Protein AF-A0A832CGJ7-F1 (afdb_monomer_lite)

Radius of gyration: 25.44 Å; chains: 1; bounding box: 60×45×77 Å

Foldseek 3Di:
DQFFADEPDQDGHDDQQQDPFQFDQPPPFFKKKKKKAWCAWQAKKKKWFACGPPPHHPRGFQFRIFIPHIDTGHRDIDMDMTGCHPGRRGGGRGLIDMDDDCVSVVNDDTDMDMGDTDTPGDDPQAAFAAQFFPADPDLPDPCSQQSVFKHFLLLLLLQLLLLLLVPDPVSLSSNVSSLVNLLLQLPAALPDRLSAHFRIFGGDRQFDHTNYRRNHDHRHGHFGWGQNPVVRGIDHDQRRRFGFLQSLLSSLLSLLLNCVVPVDVSSLVSSVSSLVVQCVPFFADPALTAGFGGFTGDPPDTHGQQWDFLNSLLSLLLSLVSNCVPPVDCVSVVNSVRSVSQNVVQADPVQLAGAGTAHSVHHHGDPLWGFLLSLLSCLLSVLVCNVVRVSSLVSQCVQADEPLFGAGTRPRPWHQLLSRLSSLLSCLSVPVNVSSVSSLVVQVVQQDPVRFRFRIPAQARDNSDPDGGHRTRGSSSSSSSSCSVSSHRSSDND

pLDDT: mean 95.87, std 4.54, range [57.75, 98.94]

Secondary structure (DSSP, 8-state):
--EEB-TT-SSPEE-SS-STT-SB--TT--EEEEEEEESSS--EEEEEE--TTTTT-TT--SS--EEEEEEEPPSS-EEEEEE-TT---SSBS-S-EEE--TTTTTT----EEEEEEEES---SSS-EE--SB---S-SS-HHHHHGGGEEEHHHHHHHHHHHHHH--HHHHHHHHHHHHHHHHHHH--SS--S-PPPSEEESEE-BPPTTBEETTEETPBPPP-EEETTTTEEE--TTTTSEEHHHHHHHHHHHHHHHHHH--HHHHHHHHHHHHHHHHHHB--STT--B--EEES-SS-PEEE-S-BHHHHHHHHHHHHHHHHHH--HHHHHHHHHHHHHHHHTEETTTTEE--EE-TTSSSEE-S---HHHHHHHHHH-TTTGGGTTHHHHHHHHHHEETTEE-SSSS--S-BHHHHHHHHHHHHHTT-HHHHHHHHHHHHHT--TTSPPBSBSSTTEE-SSS-EE-SSBBHHHHHHHHHHHHT--GGG--

Structure (mmCIF, N/CA/C/O backbone):
data_AF-A0A832CGJ7-F1
#
_entry.id   AF-A0A832CGJ7-F1
#
loop_
_atom_site.group_PDB
_atom_site.id
_atom_site.type_symbol
_atom_site.label_atom_id
_atom_site.label_alt_id
_atom_site.label_comp_id
_atom_site.label_asym_id
_atom_site.label_entity_id
_atom_site.label_seq_id
_atom_site.pdbx_PDB_ins_code
_atom_site.Cartn_x
_atom_site.Cartn_y
_atom_site.Cartn_z
_atom_site.occupancy
_atom_site.B_iso_or_equiv
_atom_site.auth_seq_id
_atom_site.auth_comp_id
_atom_site.auth_asym_id
_atom_site.auth_atom_id
_atom_site.pdbx_PDB_model_num
ATOM 1 N N . MET A 1 1 ? 11.560 0.986 -28.280 1.00 57.75 1 MET A N 1
ATOM 2 C CA . MET A 1 1 ? 11.633 2.461 -28.181 1.00 57.75 1 MET A CA 1
ATOM 3 C C . MET A 1 1 ? 10.847 2.897 -26.963 1.00 57.75 1 MET A C 1
ATOM 5 O O . MET A 1 1 ? 9.766 2.360 -26.752 1.00 57.75 1 MET A O 1
ATOM 9 N N . ASN A 1 2 ? 11.369 3.837 -26.185 1.00 67.38 2 ASN A N 1
ATOM 10 C CA . ASN A 1 2 ? 10.665 4.483 -25.093 1.00 67.38 2 ASN A CA 1
ATOM 11 C C . ASN A 1 2 ? 9.521 5.267 -25.719 1.00 67.38 2 ASN A C 1
ATOM 13 O O . ASN A 1 2 ? 9.747 6.196 -26.500 1.00 67.38 2 ASN A O 1
ATOM 17 N N . GLY A 1 3 ? 8.299 4.845 -25.418 1.00 78.69 3 GLY A N 1
ATOM 18 C CA . GLY A 1 3 ? 7.135 5.652 -25.723 1.00 78.69 3 GLY A CA 1
ATOM 19 C C . GLY A 1 3 ? 7.118 6.884 -24.821 1.00 78.69 3 GLY A C 1
ATOM 20 O O . GLY A 1 3 ? 7.479 6.790 -23.648 1.00 78.69 3 GLY A O 1
ATOM 21 N N . ILE A 1 4 ? 6.703 8.022 -25.362 1.00 87.38 4 ILE A N 1
ATOM 22 C CA . ILE A 1 4 ? 6.294 9.187 -24.571 1.00 87.38 4 ILE A CA 1
ATOM 23 C C . ILE A 1 4 ? 4.801 9.073 -24.288 1.00 87.38 4 ILE A C 1
ATOM 25 O O . ILE A 1 4 ? 4.050 8.569 -25.118 1.00 87.38 4 ILE A O 1
ATOM 29 N N . PHE A 1 5 ? 4.360 9.562 -23.139 1.00 86.62 5 PHE A N 1
ATOM 30 C CA . PHE A 1 5 ? 2.941 9.605 -22.798 1.00 86.62 5 PHE A CA 1
ATOM 31 C C . PHE A 1 5 ? 2.589 11.049 -22.469 1.00 86.62 5 PHE A C 1
ATOM 33 O O . PHE A 1 5 ? 2.914 11.536 -21.390 1.00 86.62 5 PHE A O 1
ATOM 40 N N . LEU A 1 6 ? 2.038 11.774 -23.440 1.00 84.56 6 LEU A N 1
ATOM 41 C CA . LEU A 1 6 ? 1.757 13.204 -23.304 1.00 84.56 6 LEU A CA 1
ATOM 42 C C . LEU A 1 6 ? 0.370 13.426 -22.690 1.00 84.56 6 LEU A C 1
ATOM 44 O O . LEU A 1 6 ? -0.501 12.555 -22.756 1.00 84.56 6 LEU A O 1
ATOM 48 N N . SER A 1 7 ? 0.139 14.619 -22.143 1.00 78.44 7 SER A N 1
ATOM 49 C CA . SER A 1 7 ? -1.184 15.032 -21.669 1.00 78.44 7 SER A CA 1
ATOM 50 C C . SER A 1 7 ? -2.241 14.819 -22.760 1.00 78.44 7 SER A C 1
ATOM 52 O O . SER A 1 7 ? -2.020 15.193 -23.913 1.00 78.44 7 SER A O 1
ATOM 54 N N . ASN A 1 8 ? -3.395 14.258 -22.389 1.00 74.62 8 ASN A N 1
ATOM 55 C CA . ASN A 1 8 ? -4.531 13.967 -23.278 1.00 74.62 8 ASN A CA 1
ATOM 56 C C . ASN A 1 8 ? -4.294 12.866 -24.328 1.00 74.62 8 ASN A C 1
ATOM 58 O O . ASN A 1 8 ? -5.030 12.796 -25.312 1.00 74.62 8 ASN A O 1
ATOM 62 N N . THR A 1 9 ? -3.282 12.015 -24.146 1.00 79.25 9 THR A N 1
ATOM 63 C CA . THR A 1 9 ? -3.105 10.809 -24.970 1.00 79.25 9 THR A CA 1
ATOM 64 C C . THR A 1 9 ? -3.670 9.584 -24.257 1.00 79.25 9 THR A C 1
ATOM 66 O O . THR A 1 9 ? -3.605 9.491 -23.035 1.00 79.25 9 THR A O 1
ATOM 69 N N . GLU A 1 10 ? -4.252 8.656 -25.018 1.00 74.62 10 GLU A N 1
ATOM 70 C CA . GLU A 1 10 ? -4.784 7.388 -24.487 1.00 74.62 10 GLU A CA 1
ATOM 71 C C . GLU A 1 10 ? -3.790 6.225 -24.651 1.00 74.62 10 GLU A C 1
ATOM 73 O O . GLU A 1 10 ? -3.957 5.167 -24.047 1.00 74.62 10 GLU A O 1
ATOM 78 N N . GLU A 1 11 ? -2.726 6.424 -25.437 1.00 78.75 11 GLU A N 1
ATOM 79 C CA . GLU A 1 11 ? -1.669 5.444 -25.675 1.00 78.75 11 GLU A CA 1
ATOM 80 C C . GLU A 1 11 ? -0.288 6.114 -25.797 1.00 78.75 11 GLU A C 1
ATOM 82 O O . GLU A 1 11 ? -0.193 7.264 -26.244 1.00 78.75 11 GLU A O 1
ATOM 87 N N . PRO A 1 12 ? 0.804 5.415 -25.426 1.00 83.56 12 PRO A N 1
ATOM 88 C CA . PRO A 1 12 ? 2.154 5.931 -25.610 1.00 83.56 12 PRO A CA 1
ATOM 89 C C . PRO A 1 12 ? 2.481 6.171 -27.088 1.00 83.56 12 PRO A C 1
ATOM 91 O O . PRO A 1 12 ? 2.305 5.298 -27.936 1.00 83.56 12 PRO A O 1
ATOM 94 N N . GLN A 1 13 ? 3.044 7.335 -27.393 1.00 88.19 13 GLN A N 1
ATOM 95 C CA . GLN A 1 13 ? 3.507 7.698 -28.729 1.00 88.19 13 GLN A CA 1
ATOM 96 C C . GLN A 1 13 ? 4.981 7.336 -28.908 1.00 88.19 13 GLN A C 1
ATOM 98 O O . GLN A 1 13 ? 5.768 7.360 -27.962 1.00 88.19 13 GLN A O 1
ATOM 103 N N . GLN A 1 14 ? 5.390 7.026 -30.135 1.00 88.88 14 GLN A N 1
ATOM 104 C CA . GLN A 1 14 ? 6.796 6.743 -30.425 1.00 88.88 14 GLN A CA 1
ATOM 105 C C . GLN A 1 14 ? 7.654 8.006 -30.281 1.00 88.88 14 GLN A C 1
ATOM 107 O O . GLN A 1 14 ? 7.302 9.059 -30.806 1.00 88.88 14 GLN A O 1
ATOM 112 N N . ASN A 1 15 ? 8.821 7.878 -29.646 1.00 89.56 15 ASN A N 1
ATOM 113 C CA . ASN A 1 15 ? 9.834 8.928 -29.619 1.00 89.56 15 ASN A CA 1
ATOM 114 C C . ASN A 1 15 ? 11.091 8.494 -30.375 1.00 89.56 15 ASN A C 1
ATOM 116 O O . ASN A 1 15 ? 11.758 7.527 -30.005 1.00 89.56 15 ASN A O 1
ATOM 120 N N . TRP A 1 16 ? 11.430 9.263 -31.408 1.00 90.19 16 TRP A N 1
ATOM 121 C CA . TRP A 1 16 ? 12.572 9.024 -32.287 1.00 90.19 16 TRP A CA 1
ATOM 122 C C . TRP A 1 16 ? 13.763 9.956 -32.005 1.00 90.19 16 TRP A C 1
ATOM 124 O O . TRP A 1 16 ? 14.645 10.101 -32.849 1.00 90.19 16 TRP A O 1
ATOM 134 N N . GLY A 1 17 ? 13.810 10.574 -30.819 1.00 91.00 17 GLY A N 1
ATOM 135 C CA . GLY A 1 17 ? 14.820 11.568 -30.429 1.00 91.00 17 GLY A CA 1
ATOM 136 C C . GLY A 1 17 ? 14.344 13.016 -30.570 1.00 91.00 17 GLY A C 1
ATOM 137 O O . GLY A 1 17 ? 15.156 13.940 -30.585 1.00 91.00 17 GLY A O 1
ATOM 138 N N . ASP A 1 18 ? 13.031 13.212 -30.694 1.00 89.75 18 ASP A N 1
ATOM 139 C CA . ASP A 1 18 ? 12.396 14.522 -30.846 1.00 89.75 18 ASP A CA 1
ATOM 140 C C . ASP A 1 18 ? 12.006 15.141 -29.496 1.00 89.75 18 ASP A C 1
ATOM 142 O O . ASP A 1 18 ? 11.906 16.360 -29.381 1.00 89.75 18 ASP A O 1
ATOM 146 N N . CYS A 1 19 ? 11.823 14.321 -28.457 1.00 87.81 19 CYS A N 1
ATOM 147 C CA . CYS A 1 19 ? 11.413 14.787 -27.133 1.00 87.81 19 CYS A CA 1
ATOM 148 C C . CYS A 1 19 ? 12.582 14.821 -26.146 1.00 87.81 19 CYS A C 1
ATOM 150 O O . CYS A 1 19 ? 13.311 13.836 -25.990 1.00 87.81 19 CYS A O 1
ATOM 152 N N . THR A 1 20 ? 12.715 15.946 -25.442 1.00 88.38 20 THR A N 1
ATOM 153 C CA . THR A 1 20 ? 13.635 16.091 -24.308 1.00 88.38 20 THR A CA 1
ATOM 154 C C . THR A 1 20 ? 13.183 15.242 -23.118 1.00 88.38 20 THR A C 1
ATOM 156 O O . THR A 1 20 ? 11.997 14.952 -22.977 1.00 88.38 20 THR A O 1
ATOM 159 N N . ASN A 1 21 ? 14.119 14.881 -22.236 1.00 87.56 21 ASN A N 1
ATOM 160 C CA . ASN A 1 21 ? 13.862 14.210 -20.950 1.00 87.56 21 ASN A CA 1
ATOM 161 C C . ASN A 1 21 ? 13.086 12.881 -21.049 1.00 87.56 21 ASN A C 1
ATOM 163 O O . ASN A 1 21 ? 12.392 12.490 -20.115 1.00 87.56 21 ASN A O 1
ATOM 167 N N . ALA A 1 22 ? 13.209 12.174 -22.174 1.00 91.62 22 ALA A N 1
ATOM 168 C CA . ALA A 1 22 ? 12.521 10.906 -22.428 1.00 91.62 22 ALA A CA 1
ATOM 169 C C . ALA A 1 22 ? 13.447 9.674 -22.374 1.00 91.62 22 ALA A C 1
ATOM 171 O O . ALA A 1 22 ? 13.003 8.534 -22.534 1.00 91.62 22 ALA A O 1
ATOM 172 N N . GLY A 1 23 ? 14.748 9.895 -22.181 1.00 92.06 23 GLY A N 1
ATOM 173 C CA . GLY A 1 23 ? 15.747 8.842 -22.039 1.00 92.06 23 GLY A CA 1
ATOM 174 C C . GLY A 1 23 ? 15.915 8.401 -20.591 1.00 92.06 23 GLY A C 1
ATOM 175 O O . GLY A 1 23 ? 15.890 9.222 -19.676 1.00 92.06 23 GLY A O 1
ATOM 176 N N . PHE A 1 24 ? 16.134 7.104 -20.393 1.00 93.19 24 PHE A N 1
ATOM 177 C CA . PHE A 1 24 ? 16.593 6.573 -19.114 1.00 93.19 24 PHE A CA 1
ATOM 178 C C . PHE A 1 24 ? 18.088 6.829 -18.943 1.00 93.19 24 PHE A C 1
ATOM 180 O O . PHE A 1 24 ? 18.860 6.718 -19.899 1.00 93.19 24 PHE A O 1
ATOM 187 N N . ASN A 1 25 ? 18.493 7.117 -17.709 1.00 93.31 25 ASN A N 1
ATOM 188 C CA . ASN A 1 25 ? 19.886 7.045 -17.303 1.00 93.31 25 ASN A CA 1
ATOM 189 C C . ASN A 1 25 ? 20.168 5.623 -16.805 1.00 93.31 25 ASN A C 1
ATOM 191 O O . ASN A 1 25 ? 19.622 5.210 -15.786 1.00 93.31 25 ASN A O 1
ATOM 195 N N . LEU A 1 26 ? 21.000 4.889 -17.540 1.00 94.81 26 LEU A N 1
ATOM 196 C CA . LEU A 1 26 ? 21.387 3.511 -17.235 1.00 94.81 26 LEU A CA 1
ATOM 197 C C . LEU A 1 26 ? 22.896 3.398 -16.954 1.00 94.81 26 LEU A C 1
ATOM 199 O O . LEU A 1 26 ? 23.484 2.332 -17.139 1.00 94.81 26 LEU A O 1
ATOM 203 N N . ILE A 1 27 ? 23.547 4.497 -16.539 1.00 94.62 27 ILE A N 1
ATOM 204 C CA . ILE A 1 27 ? 24.951 4.471 -16.100 1.00 94.62 27 ILE A CA 1
ATOM 205 C C . ILE A 1 27 ? 25.125 3.404 -15.015 1.00 94.62 27 ILE A C 1
ATOM 207 O O . ILE A 1 27 ? 24.372 3.361 -14.048 1.00 94.62 27 ILE A O 1
ATOM 211 N N . GLY A 1 28 ? 26.162 2.581 -15.169 1.00 93.50 28 GLY A N 1
ATOM 212 C CA . GLY A 1 28 ? 26.490 1.491 -14.250 1.00 93.50 28 GLY A CA 1
ATOM 213 C C . GLY A 1 28 ? 26.159 0.113 -14.816 1.00 93.50 28 GLY A C 1
ATOM 214 O O . GLY A 1 28 ? 26.838 -0.843 -14.455 1.00 93.50 28 GLY A O 1
ATOM 215 N N . ALA A 1 29 ? 25.212 0.014 -15.755 1.00 96.56 29 ALA A N 1
ATOM 216 C CA . ALA A 1 29 ? 24.964 -1.239 -16.459 1.00 96.56 29 ALA A CA 1
ATOM 217 C C . ALA A 1 29 ? 26.175 -1.602 -17.336 1.00 96.56 29 A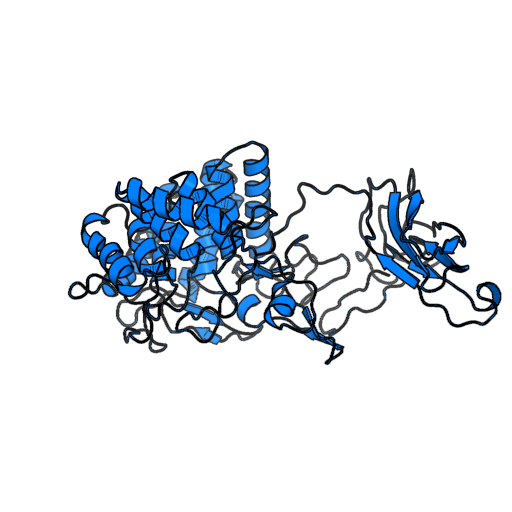LA A C 1
ATOM 219 O O . ALA A 1 29 ? 26.688 -0.771 -18.092 1.00 96.56 29 ALA A O 1
ATOM 220 N N . THR A 1 30 ? 26.623 -2.851 -17.252 1.00 96.50 30 THR A N 1
ATOM 221 C CA . THR A 1 30 ? 27.719 -3.399 -18.063 1.00 96.50 30 THR A CA 1
ATOM 222 C C . THR A 1 30 ? 27.234 -4.379 -19.124 1.00 96.50 30 THR A C 1
ATOM 224 O O . THR A 1 30 ? 27.962 -4.667 -20.071 1.00 96.50 30 THR A O 1
ATOM 227 N N . LYS A 1 31 ? 25.988 -4.849 -19.039 1.00 96.69 31 LYS A N 1
ATOM 228 C CA . LYS A 1 31 ? 25.364 -5.741 -20.016 1.00 96.69 31 LYS A CA 1
ATOM 229 C C . LYS A 1 31 ? 23.840 -5.641 -20.009 1.00 96.69 31 LYS A C 1
ATOM 231 O O . LYS A 1 31 ? 23.195 -5.362 -19.004 1.00 96.69 31 LYS A O 1
ATOM 236 N N . LEU A 1 32 ? 23.254 -5.981 -21.148 1.00 97.62 32 LEU A N 1
ATOM 237 C CA . LEU A 1 32 ? 21.854 -6.379 -21.223 1.00 97.62 32 LEU A CA 1
ATOM 238 C C . LEU A 1 32 ? 21.784 -7.886 -21.469 1.00 97.62 32 LEU A C 1
ATOM 240 O O . LEU A 1 32 ? 22.452 -8.398 -22.367 1.00 97.62 32 LEU A O 1
ATOM 244 N N . THR A 1 33 ? 20.979 -8.594 -20.684 1.00 97.62 33 THR A N 1
ATOM 245 C CA . THR A 1 33 ? 20.719 -10.027 -20.848 1.00 97.62 33 THR A CA 1
ATOM 246 C C . THR A 1 33 ? 19.259 -10.281 -21.169 1.00 97.62 33 THR A C 1
ATOM 248 O O . THR A 1 33 ? 18.390 -9.542 -20.720 1.00 97.62 33 THR A O 1
ATOM 251 N N . PHE A 1 34 ? 18.996 -11.332 -21.934 1.00 98.06 34 PHE A N 1
ATOM 252 C CA . PHE A 1 34 ? 17.649 -11.783 -22.273 1.00 98.06 34 PHE A CA 1
ATOM 253 C C . PHE A 1 34 ? 17.691 -13.255 -22.670 1.00 98.06 34 PHE A C 1
ATOM 255 O O . PHE A 1 34 ? 18.734 -13.759 -23.094 1.00 98.06 34 PHE A O 1
ATOM 262 N N . PHE A 1 35 ? 16.565 -13.946 -22.570 1.00 98.25 35 PHE A N 1
ATOM 263 C CA . PHE A 1 35 ? 16.397 -15.278 -23.134 1.00 98.25 35 PHE A CA 1
ATOM 264 C C . PHE A 1 35 ? 15.688 -15.184 -24.477 1.00 98.25 35 PHE A C 1
ATOM 266 O O . PHE A 1 35 ? 14.760 -14.397 -24.646 1.00 98.25 35 PHE A O 1
ATOM 273 N N . ALA A 1 36 ? 16.115 -15.997 -25.439 1.00 98.31 36 ALA A N 1
ATOM 274 C CA . ALA A 1 36 ? 15.404 -16.148 -26.697 1.00 98.31 36 ALA A CA 1
ATOM 275 C C . ALA A 1 36 ? 15.410 -17.603 -27.165 1.00 98.31 36 ALA A C 1
ATOM 277 O O . ALA A 1 36 ? 16.349 -18.359 -26.896 1.00 98.31 36 ALA A O 1
ATOM 278 N N . ARG A 1 37 ? 14.353 -17.983 -27.883 1.00 98.31 37 ARG A N 1
ATOM 279 C CA . ARG A 1 37 ? 14.279 -19.240 -28.632 1.00 98.31 37 ARG A CA 1
ATOM 280 C C . ARG A 1 37 ? 13.441 -19.075 -29.888 1.00 98.31 37 ARG A C 1
ATOM 282 O O . ARG A 1 37 ? 12.497 -18.288 -29.923 1.00 98.31 37 ARG A O 1
ATOM 289 N N . GLY A 1 38 ? 13.767 -19.866 -30.893 1.00 97.88 38 GLY A N 1
ATOM 290 C CA . GLY A 1 38 ? 12.956 -20.060 -32.078 1.00 97.88 38 GLY A CA 1
ATOM 291 C C . GLY A 1 38 ? 11.794 -21.006 -31.806 1.00 97.88 38 GLY A C 1
ATOM 292 O O . GLY A 1 38 ? 11.880 -21.886 -30.946 1.00 97.88 38 GLY A O 1
ATOM 293 N N . GLU A 1 39 ? 10.704 -20.856 -32.548 1.00 97.75 39 GLU A N 1
ATOM 294 C CA . GLU A 1 39 ? 9.626 -21.842 -32.530 1.00 97.75 39 GLU A CA 1
ATOM 295 C C . GLU A 1 39 ? 10.069 -23.162 -33.174 1.00 97.75 39 GLU A C 1
ATOM 297 O O . GLU A 1 39 ? 9.834 -24.250 -32.640 1.00 97.75 39 GLU A O 1
ATOM 302 N N . LYS A 1 40 ? 10.748 -23.063 -34.317 1.00 96.00 40 LYS A N 1
ATOM 303 C CA . LYS A 1 40 ? 11.249 -24.188 -35.108 1.00 96.00 40 LYS A CA 1
ATOM 304 C C . LYS A 1 40 ? 12.760 -24.355 -34.983 1.00 96.00 40 LYS A C 1
ATOM 306 O O . LYS A 1 40 ? 13.252 -25.440 -35.289 1.00 96.00 40 LYS A O 1
ATOM 311 N N . GLY A 1 41 ? 13.479 -23.350 -34.491 1.00 94.62 41 GLY A N 1
ATOM 312 C CA . GLY A 1 41 ? 14.936 -23.319 -34.531 1.00 94.62 41 GLY A CA 1
ATOM 313 C C . GLY A 1 41 ? 15.434 -23.065 -35.958 1.00 94.62 41 GLY A C 1
ATOM 314 O O . GLY A 1 41 ? 14.888 -23.593 -36.926 1.00 94.62 41 GLY A O 1
ATOM 315 N N . GLY A 1 42 ? 16.498 -22.276 -36.090 1.00 95.19 42 GLY A N 1
ATOM 316 C CA . GLY A 1 42 ? 17.009 -21.809 -37.380 1.00 95.19 42 GLY A CA 1
ATOM 317 C C . GLY A 1 42 ? 16.595 -20.379 -37.737 1.00 95.19 42 GLY A C 1
ATOM 318 O O . GLY A 1 42 ? 17.138 -19.831 -38.689 1.00 95.19 42 GLY A O 1
ATOM 319 N N . GLU A 1 43 ? 15.681 -19.764 -36.983 1.00 97.44 43 GLU A N 1
ATOM 320 C CA . GLU A 1 43 ? 15.260 -18.376 -37.181 1.00 97.44 43 GLU A CA 1
ATOM 321 C C . GLU A 1 43 ? 16.446 -17.424 -36.989 1.00 97.44 43 GLU A C 1
ATOM 323 O O . GLU A 1 43 ? 17.157 -17.490 -35.985 1.00 97.44 43 GLU A O 1
ATOM 328 N N . GLU A 1 44 ? 16.648 -16.518 -37.942 1.00 97.50 44 GLU A N 1
ATOM 329 C CA . GLU A 1 44 ? 17.724 -15.531 -37.928 1.00 97.50 44 GLU A CA 1
ATOM 330 C C . GLU A 1 44 ? 17.208 -14.172 -37.443 1.00 97.50 44 GLU A C 1
ATOM 332 O O . GLU A 1 44 ? 16.407 -13.509 -38.115 1.00 97.50 44 GLU A O 1
ATOM 337 N N . VAL A 1 45 ? 17.690 -13.734 -36.278 1.00 97.62 45 VAL A N 1
ATOM 338 C CA . VAL A 1 45 ? 17.273 -12.484 -35.623 1.00 97.62 45 VAL A CA 1
ATOM 339 C C . VAL A 1 45 ? 18.502 -11.732 -35.119 1.00 97.62 45 VAL A C 1
ATOM 341 O O . VAL A 1 45 ? 19.448 -12.327 -34.616 1.00 97.62 45 VAL A O 1
ATOM 344 N N . GLU A 1 46 ? 18.523 -10.413 -35.271 1.00 97.56 46 GLU A N 1
ATOM 345 C CA . GLU A 1 46 ? 19.516 -9.531 -34.658 1.00 97.56 46 GLU A CA 1
ATOM 346 C C . GLU A 1 46 ? 18.866 -8.789 -33.488 1.00 97.56 46 GLU A C 1
ATOM 348 O O . GLU A 1 46 ? 17.849 -8.125 -33.677 1.00 97.56 46 GLU A O 1
ATOM 353 N N . PHE A 1 47 ? 19.468 -8.848 -32.301 1.00 97.69 47 PHE A N 1
ATOM 354 C CA . PHE A 1 47 ? 19.029 -8.086 -31.129 1.00 97.69 47 PHE A CA 1
ATOM 355 C C . PHE A 1 47 ? 19.958 -6.899 -30.889 1.00 97.69 47 PHE A C 1
ATOM 357 O O . PHE A 1 47 ? 21.153 -6.961 -31.203 1.00 97.69 47 PHE A O 1
ATOM 364 N N . PHE A 1 48 ? 19.427 -5.799 -30.359 1.00 96.69 48 PHE A N 1
ATOM 365 C CA . PHE A 1 48 ? 20.202 -4.580 -30.151 1.00 96.69 48 PHE A CA 1
ATOM 366 C C . PHE A 1 48 ? 19.662 -3.671 -29.039 1.00 96.69 48 PHE A C 1
ATOM 368 O O . PHE A 1 48 ? 18.515 -3.785 -28.609 1.00 96.69 48 PHE A O 1
ATOM 375 N N . VAL A 1 49 ? 20.512 -2.731 -28.620 1.00 95.50 49 VAL A N 1
ATOM 376 C CA . VAL A 1 49 ? 20.215 -1.606 -27.720 1.00 95.50 49 VAL A CA 1
ATOM 377 C C . VAL A 1 49 ? 20.736 -0.320 -28.370 1.00 95.50 49 VAL A C 1
ATOM 379 O O . VAL A 1 49 ? 21.782 -0.337 -29.026 1.00 95.50 49 VAL A O 1
ATOM 382 N N . GLY A 1 50 ? 20.027 0.793 -28.188 1.00 93.44 50 GLY A N 1
ATOM 383 C CA . GLY A 1 50 ? 20.440 2.112 -28.674 1.00 93.44 50 GLY A CA 1
ATOM 384 C C . GLY A 1 50 ? 20.254 2.349 -30.183 1.00 93.44 50 GLY A C 1
ATOM 385 O O . GLY A 1 50 ? 19.751 1.495 -30.919 1.00 93.44 50 GLY A O 1
ATOM 386 N N . GLY A 1 51 ? 20.727 3.506 -30.657 1.00 90.56 51 GLY A N 1
ATOM 387 C CA . GLY A 1 51 ? 20.732 3.910 -32.069 1.00 90.56 51 GLY A CA 1
ATOM 388 C C . GLY A 1 51 ? 19.622 4.871 -32.519 1.00 90.56 51 GLY A C 1
ATOM 389 O O . GLY A 1 51 ? 19.614 5.265 -33.685 1.00 90.56 51 GLY A O 1
ATOM 390 N N . ILE A 1 52 ? 18.713 5.291 -31.641 1.00 88.50 52 ILE A N 1
ATOM 391 C CA . ILE A 1 52 ? 17.625 6.223 -31.962 1.00 88.50 52 ILE A CA 1
ATOM 392 C C . ILE A 1 52 ? 18.138 7.661 -32.092 1.00 88.50 52 ILE A C 1
ATOM 394 O O . ILE A 1 52 ? 18.903 8.169 -31.270 1.00 88.50 52 ILE A O 1
ATOM 398 N N . GLY A 1 53 ? 17.665 8.333 -33.141 1.00 82.06 53 GLY A N 1
ATOM 399 C CA . GLY A 1 53 ? 17.880 9.754 -33.395 1.00 82.06 53 GLY A CA 1
ATOM 400 C C . GLY A 1 53 ? 19.206 10.123 -34.062 1.00 82.06 53 GLY A C 1
ATOM 401 O O . GLY A 1 53 ? 19.482 11.300 -34.289 1.00 82.06 53 GLY A O 1
ATOM 402 N N . TRP A 1 54 ? 20.033 9.145 -34.417 1.00 83.00 54 TRP A N 1
ATOM 403 C CA . TRP A 1 54 ? 21.282 9.406 -35.128 1.00 83.00 54 TRP A CA 1
ATOM 404 C C . TRP A 1 54 ? 21.062 9.701 -36.627 1.00 83.00 54 TRP A C 1
ATOM 406 O O . TRP A 1 54 ? 20.194 9.074 -37.236 1.00 83.00 54 TRP A O 1
ATOM 416 N N . PRO A 1 55 ? 21.869 10.591 -37.246 1.00 80.12 55 PRO A N 1
ATOM 417 C CA . PRO A 1 55 ? 22.820 11.507 -36.609 1.00 80.12 55 PRO A CA 1
ATOM 418 C C . PRO A 1 55 ? 22.186 12.824 -36.123 1.00 80.12 55 PRO A C 1
ATOM 420 O O . PRO A 1 55 ? 22.787 13.497 -35.287 1.00 80.12 55 PRO A O 1
ATOM 423 N N . ASP A 1 56 ? 20.990 13.180 -36.594 1.00 88.06 56 ASP A N 1
ATOM 424 C CA . ASP A 1 56 ? 20.581 14.592 -36.671 1.00 88.06 56 ASP A CA 1
ATOM 425 C C . ASP A 1 56 ? 19.478 15.015 -35.690 1.00 88.06 56 ASP A C 1
ATOM 427 O O . ASP A 1 56 ? 19.071 16.178 -35.686 1.00 88.06 56 ASP A O 1
ATOM 431 N N . LYS A 1 57 ? 18.959 14.106 -34.855 1.00 91.88 57 LYS A N 1
ATOM 432 C CA . LYS A 1 57 ? 17.895 14.460 -33.908 1.00 91.88 57 LYS A CA 1
ATOM 433 C C . LYS A 1 57 ? 18.443 15.219 -32.692 1.00 91.88 57 LYS A C 1
ATOM 435 O O . LYS A 1 57 ? 19.504 14.861 -32.171 1.00 91.88 57 LYS A O 1
ATOM 440 N N . PRO A 1 58 ? 17.706 16.228 -32.192 1.00 90.81 58 PRO A N 1
ATOM 441 C CA . PRO A 1 58 ? 18.163 17.099 -31.106 1.00 90.81 58 PRO A CA 1
ATOM 442 C C . PRO A 1 58 ? 18.323 16.367 -29.768 1.00 90.81 58 PRO A C 1
ATOM 444 O O . PRO A 1 58 ? 19.206 16.709 -28.985 1.00 90.81 58 PRO A O 1
ATOM 447 N N . HIS A 1 59 ? 17.510 15.337 -29.521 1.00 91.75 59 HIS A N 1
ATOM 448 C CA . HIS A 1 59 ? 17.544 14.518 -28.309 1.00 91.75 59 HIS A CA 1
ATOM 449 C C . HIS A 1 59 ? 17.847 13.059 -28.652 1.00 91.75 59 HIS A C 1
ATOM 451 O O . HIS A 1 59 ? 17.184 12.141 -28.172 1.00 91.75 59 HIS A O 1
ATOM 457 N N . ARG A 1 60 ? 18.827 12.844 -29.536 1.00 90.94 60 ARG A N 1
ATOM 458 C CA . ARG A 1 60 ? 19.317 11.506 -29.883 1.00 90.94 60 ARG A CA 1
ATOM 459 C C . ARG A 1 60 ? 19.859 10.767 -28.661 1.00 90.94 60 ARG A C 1
ATOM 461 O O . ARG A 1 60 ? 20.330 11.377 -27.702 1.00 90.94 60 ARG A O 1
ATOM 468 N N . GLU A 1 61 ? 19.842 9.444 -28.732 1.00 91.75 61 GLU A N 1
ATOM 469 C CA . GLU A 1 61 ? 20.455 8.609 -27.703 1.00 91.75 61 GLU A CA 1
ATOM 470 C C . GLU A 1 61 ? 21.957 8.844 -27.584 1.00 91.75 61 GLU A C 1
ATOM 472 O O . GLU A 1 61 ? 22.652 9.014 -28.590 1.00 91.75 61 GLU A O 1
ATOM 477 N N . SER A 1 62 ? 22.468 8.761 -26.353 1.00 93.69 62 SER A N 1
ATOM 478 C CA . SER A 1 62 ? 23.911 8.771 -26.097 1.00 93.69 62 SER A CA 1
ATOM 479 C C . SER A 1 62 ? 24.596 7.506 -26.617 1.00 93.69 62 SER A C 1
ATOM 481 O O . SER A 1 62 ? 25.769 7.544 -26.982 1.00 93.69 62 SER A O 1
ATOM 483 N N . LEU A 1 63 ? 23.848 6.401 -26.684 1.00 93.31 63 LEU A N 1
ATOM 484 C CA . LEU A 1 63 ? 24.308 5.092 -27.119 1.00 93.31 63 LEU A CA 1
ATOM 485 C C . LEU A 1 63 ? 24.051 4.887 -28.627 1.00 93.31 63 LEU A C 1
ATOM 487 O O . LEU A 1 63 ? 22.890 4.753 -29.032 1.00 93.31 63 LEU A O 1
ATOM 491 N N . PRO A 1 64 ? 25.094 4.799 -29.479 1.00 91.81 64 PRO A N 1
ATOM 492 C CA . PRO A 1 64 ? 24.952 4.254 -30.828 1.00 91.81 64 PRO A CA 1
ATOM 493 C C . PRO A 1 64 ? 24.502 2.792 -30.766 1.00 91.81 64 PRO A C 1
ATOM 495 O O . PRO A 1 64 ? 24.799 2.106 -29.792 1.00 91.81 64 PRO A O 1
ATOM 498 N N . LYS A 1 65 ? 23.852 2.286 -31.819 1.00 94.06 65 LYS A N 1
ATOM 499 C CA . LYS A 1 65 ? 23.365 0.898 -31.860 1.00 94.06 65 LYS A CA 1
ATOM 500 C C . LYS A 1 65 ? 24.476 -0.101 -31.496 1.00 94.06 65 LYS A C 1
ATOM 502 O O . LYS A 1 65 ? 25.478 -0.203 -32.204 1.00 94.06 65 LYS A O 1
ATOM 507 N N . VAL A 1 66 ? 24.258 -0.873 -30.433 1.00 96.12 66 VAL A N 1
ATOM 508 C CA . VAL A 1 66 ? 25.077 -2.029 -30.039 1.00 96.12 66 VAL A CA 1
ATOM 509 C C . VAL A 1 66 ? 24.237 -3.280 -30.234 1.00 96.12 66 VAL A C 1
ATOM 511 O O . VAL A 1 66 ? 23.084 -3.322 -29.815 1.00 96.12 66 VAL A O 1
ATOM 514 N N . SER A 1 67 ? 24.791 -4.294 -30.891 1.00 95.56 67 SER A N 1
ATOM 515 C CA . SER A 1 67 ? 24.038 -5.470 -31.315 1.00 95.56 67 SER A CA 1
ATOM 516 C C . SER A 1 67 ? 24.809 -6.762 -31.081 1.00 95.56 67 SER A C 1
ATOM 518 O O . SER A 1 67 ? 26.037 -6.776 -31.111 1.00 95.56 67 SER A O 1
ATOM 520 N N . THR A 1 68 ? 24.064 -7.858 -30.930 1.00 96.44 68 THR A N 1
ATOM 521 C CA . THR A 1 68 ? 24.564 -9.235 -31.008 1.00 96.44 68 THR A CA 1
ATOM 522 C C . THR A 1 68 ? 25.106 -9.611 -32.393 1.00 96.44 68 THR A C 1
ATOM 524 O O . THR A 1 68 ? 25.684 -10.684 -32.553 1.00 96.44 68 THR A O 1
ATOM 527 N N . GLY A 1 69 ? 24.863 -8.784 -33.416 1.00 95.06 69 GLY A N 1
ATOM 528 C CA . GLY A 1 69 ? 24.827 -9.246 -34.797 1.00 95.06 69 GLY A CA 1
ATOM 529 C C . GLY A 1 69 ? 23.646 -10.195 -35.020 1.00 95.06 69 GLY A C 1
ATOM 530 O O . GLY A 1 69 ? 22.816 -10.412 -34.132 1.00 95.06 69 GLY A O 1
ATOM 531 N N . CYS A 1 70 ? 23.552 -10.760 -36.219 1.00 95.38 70 CYS A N 1
ATOM 532 C CA . CYS A 1 70 ? 22.529 -11.756 -36.506 1.00 95.38 70 CYS A CA 1
ATOM 533 C C . CYS A 1 70 ? 22.883 -13.085 -35.826 1.00 95.38 70 CYS A C 1
ATOM 535 O O . CYS A 1 70 ? 24.000 -13.581 -35.983 1.00 95.38 70 CYS A O 1
ATOM 537 N N . VAL A 1 71 ? 21.933 -13.643 -35.081 1.00 97.06 71 VAL A N 1
ATOM 538 C CA . VAL A 1 71 ? 22.052 -14.944 -34.426 1.00 97.06 71 VAL A CA 1
ATOM 539 C C . VAL A 1 71 ? 20.995 -15.900 -34.965 1.00 97.06 71 VAL A C 1
ATOM 541 O O . VAL A 1 71 ? 19.856 -15.509 -35.215 1.00 97.06 71 VAL A O 1
ATOM 544 N N . THR A 1 72 ? 21.373 -17.167 -35.103 1.00 97.38 72 THR A N 1
ATOM 545 C CA . THR A 1 72 ? 20.443 -18.262 -35.383 1.00 97.38 72 THR A CA 1
ATOM 546 C C . THR A 1 72 ? 19.889 -18.789 -34.062 1.00 97.38 72 THR A C 1
ATOM 548 O O . THR A 1 72 ? 20.649 -19.229 -33.191 1.00 97.38 72 THR A O 1
ATOM 551 N N . LEU A 1 73 ? 18.573 -18.727 -33.887 1.00 98.06 73 LEU A N 1
ATOM 552 C CA . LEU A 1 73 ? 17.906 -19.173 -32.671 1.00 98.06 73 LEU A CA 1
ATOM 553 C C . LEU A 1 73 ? 17.782 -20.700 -32.633 1.00 98.06 73 LEU A C 1
ATOM 555 O O . LEU A 1 73 ? 17.544 -21.353 -33.647 1.00 98.06 73 LEU A O 1
ATOM 559 N N . SER A 1 74 ? 17.927 -21.282 -31.444 1.00 97.56 74 SER A N 1
ATOM 560 C CA . SER A 1 74 ? 17.631 -22.696 -31.195 1.00 97.56 74 SER A CA 1
ATOM 561 C C . SER A 1 74 ? 16.184 -22.883 -30.748 1.00 97.56 74 SER A C 1
ATOM 563 O O . SER A 1 74 ? 15.548 -21.931 -30.308 1.00 97.56 74 SER A O 1
ATOM 565 N N . LYS A 1 75 ? 15.679 -24.123 -30.782 1.00 97.69 75 LYS A N 1
ATOM 566 C CA . LYS A 1 75 ? 14.374 -24.464 -30.181 1.00 97.69 75 LYS A CA 1
ATOM 567 C C . LYS A 1 75 ? 14.354 -24.336 -28.657 1.00 97.69 75 LYS A C 1
ATOM 569 O O . LYS A 1 75 ? 13.296 -24.099 -28.084 1.00 97.69 75 LYS A O 1
ATOM 574 N N . GLU A 1 76 ? 15.511 -24.500 -28.023 1.00 98.19 76 GLU A N 1
ATOM 575 C CA . GLU A 1 76 ? 15.675 -24.375 -26.576 1.00 98.19 76 GLU A CA 1
ATOM 576 C C . GLU A 1 76 ? 15.881 -22.918 -26.170 1.00 98.19 76 GLU A C 1
ATOM 578 O O . GLU A 1 76 ? 16.505 -22.151 -26.910 1.00 98.19 76 GLU A O 1
ATOM 583 N N . TRP A 1 77 ? 15.397 -22.562 -24.976 1.00 98.25 77 TRP A N 1
ATOM 584 C CA . TRP A 1 77 ? 15.679 -21.271 -24.358 1.00 98.25 77 TRP A CA 1
ATOM 585 C C . TRP A 1 77 ? 17.173 -21.117 -24.116 1.00 98.25 77 TRP A C 1
ATOM 587 O O . TRP A 1 77 ? 17.792 -21.902 -23.397 1.00 98.25 77 TRP A O 1
ATOM 597 N N . LYS A 1 78 ? 17.748 -20.069 -24.702 1.00 98.12 78 LYS A N 1
ATOM 598 C CA . LYS A 1 78 ? 19.145 -19.708 -24.506 1.00 98.12 78 LYS A CA 1
ATOM 599 C C . LYS A 1 78 ? 19.238 -18.267 -24.038 1.00 98.12 78 LYS A C 1
ATOM 601 O O . LYS A 1 78 ? 18.540 -17.400 -24.558 1.00 98.12 78 LYS A O 1
ATOM 606 N N . GLN A 1 79 ? 20.121 -18.021 -23.078 1.00 97.94 79 GLN A N 1
ATOM 607 C CA . GLN A 1 79 ? 20.456 -16.669 -22.659 1.00 97.94 79 GLN A CA 1
ATOM 608 C C . GLN A 1 79 ? 21.435 -16.035 -23.653 1.00 97.94 79 GLN A C 1
ATOM 610 O O . GLN A 1 79 ? 22.437 -16.642 -24.045 1.00 97.94 79 GLN A O 1
ATOM 615 N N . TYR A 1 80 ? 21.146 -14.799 -24.031 1.00 98.00 80 TYR A N 1
ATOM 616 C CA . TYR A 1 80 ? 21.970 -13.938 -24.863 1.00 98.00 80 TYR A CA 1
ATOM 617 C C . TYR A 1 80 ? 22.368 -12.695 -24.067 1.00 98.00 80 TYR A C 1
ATOM 619 O O . TYR A 1 80 ? 21.670 -12.276 -23.140 1.00 98.00 80 TYR A O 1
ATOM 627 N N . THR A 1 81 ? 23.498 -12.104 -24.454 1.00 98.06 81 THR A N 1
ATOM 628 C CA . THR A 1 81 ? 24.083 -10.949 -23.775 1.00 98.06 81 THR A CA 1
ATOM 629 C C . THR A 1 81 ? 24.541 -9.923 -24.802 1.00 98.06 81 THR A C 1
ATOM 631 O O . THR A 1 81 ? 25.210 -10.273 -25.775 1.00 98.06 81 THR A O 1
ATOM 634 N N . ILE A 1 82 ? 24.213 -8.657 -24.563 1.00 98.06 82 ILE A N 1
ATOM 635 C CA . ILE A 1 82 ? 24.783 -7.499 -25.252 1.00 98.06 82 ILE A CA 1
ATOM 636 C C . ILE A 1 82 ? 25.734 -6.820 -24.268 1.00 98.06 82 ILE A C 1
ATOM 638 O O . ILE A 1 82 ? 25.303 -6.389 -23.201 1.00 98.06 82 ILE A O 1
ATOM 642 N N . ASP A 1 83 ? 27.020 -6.754 -24.616 1.00 97.25 83 ASP A N 1
ATOM 643 C CA . ASP A 1 83 ? 28.049 -6.100 -23.800 1.00 97.25 83 ASP A CA 1
ATOM 644 C C . ASP A 1 83 ? 27.937 -4.572 -23.909 1.00 97.25 83 ASP A C 1
ATOM 646 O O . ASP A 1 83 ? 28.001 -3.993 -24.999 1.00 97.25 83 ASP A O 1
ATOM 650 N N . LEU A 1 84 ? 27.760 -3.926 -22.760 1.00 97.19 84 LEU A N 1
ATOM 651 C CA . LEU A 1 84 ? 27.630 -2.481 -22.601 1.00 97.19 84 LEU A CA 1
ATOM 652 C C . LEU A 1 84 ? 28.827 -1.875 -21.851 1.00 97.19 84 LEU A C 1
ATOM 654 O O . LEU A 1 84 ? 28.814 -0.686 -21.527 1.00 97.19 84 LEU A O 1
ATOM 658 N N . THR A 1 85 ? 29.890 -2.650 -21.617 1.00 96.12 85 THR A N 1
ATOM 659 C CA . THR A 1 85 ? 31.098 -2.188 -20.928 1.00 96.12 85 THR A CA 1
ATOM 660 C C . THR A 1 85 ? 31.691 -0.960 -21.621 1.00 96.12 85 THR A C 1
ATOM 662 O O . THR A 1 85 ? 31.992 -0.963 -22.819 1.00 96.12 85 THR A O 1
ATOM 665 N N . GLY A 1 86 ? 31.853 0.122 -20.855 1.00 94.69 86 GLY A N 1
ATOM 666 C CA . GLY A 1 86 ? 32.424 1.383 -21.333 1.00 94.69 86 GLY A CA 1
ATOM 667 C C . GLY A 1 86 ? 31.553 2.152 -22.334 1.00 94.69 86 GLY A C 1
ATOM 668 O O . GLY A 1 86 ? 32.051 3.078 -22.975 1.00 94.69 86 GLY A O 1
ATOM 669 N N . LYS A 1 87 ? 30.278 1.779 -22.512 1.00 95.94 87 LYS A N 1
ATOM 670 C CA . LYS A 1 87 ? 29.341 2.503 -23.382 1.00 95.94 87 LYS A CA 1
ATOM 671 C C . LYS A 1 87 ? 28.701 3.689 -22.656 1.00 95.94 87 LYS A C 1
ATOM 673 O O . LYS A 1 87 ? 28.561 3.694 -21.437 1.00 95.94 87 LYS A O 1
ATOM 678 N N . ASP A 1 88 ? 28.290 4.701 -23.421 1.00 95.31 88 ASP A N 1
ATOM 679 C CA . ASP A 1 88 ? 27.627 5.890 -22.879 1.00 95.31 88 ASP A CA 1
ATOM 680 C C . ASP A 1 88 ? 26.116 5.659 -22.710 1.00 95.31 88 ASP A C 1
ATOM 682 O O . ASP A 1 88 ? 25.342 5.771 -23.662 1.00 95.31 88 ASP A O 1
ATOM 686 N N . LEU A 1 89 ? 25.706 5.343 -21.480 1.00 95.62 89 LEU A N 1
ATOM 687 C CA . LEU A 1 89 ? 24.328 5.008 -21.098 1.00 95.62 89 LEU A CA 1
ATOM 688 C C . LEU A 1 89 ? 23.591 6.148 -20.374 1.00 95.62 89 LEU A C 1
ATOM 690 O O . LEU A 1 89 ? 22.591 5.914 -19.697 1.00 95.62 89 LEU A O 1
ATOM 694 N N . ARG A 1 90 ? 24.074 7.390 -20.496 1.00 95.25 90 ARG A N 1
ATOM 695 C CA . ARG A 1 90 ? 23.479 8.556 -19.819 1.00 95.25 90 ARG A CA 1
ATOM 696 C C . ARG A 1 90 ? 22.066 8.888 -20.298 1.00 95.25 90 ARG A C 1
ATOM 698 O O . ARG A 1 90 ? 21.304 9.481 -19.540 1.00 95.25 90 ARG A O 1
ATOM 705 N N . TYR A 1 91 ? 21.741 8.556 -21.549 1.00 94.38 91 TYR A N 1
ATOM 706 C CA . TYR A 1 91 ? 20.451 8.862 -22.161 1.00 94.38 91 TYR A CA 1
ATOM 707 C C . TYR A 1 91 ? 20.048 7.786 -23.182 1.00 94.38 91 TYR A C 1
ATOM 709 O O . TYR A 1 91 ? 20.468 7.818 -24.343 1.00 94.38 91 TYR A O 1
ATOM 717 N N . VAL A 1 92 ? 19.224 6.832 -22.740 1.00 94.19 92 VAL A N 1
ATOM 718 C CA . VAL A 1 92 ? 18.764 5.676 -23.529 1.00 94.19 92 VAL A CA 1
ATOM 719 C C . VAL A 1 92 ? 17.255 5.764 -23.795 1.00 94.19 92 VAL A C 1
ATOM 721 O O . VAL A 1 92 ? 16.439 5.686 -22.877 1.00 94.19 92 VAL A O 1
ATOM 724 N N . LEU A 1 93 ? 16.890 5.910 -25.070 1.00 92.75 93 LEU A N 1
ATOM 725 C CA . LEU A 1 93 ? 15.542 5.871 -25.651 1.00 92.75 93 LEU A CA 1
ATOM 726 C C . LEU A 1 93 ? 15.142 4.486 -26.189 1.00 92.75 93 LEU A C 1
ATOM 728 O O . LEU A 1 93 ? 13.976 4.252 -26.464 1.00 92.75 93 LEU A O 1
ATOM 732 N N . SER A 1 94 ? 16.062 3.560 -26.416 1.00 90.69 94 SER A N 1
ATOM 733 C CA . SER A 1 94 ? 15.816 2.242 -26.992 1.00 90.69 94 SER A CA 1
ATOM 734 C C . SER A 1 94 ? 16.531 1.195 -26.161 1.00 90.69 94 SER A C 1
ATOM 736 O O . SER A 1 94 ? 17.605 0.712 -26.519 1.00 90.69 94 SER A O 1
ATOM 738 N N . GLY A 1 95 ? 15.895 0.841 -25.042 1.00 90.50 95 GLY A N 1
ATOM 739 C CA . GLY A 1 95 ? 16.430 -0.139 -24.100 1.00 90.50 95 GLY A CA 1
ATOM 740 C C . GLY A 1 95 ? 16.562 -1.554 -24.672 1.00 90.50 95 GLY A C 1
ATOM 741 O O . GLY A 1 95 ? 17.453 -2.284 -24.268 1.00 90.50 95 GLY A O 1
ATOM 742 N N . PHE A 1 96 ? 15.721 -1.944 -25.633 1.00 95.06 96 PHE A N 1
ATOM 743 C CA . PHE A 1 96 ? 15.814 -3.236 -26.312 1.00 95.06 96 PHE A CA 1
ATOM 744 C C . PHE A 1 96 ? 15.084 -3.191 -27.657 1.00 95.06 96 PHE A C 1
ATOM 746 O O . PHE A 1 96 ? 14.020 -2.574 -27.779 1.00 95.06 96 PHE A O 1
ATOM 753 N N . GLY A 1 97 ? 15.648 -3.850 -28.662 1.00 94.44 97 GLY A N 1
ATOM 754 C CA . GLY A 1 97 ? 15.066 -3.980 -29.988 1.00 94.44 97 GLY A CA 1
ATOM 755 C C . GLY A 1 97 ? 15.554 -5.234 -30.699 1.00 94.44 97 GLY A C 1
ATOM 756 O O . GLY A 1 97 ? 16.563 -5.837 -30.330 1.00 94.44 97 GLY A O 1
ATOM 757 N N . TRP A 1 98 ? 14.830 -5.619 -31.742 1.00 95.44 98 TRP A N 1
ATOM 758 C CA . TRP A 1 98 ? 15.210 -6.705 -32.632 1.00 95.44 98 TRP A CA 1
ATOM 759 C C . TRP A 1 98 ? 14.937 -6.316 -34.082 1.00 95.44 98 TRP A C 1
ATOM 761 O O . TRP A 1 98 ? 14.096 -5.463 -34.369 1.00 95.44 98 TRP A O 1
ATOM 771 N N . VAL A 1 99 ? 15.670 -6.927 -35.005 1.00 94.88 99 VAL A N 1
ATOM 772 C CA . VAL A 1 99 ? 15.442 -6.808 -36.442 1.00 94.88 99 VAL A CA 1
ATOM 773 C C . VAL A 1 99 ? 15.672 -8.157 -37.108 1.00 94.88 99 VAL A C 1
ATOM 775 O O . VAL A 1 99 ? 16.519 -8.951 -36.704 1.00 94.88 99 VAL A O 1
ATOM 778 N N . THR A 1 100 ? 14.896 -8.423 -38.147 1.00 95.12 100 THR A N 1
ATOM 779 C CA . THR A 1 100 ? 15.053 -9.586 -39.014 1.00 95.12 100 THR A CA 1
ATOM 780 C C . THR A 1 100 ? 14.738 -9.179 -40.451 1.00 95.12 100 THR A C 1
ATOM 782 O O . THR A 1 100 ? 14.262 -8.068 -40.697 1.00 95.12 100 THR A O 1
ATOM 785 N N . ASN A 1 101 ? 15.032 -10.039 -41.421 1.00 91.62 101 ASN A N 1
ATOM 786 C CA . ASN A 1 101 ? 14.643 -9.798 -42.804 1.00 91.62 101 ASN A CA 1
ATOM 787 C C . ASN A 1 101 ? 14.343 -11.101 -43.554 1.00 91.62 101 ASN A C 1
ATOM 789 O O . ASN A 1 101 ? 14.783 -12.186 -43.166 1.00 91.62 101 ASN A O 1
ATOM 793 N N . ALA A 1 102 ? 13.579 -10.970 -44.641 1.00 94.38 102 ALA A N 1
ATOM 794 C CA . ALA A 1 102 ? 13.145 -12.100 -45.454 1.00 94.38 102 ALA A CA 1
ATOM 795 C C . ALA A 1 102 ? 14.313 -12.881 -46.089 1.00 94.38 102 ALA A C 1
ATOM 797 O O . ALA A 1 102 ? 14.286 -14.105 -45.994 1.00 94.38 102 ALA A O 1
ATOM 798 N N . PRO A 1 103 ? 15.359 -12.251 -46.675 1.00 94.31 103 PRO A N 1
ATOM 799 C CA . PRO A 1 103 ? 16.490 -12.999 -47.234 1.00 94.31 103 PRO A CA 1
ATOM 800 C C . PRO A 1 103 ? 17.182 -13.934 -46.235 1.00 94.31 103 PRO A C 1
ATOM 802 O O . PRO A 1 103 ? 17.507 -15.064 -46.587 1.00 94.31 103 PRO A O 1
ATOM 805 N N . ARG A 1 104 ? 17.365 -13.486 -44.988 1.00 90.75 104 ARG A N 1
ATOM 806 C CA . ARG A 1 104 ? 17.974 -14.271 -43.900 1.00 90.75 104 ARG A CA 1
ATOM 807 C C . ARG A 1 104 ? 17.141 -15.482 -43.494 1.00 90.75 104 ARG A C 1
ATOM 809 O O . ARG A 1 104 ? 17.672 -16.544 -43.209 1.00 90.75 104 ARG A O 1
ATOM 816 N N . ASN A 1 105 ? 15.822 -15.345 -43.559 1.00 95.69 105 ASN A N 1
ATOM 817 C CA . ASN A 1 105 ? 14.885 -16.411 -43.209 1.00 95.69 105 ASN A CA 1
ATOM 818 C C . ASN A 1 105 ? 14.307 -17.115 -44.439 1.00 95.69 105 ASN A C 1
ATOM 820 O O . ASN A 1 105 ? 13.221 -17.683 -44.377 1.00 95.69 105 ASN A O 1
ATOM 824 N N . LEU A 1 106 ? 15.012 -17.069 -45.576 1.00 94.00 106 LEU A N 1
ATOM 825 C CA . LEU A 1 106 ? 14.640 -17.768 -46.812 1.00 94.00 106 LEU A CA 1
ATOM 826 C C . LEU A 1 106 ? 13.215 -17.446 -47.305 1.00 94.00 106 LEU A C 1
ATOM 828 O O . LEU A 1 106 ? 12.552 -18.285 -47.913 1.00 94.00 106 LEU A O 1
ATOM 832 N N . GLY A 1 107 ? 12.730 -16.236 -47.021 1.00 93.62 107 GLY A N 1
ATOM 833 C CA . GLY A 1 107 ? 11.371 -15.796 -47.340 1.00 93.62 107 GLY A CA 1
ATOM 834 C C . GLY A 1 107 ? 10.268 -16.475 -46.523 1.00 93.62 107 GLY A C 1
ATOM 835 O O . GLY A 1 107 ? 9.102 -16.353 -46.888 1.00 93.62 107 GLY A O 1
ATOM 836 N N . GLN A 1 108 ? 10.610 -17.194 -45.453 1.00 93.12 108 GLN A N 1
ATOM 837 C CA . GLN A 1 108 ? 9.650 -17.888 -44.600 1.00 93.12 108 GLN A CA 1
ATOM 838 C C . GLN A 1 108 ? 9.148 -16.991 -43.470 1.00 93.12 108 GLN A C 1
ATOM 840 O O . GLN A 1 108 ? 9.882 -16.157 -42.933 1.00 93.12 108 GLN A O 1
ATOM 845 N N . GLU A 1 109 ? 7.895 -17.210 -43.077 1.00 94.62 109 GLU A N 1
ATOM 846 C CA . GLU A 1 109 ? 7.376 -16.696 -41.815 1.00 94.62 109 GLU A CA 1
ATOM 847 C C . GLU A 1 109 ? 8.112 -17.360 -40.651 1.00 94.62 109 GLU A C 1
ATOM 849 O O . GLU A 1 109 ? 8.264 -18.587 -40.604 1.00 94.62 109 GLU A O 1
ATOM 854 N N . ILE A 1 110 ? 8.547 -16.536 -39.703 1.00 95.62 110 ILE A N 1
ATOM 855 C CA . ILE A 1 110 ? 9.223 -16.986 -38.493 1.00 95.62 110 ILE A CA 1
ATOM 856 C C . ILE A 1 110 ? 8.444 -16.555 -37.261 1.00 95.62 110 ILE A C 1
ATOM 858 O O . ILE A 1 110 ? 7.833 -15.489 -37.236 1.00 95.62 110 ILE A O 1
ATOM 862 N N . THR A 1 111 ? 8.508 -17.384 -36.227 1.00 97.31 111 THR A N 1
ATOM 863 C CA . THR A 1 111 ? 8.021 -17.068 -34.886 1.00 97.31 111 THR A CA 1
ATOM 864 C C . THR A 1 111 ? 9.140 -17.373 -33.907 1.00 97.31 111 THR A C 1
ATOM 866 O O . THR A 1 111 ? 9.801 -18.406 -33.995 1.00 97.31 111 THR A O 1
ATOM 869 N N . PHE A 1 112 ? 9.376 -16.454 -32.981 1.00 97.25 112 PHE A N 1
ATOM 870 C CA . PHE A 1 112 ? 10.360 -16.617 -31.925 1.00 97.25 112 PHE A CA 1
ATOM 871 C C . PHE A 1 112 ? 9.858 -15.946 -30.654 1.00 97.25 112 PHE A C 1
ATOM 873 O O . PHE A 1 112 ? 8.981 -15.082 -30.682 1.00 97.25 112 PHE A O 1
ATOM 880 N N . TYR A 1 113 ? 10.420 -16.374 -29.536 1.00 97.50 113 TYR A N 1
ATOM 881 C CA . TYR A 1 113 ? 10.008 -15.969 -28.206 1.00 97.50 113 TYR A CA 1
ATOM 882 C C . TYR A 1 113 ? 11.191 -15.301 -27.516 1.00 97.50 113 TYR A C 1
ATOM 884 O O . TYR A 1 113 ? 12.331 -15.750 -27.662 1.00 97.50 113 TYR A O 1
ATOM 892 N N . ILE A 1 114 ? 10.911 -14.230 -26.782 1.00 97.44 114 ILE A N 1
ATOM 893 C CA . ILE A 1 114 ? 11.875 -13.508 -25.955 1.00 97.44 114 ILE A CA 1
ATOM 894 C C . ILE A 1 114 ? 11.311 -13.475 -24.542 1.00 97.44 114 ILE A C 1
ATOM 896 O O . ILE A 1 114 ? 10.104 -13.307 -24.375 1.00 97.44 114 ILE A O 1
ATOM 900 N N . ASP A 1 115 ? 12.179 -13.607 -23.550 1.00 96.25 115 ASP A N 1
ATOM 901 C CA . ASP A 1 115 ? 11.814 -13.430 -22.153 1.00 96.25 115 ASP A CA 1
ATOM 902 C C . ASP A 1 115 ? 12.972 -12.806 -21.364 1.00 96.25 115 ASP A C 1
ATOM 904 O O . ASP A 1 115 ? 14.112 -12.742 -21.835 1.00 96.25 115 ASP A O 1
ATOM 908 N N . ASP A 1 116 ? 12.665 -12.342 -20.161 1.00 94.88 116 ASP A N 1
ATOM 909 C CA . ASP A 1 116 ? 13.619 -11.925 -19.139 1.00 94.88 116 ASP A CA 1
ATOM 910 C C . ASP A 1 116 ? 14.656 -10.877 -19.581 1.00 94.88 116 ASP A C 1
ATOM 912 O O . ASP A 1 116 ? 15.854 -10.975 -19.306 1.00 94.88 116 ASP A O 1
ATOM 916 N N . ILE A 1 117 ? 14.188 -9.854 -20.299 1.00 96.19 117 ILE A N 1
ATOM 917 C CA . ILE A 1 117 ? 15.018 -8.734 -20.753 1.00 96.19 117 ILE A CA 1
ATOM 918 C C . ILE A 1 117 ? 15.407 -7.877 -19.544 1.00 96.19 117 ILE A C 1
ATOM 920 O O . ILE A 1 117 ? 14.547 -7.275 -18.899 1.00 96.19 117 ILE A O 1
ATOM 924 N N . ARG A 1 118 ? 16.706 -7.788 -19.246 1.00 95.12 118 ARG A N 1
ATOM 925 C CA . ARG A 1 118 ? 17.233 -7.073 -18.076 1.00 95.12 118 ARG A CA 1
ATOM 926 C C . ARG A 1 118 ? 18.531 -6.347 -18.392 1.00 95.12 118 ARG A C 1
ATOM 928 O O . ARG A 1 118 ? 19.432 -6.914 -19.004 1.00 95.12 118 ARG A O 1
ATOM 935 N N . PHE A 1 119 ? 18.653 -5.122 -17.894 1.00 95.31 119 PHE A N 1
ATOM 936 C CA . PHE A 1 119 ? 19.957 -4.500 -17.669 1.00 95.31 119 PHE A CA 1
ATOM 937 C C . PHE A 1 119 ? 20.514 -5.001 -16.335 1.00 95.31 119 PHE A C 1
ATOM 939 O O . PHE A 1 119 ? 19.761 -5.147 -15.372 1.00 95.31 119 PHE A O 1
ATOM 946 N N . ASP A 1 120 ? 21.819 -5.239 -16.255 1.00 93.12 120 ASP A N 1
ATOM 947 C CA . ASP A 1 120 ? 22.516 -5.562 -15.005 1.00 93.12 120 ASP A CA 1
ATOM 948 C C . ASP A 1 120 ? 22.750 -4.307 -14.146 1.00 93.12 120 ASP A C 1
ATOM 950 O O . ASP A 1 120 ? 23.870 -3.946 -13.797 1.00 93.12 120 ASP A O 1
ATOM 954 N N . LEU A 1 121 ? 21.664 -3.617 -13.818 1.00 92.56 121 LEU A N 1
ATOM 955 C CA . LEU A 1 121 ? 21.697 -2.403 -13.021 1.00 92.56 121 LEU A CA 1
ATOM 956 C C . LEU A 1 121 ? 20.919 -2.630 -11.733 1.00 92.56 121 LEU A C 1
ATOM 958 O O . LEU A 1 121 ? 19.685 -2.593 -11.717 1.00 92.56 121 LEU A O 1
ATOM 962 N N . GLU A 1 122 ? 21.653 -2.875 -10.653 1.00 90.00 122 GLU A N 1
ATOM 963 C CA . GLU A 1 122 ? 21.060 -2.940 -9.327 1.00 90.00 122 GLU A CA 1
ATOM 964 C C . GLU A 1 122 ? 20.588 -1.555 -8.904 1.00 90.00 122 GLU A C 1
ATOM 966 O O . GLU A 1 122 ? 21.310 -0.562 -8.983 1.00 90.00 122 GLU A O 1
ATOM 971 N N . ARG A 1 123 ? 19.343 -1.508 -8.446 1.00 89.94 123 ARG A N 1
ATOM 972 C CA . ARG A 1 123 ? 18.713 -0.308 -7.911 1.00 89.94 123 ARG A CA 1
ATOM 973 C C . ARG A 1 123 ? 18.091 -0.705 -6.583 1.00 89.94 123 ARG A C 1
ATOM 975 O O . ARG A 1 123 ? 16.882 -0.879 -6.546 1.00 89.94 123 ARG A O 1
ATOM 982 N N . PRO A 1 124 ? 18.870 -1.024 -5.536 1.00 90.12 124 PRO A N 1
ATOM 983 C CA . PRO A 1 124 ? 18.321 -1.581 -4.299 1.00 90.12 124 PRO A CA 1
ATOM 984 C C . PRO A 1 124 ? 17.553 -0.547 -3.467 1.00 90.12 124 PRO A C 1
ATOM 986 O O . PRO A 1 124 ? 16.697 -0.950 -2.680 1.00 90.12 124 PRO A O 1
ATOM 989 N N . ASP A 1 125 ? 17.818 0.744 -3.694 1.00 91.88 125 ASP A N 1
ATOM 990 C CA . ASP A 1 125 ? 17.314 1.862 -2.886 1.00 91.88 125 ASP A CA 1
ATOM 991 C C . ASP A 1 125 ? 16.359 2.796 -3.661 1.00 91.88 125 ASP A C 1
ATOM 993 O O . ASP A 1 125 ? 15.919 3.817 -3.140 1.00 91.88 125 ASP A O 1
ATOM 997 N N . ASP A 1 126 ? 15.996 2.454 -4.907 1.00 94.56 126 ASP A N 1
ATOM 998 C CA . ASP A 1 126 ? 14.976 3.210 -5.652 1.00 94.56 126 ASP A CA 1
ATOM 999 C C . ASP A 1 126 ? 13.605 3.090 -4.969 1.00 94.56 126 ASP A C 1
ATOM 1001 O O . ASP A 1 126 ? 13.202 1.996 -4.547 1.00 94.56 126 ASP A O 1
ATOM 1005 N N . LEU A 1 127 ? 12.857 4.198 -4.970 1.00 97.56 127 LEU A N 1
ATOM 1006 C CA . LEU A 1 127 ? 11.484 4.273 -4.471 1.00 97.56 127 LEU A CA 1
ATOM 1007 C C . LEU A 1 127 ? 10.585 3.245 -5.156 1.00 97.56 127 LEU A C 1
ATOM 1009 O O . LEU A 1 127 ? 10.452 3.238 -6.386 1.00 97.56 127 LEU A O 1
ATOM 1013 N N . ARG A 1 128 ? 9.926 2.417 -4.348 1.00 97.50 128 ARG A N 1
ATOM 1014 C CA . ARG A 1 128 ? 8.992 1.401 -4.825 1.00 97.50 128 ARG A CA 1
ATOM 1015 C C . ARG A 1 128 ? 7.957 1.049 -3.779 1.00 97.50 128 ARG A C 1
ATOM 1017 O O . ARG A 1 128 ? 8.222 1.164 -2.586 1.00 97.50 128 ARG A O 1
ATOM 1024 N N . PHE A 1 129 ? 6.854 0.492 -4.254 1.00 98.50 129 PHE A N 1
ATOM 1025 C CA . PHE A 1 129 ? 5.939 -0.270 -3.417 1.00 98.50 129 PHE A CA 1
ATOM 1026 C C . PHE A 1 129 ? 6.002 -1.761 -3.742 1.00 98.50 129 PHE A C 1
ATOM 1028 O O . PHE A 1 129 ? 6.343 -2.167 -4.858 1.00 98.50 129 PHE A O 1
ATOM 1035 N N . ILE A 1 130 ? 5.681 -2.580 -2.750 1.00 98.12 130 ILE A N 1
ATOM 1036 C CA . ILE A 1 130 ? 5.571 -4.030 -2.868 1.00 98.12 130 ILE A CA 1
ATOM 1037 C C . ILE A 1 130 ? 4.170 -4.347 -3.399 1.00 98.12 130 ILE A C 1
ATOM 1039 O O . ILE A 1 130 ? 3.188 -3.744 -2.963 1.00 98.12 130 ILE A O 1
ATOM 1043 N N . ALA A 1 131 ? 4.078 -5.272 -4.356 1.00 98.12 131 ALA A N 1
ATOM 1044 C CA . ALA A 1 131 ? 2.791 -5.739 -4.859 1.00 98.12 131 ALA A CA 1
ATOM 1045 C C . ALA A 1 131 ? 1.975 -6.369 -3.723 1.00 98.12 131 ALA A C 1
ATOM 1047 O O . ALA A 1 131 ? 2.497 -7.177 -2.955 1.00 98.12 131 ALA A O 1
ATOM 1048 N N . SER A 1 132 ? 0.699 -6.007 -3.640 1.00 98.44 132 SER A N 1
ATOM 1049 C CA . SER A 1 132 ? -0.206 -6.497 -2.603 1.00 98.44 132 SER A CA 1
ATOM 1050 C C . SER A 1 132 ? -0.535 -7.973 -2.770 1.00 98.44 132 SER A C 1
ATOM 1052 O O . SER A 1 132 ? -0.656 -8.684 -1.778 1.00 98.44 132 SER A O 1
ATOM 1054 N N . TYR A 1 133 ? -0.636 -8.441 -4.017 1.00 97.94 133 TYR A N 1
ATOM 1055 C CA . TYR A 1 133 ? -0.989 -9.818 -4.342 1.00 97.94 133 TYR A CA 1
ATOM 1056 C C . TYR A 1 133 ? 0.014 -10.479 -5.281 1.00 97.94 133 TYR A C 1
ATOM 1058 O O . TYR A 1 133 ? 0.415 -9.923 -6.306 1.00 97.94 133 TYR A O 1
ATOM 1066 N N . GLU A 1 134 ? 0.327 -11.737 -4.994 1.00 95.56 134 GLU A N 1
ATOM 1067 C CA . GLU A 1 134 ? 0.999 -12.637 -5.925 1.00 95.56 134 GLU A CA 1
ATOM 1068 C C . GLU A 1 134 ? -0.029 -13.267 -6.869 1.00 95.56 134 GLU A C 1
ATOM 1070 O O . GLU A 1 134 ? -0.602 -14.326 -6.607 1.00 95.56 134 GLU A O 1
ATOM 1075 N N . THR A 1 135 ? -0.299 -12.563 -7.966 1.00 94.75 135 THR A N 1
ATOM 1076 C CA . THR A 1 135 ? -1.282 -12.988 -8.975 1.00 94.75 135 THR A CA 1
ATOM 1077 C C . THR A 1 135 ? -0.785 -14.131 -9.858 1.00 94.75 135 THR A C 1
ATOM 1079 O O . THR A 1 135 ? 0.413 -14.314 -10.085 1.00 94.75 135 THR A O 1
ATOM 1082 N N . LEU A 1 136 ? -1.727 -14.885 -10.426 1.00 93.25 136 LEU A N 1
ATOM 1083 C CA . LEU A 1 136 ? -1.432 -15.886 -11.446 1.00 93.25 136 LEU A CA 1
ATOM 1084 C C . LEU A 1 136 ? -1.170 -15.226 -12.815 1.00 93.25 136 LEU A C 1
ATOM 1086 O O . LEU A 1 136 ? -1.823 -14.239 -13.177 1.00 93.25 136 LEU A O 1
ATOM 1090 N N . PRO A 1 137 ? -0.276 -15.795 -13.648 1.00 90.00 137 PRO A N 1
ATOM 1091 C CA . PRO A 1 137 ? 0.018 -15.293 -14.991 1.00 90.00 137 PRO A CA 1
ATOM 1092 C C . PRO A 1 137 ? -1.080 -15.701 -15.991 1.00 90.00 137 PRO A C 1
ATOM 1094 O O . PRO A 1 137 ? -0.860 -16.476 -16.919 1.00 90.00 137 PRO A O 1
ATOM 1097 N N . THR A 1 138 ? -2.298 -15.201 -15.790 1.00 89.44 138 THR A N 1
ATOM 1098 C CA . THR A 1 138 ? -3.487 -15.518 -16.593 1.00 89.44 138 THR A CA 1
ATOM 1099 C C . THR A 1 138 ? -4.140 -14.263 -17.171 1.00 89.44 138 THR A C 1
ATOM 1101 O O . THR A 1 138 ? -3.909 -13.153 -16.702 1.00 89.44 138 THR A O 1
ATOM 1104 N N . GLN A 1 139 ? -4.949 -14.445 -18.213 1.00 86.38 139 GLN A N 1
ATOM 1105 C CA . GLN A 1 139 ? -5.845 -13.424 -18.778 1.00 86.38 139 GLN A CA 1
ATOM 1106 C C . GLN A 1 139 ? -7.325 -13.818 -18.625 1.00 86.38 139 GLN A C 1
ATOM 1108 O O . GLN A 1 139 ? -8.196 -13.192 -19.208 1.00 86.38 139 GLN A O 1
ATOM 1113 N N . LYS A 1 140 ? -7.611 -14.909 -17.900 1.00 87.19 140 LYS A N 1
ATOM 1114 C CA . LYS A 1 140 ? -8.960 -15.491 -17.772 1.00 87.19 140 LYS A CA 1
ATOM 1115 C C . LYS A 1 140 ? -9.649 -15.184 -16.444 1.00 87.19 140 LYS A C 1
ATOM 1117 O O . LYS A 1 140 ? -10.810 -15.533 -16.279 1.00 87.19 140 LYS A O 1
ATOM 1122 N N . ASN A 1 141 ? -8.906 -14.658 -15.476 1.00 89.00 141 ASN A N 1
ATOM 1123 C CA . ASN A 1 141 ? -9.404 -14.341 -14.147 1.00 89.00 141 ASN A CA 1
ATOM 1124 C C . ASN A 1 141 ? -9.226 -12.836 -13.939 1.00 89.00 141 ASN A C 1
ATOM 1126 O O . ASN A 1 141 ? -8.091 -12.361 -13.935 1.00 89.00 141 ASN A O 1
ATOM 1130 N N . ASP A 1 142 ? -10.338 -12.117 -13.794 1.00 91.38 142 ASP A N 1
ATOM 1131 C CA . ASP A 1 142 ? -10.338 -10.655 -13.700 1.00 91.38 142 ASP A CA 1
ATOM 1132 C C . ASP A 1 142 ? -9.519 -10.164 -12.503 1.00 91.38 142 ASP A C 1
ATOM 1134 O O . ASP A 1 142 ? -8.730 -9.235 -12.645 1.00 91.38 142 ASP A O 1
ATOM 1138 N N . PHE A 1 143 ? -9.611 -10.834 -11.350 1.00 94.62 143 PHE A N 1
ATOM 1139 C CA . PHE A 1 143 ? -8.819 -10.483 -10.171 1.00 94.62 143 PHE A CA 1
ATOM 1140 C C . PHE A 1 143 ? -7.311 -10.549 -10.464 1.00 94.62 143 PHE A C 1
ATOM 1142 O O . PHE A 1 143 ? -6.596 -9.575 -10.236 1.00 94.62 143 PHE A O 1
ATOM 1149 N N . ASP A 1 144 ? -6.825 -11.658 -11.030 1.00 95.38 144 ASP A N 1
ATOM 1150 C CA . ASP A 1 144 ? -5.400 -11.841 -11.344 1.00 95.38 144 ASP A CA 1
ATOM 1151 C C . ASP A 1 144 ? -4.896 -10.883 -12.443 1.00 95.38 144 ASP A C 1
ATOM 1153 O O . ASP A 1 144 ? -3.698 -10.605 -12.524 1.00 95.38 144 ASP A O 1
ATOM 1157 N N . VAL A 1 145 ? -5.788 -10.390 -13.309 1.00 94.19 145 VAL A N 1
ATOM 1158 C CA . VAL A 1 145 ? -5.460 -9.383 -14.330 1.00 94.19 145 VAL A CA 1
ATOM 1159 C C . VAL A 1 145 ? -5.357 -7.995 -13.703 1.00 94.19 145 VAL A C 1
ATOM 1161 O O . VAL A 1 145 ? -4.362 -7.305 -13.927 1.00 94.19 145 VAL A O 1
ATOM 1164 N N . VAL A 1 146 ? -6.355 -7.599 -12.910 1.00 94.75 146 VAL A N 1
ATOM 1165 C CA . VAL A 1 146 ? -6.450 -6.251 -12.335 1.00 94.75 146 VAL A CA 1
ATOM 1166 C C . VAL A 1 146 ? -5.423 -6.053 -11.216 1.00 94.75 146 VAL A C 1
ATOM 1168 O O . VAL A 1 146 ? -4.791 -5.004 -11.153 1.00 94.75 146 VAL A O 1
ATOM 1171 N N . MET A 1 147 ? -5.190 -7.057 -10.365 1.00 96.12 147 MET A N 1
ATOM 1172 C CA . MET A 1 147 ? -4.321 -6.932 -9.182 1.00 96.12 147 MET A CA 1
ATOM 1173 C C . MET A 1 147 ? -2.821 -7.084 -9.470 1.00 96.12 147 MET A C 1
ATOM 1175 O O . MET A 1 147 ? -2.002 -6.897 -8.573 1.00 96.12 147 MET A O 1
ATOM 1179 N N . ARG A 1 148 ? -2.425 -7.415 -10.707 1.00 93.75 148 ARG A N 1
ATOM 1180 C CA . ARG A 1 148 ? -1.053 -7.851 -11.035 1.00 93.75 148 ARG A CA 1
ATOM 1181 C C . ARG A 1 148 ? 0.044 -6.852 -10.672 1.00 93.75 148 ARG A C 1
ATOM 1183 O O . ARG A 1 148 ? 1.161 -7.265 -10.374 1.00 93.75 148 ARG A O 1
ATOM 1190 N N . ASN A 1 149 ? -0.247 -5.559 -10.755 1.00 95.19 149 ASN A N 1
ATOM 1191 C CA . ASN A 1 149 ? 0.694 -4.493 -10.421 1.00 95.19 149 ASN A CA 1
ATOM 1192 C C . ASN A 1 149 ? 0.152 -3.550 -9.343 1.00 95.19 149 ASN A C 1
ATOM 1194 O O . ASN A 1 149 ? 0.612 -2.414 -9.250 1.00 95.19 149 ASN A O 1
ATOM 1198 N N . VAL A 1 150 ? -0.827 -3.995 -8.557 1.00 98.31 150 VAL A N 1
ATOM 1199 C CA . VAL A 1 150 ? -1.448 -3.183 -7.511 1.00 98.31 150 VAL A CA 1
ATOM 1200 C C . VAL A 1 150 ? -0.630 -3.288 -6.232 1.00 98.31 150 VAL A C 1
ATOM 1202 O O . VAL A 1 150 ? -0.304 -4.381 -5.770 1.00 98.31 150 VAL A O 1
ATOM 1205 N N . ALA A 1 151 ? -0.311 -2.135 -5.657 1.00 98.75 151 ALA A N 1
ATOM 1206 C CA . ALA A 1 151 ? 0.263 -2.001 -4.333 1.00 98.75 151 ALA A CA 1
ATOM 1207 C C . ALA A 1 151 ? -0.635 -1.083 -3.498 1.00 98.75 151 ALA A C 1
ATOM 1209 O O . ALA A 1 151 ? -0.610 0.139 -3.666 1.00 98.75 151 ALA A O 1
ATOM 1210 N N . PHE A 1 152 ? -1.455 -1.670 -2.627 1.00 98.88 152 PHE A N 1
ATOM 1211 C CA . PHE A 1 152 ? -2.321 -0.913 -1.732 1.00 98.88 152 PHE A CA 1
ATOM 1212 C C . PHE A 1 152 ? -1.486 -0.130 -0.720 1.00 98.88 152 PHE A C 1
ATOM 1214 O O . PHE A 1 152 ? -0.505 -0.634 -0.159 1.00 98.88 152 PHE A O 1
ATOM 1221 N N . THR A 1 153 ? -1.900 1.113 -0.478 1.00 98.94 153 THR A N 1
ATOM 1222 C CA . THR A 1 153 ? -1.271 2.010 0.498 1.00 98.94 153 THR A CA 1
ATOM 1223 C C . THR A 1 153 ? -1.317 1.402 1.901 1.00 98.94 153 THR A C 1
ATOM 1225 O O . THR A 1 153 ? -0.316 1.441 2.611 1.00 98.94 153 THR A O 1
ATOM 1228 N N . TYR A 1 154 ? -2.440 0.773 2.264 1.00 98.88 154 TYR A N 1
ATOM 1229 C CA . TYR A 1 154 ? -2.612 0.038 3.520 1.00 98.88 154 TYR A CA 1
ATOM 1230 C C . TYR A 1 154 ? -1.585 -1.089 3.695 1.00 98.88 154 TYR A C 1
ATOM 1232 O O . TYR A 1 154 ? -0.819 -1.079 4.658 1.00 98.88 154 TYR A O 1
ATOM 1240 N N . ASP A 1 155 ? -1.490 -2.012 2.735 1.00 98.94 155 ASP A N 1
ATOM 1241 C CA . ASP A 1 155 ? -0.576 -3.155 2.843 1.00 98.94 155 ASP A CA 1
ATOM 1242 C C . ASP A 1 155 ? 0.890 -2.724 2.930 1.00 98.94 155 ASP A C 1
ATOM 1244 O O . ASP A 1 155 ? 1.684 -3.313 3.664 1.00 98.94 155 ASP A O 1
ATOM 1248 N N . ASN A 1 156 ? 1.267 -1.679 2.188 1.00 98.94 156 ASN A N 1
ATOM 1249 C CA . ASN A 1 156 ? 2.629 -1.155 2.214 1.00 98.94 156 ASN A CA 1
ATOM 1250 C C . ASN A 1 156 ? 2.929 -0.396 3.515 1.00 98.94 156 ASN A C 1
ATOM 1252 O O . ASN A 1 156 ? 4.051 -0.481 4.016 1.00 98.94 156 ASN A O 1
ATOM 1256 N N . ALA A 1 157 ? 1.938 0.276 4.108 1.00 98.94 157 ALA A N 1
ATOM 1257 C CA . ALA A 1 157 ? 2.051 0.839 5.451 1.00 98.94 157 ALA A CA 1
ATOM 1258 C C . ALA A 1 157 ? 2.242 -0.265 6.509 1.00 98.94 157 ALA A C 1
ATOM 1260 O O . ALA A 1 157 ? 3.116 -0.148 7.369 1.00 98.94 157 ALA A O 1
ATOM 1261 N N . LEU A 1 158 ? 1.508 -1.379 6.413 1.00 98.88 158 LEU A N 1
ATOM 1262 C CA . LEU A 1 158 ? 1.706 -2.538 7.290 1.00 98.88 158 LEU A CA 1
ATOM 1263 C C . LEU A 1 158 ? 3.074 -3.196 7.103 1.00 98.88 158 LEU A C 1
ATOM 1265 O O . LEU A 1 158 ? 3.728 -3.535 8.088 1.00 98.88 158 LEU A O 1
ATOM 1269 N N . ALA A 1 159 ? 3.527 -3.367 5.860 1.00 98.94 159 ALA A N 1
ATOM 1270 C CA . ALA A 1 159 ? 4.843 -3.927 5.570 1.00 98.94 159 ALA A CA 1
ATOM 1271 C C . ALA A 1 159 ? 5.960 -3.064 6.174 1.00 98.94 159 ALA A C 1
ATOM 1273 O O . ALA A 1 159 ? 6.880 -3.594 6.796 1.00 98.94 159 ALA A O 1
ATOM 1274 N N . LEU A 1 160 ? 5.843 -1.736 6.065 1.00 98.94 160 LEU A N 1
ATOM 1275 C CA . LEU A 1 160 ? 6.735 -0.785 6.727 1.00 98.94 160 LEU A CA 1
ATOM 1276 C C . LEU A 1 160 ? 6.751 -1.023 8.245 1.00 98.94 160 LEU A C 1
ATOM 1278 O O . LEU A 1 160 ? 7.825 -1.200 8.820 1.00 98.94 160 LEU A O 1
ATOM 1282 N N . LEU A 1 161 ? 5.584 -1.095 8.893 1.00 98.94 161 LEU A N 1
ATOM 1283 C CA . LEU A 1 161 ? 5.477 -1.331 10.340 1.00 98.94 161 LEU A CA 1
ATOM 1284 C C . LEU A 1 161 ? 6.066 -2.688 10.762 1.00 98.94 161 LEU A C 1
ATOM 1286 O O . LEU A 1 161 ? 6.738 -2.775 11.793 1.00 98.94 161 LEU A O 1
ATOM 1290 N N . ALA A 1 162 ? 5.867 -3.740 9.967 1.00 98.81 162 ALA A N 1
ATOM 1291 C CA . ALA A 1 162 ? 6.451 -5.057 10.209 1.00 98.81 162 ALA A CA 1
ATOM 1292 C C . ALA A 1 162 ? 7.987 -5.029 10.102 1.00 98.81 162 ALA A C 1
ATOM 1294 O O . ALA A 1 162 ? 8.673 -5.574 10.969 1.00 98.81 162 ALA A O 1
ATOM 1295 N N . PHE A 1 163 ? 8.538 -4.339 9.097 1.00 98.81 163 PHE A N 1
ATOM 1296 C CA . PHE A 1 163 ? 9.983 -4.154 8.957 1.00 98.81 163 PHE A CA 1
ATOM 1297 C C . PHE A 1 163 ? 10.586 -3.356 10.119 1.00 98.81 163 PHE A C 1
ATOM 1299 O O . PHE A 1 163 ? 11.603 -3.771 10.680 1.00 98.81 163 PHE A O 1
ATOM 1306 N N . LEU A 1 164 ? 9.943 -2.258 10.533 1.00 98.81 164 LEU A N 1
ATOM 1307 C CA . LEU A 1 164 ? 10.357 -1.498 11.719 1.00 98.81 164 LEU A CA 1
ATOM 1308 C C . LEU A 1 164 ? 10.376 -2.376 12.974 1.00 98.81 164 LEU A C 1
ATOM 1310 O O . LEU A 1 164 ? 11.318 -2.305 13.760 1.00 98.81 164 LEU A O 1
ATOM 1314 N N . SER A 1 165 ? 9.364 -3.232 13.123 1.00 98.50 165 SER A N 1
ATOM 1315 C CA . SER A 1 165 ? 9.210 -4.117 14.280 1.00 98.50 165 SER A CA 1
ATOM 1316 C C . SER A 1 165 ? 10.269 -5.222 14.337 1.00 98.50 165 SER A C 1
ATOM 1318 O O . SER A 1 165 ? 10.719 -5.571 15.426 1.00 98.50 165 SER A O 1
ATOM 1320 N N . ASN A 1 166 ? 10.678 -5.782 13.191 1.00 97.38 166 ASN A N 1
ATOM 1321 C CA . ASN A 1 166 ? 11.739 -6.796 13.152 1.00 97.38 166 ASN A CA 1
ATOM 1322 C C . ASN A 1 166 ? 13.136 -6.171 13.315 1.00 97.38 166 ASN A C 1
ATOM 1324 O O . ASN A 1 166 ? 13.985 -6.702 14.031 1.00 97.38 166 ASN A O 1
ATOM 1328 N N . GLY A 1 167 ? 13.367 -5.019 12.679 1.00 96.88 167 GLY A N 1
ATOM 1329 C CA . GLY A 1 167 ? 14.472 -4.120 13.005 1.00 96.88 167 GLY A CA 1
ATOM 1330 C C . GLY A 1 167 ? 15.874 -4.562 12.574 1.00 96.88 167 GLY A C 1
ATOM 1331 O O . GLY A 1 167 ? 16.849 -3.956 13.029 1.00 96.88 167 GLY A O 1
ATOM 1332 N N . SER A 1 168 ? 16.024 -5.573 11.706 1.00 98.06 168 SER A N 1
ATOM 1333 C CA . SER A 1 168 ? 17.337 -5.876 11.119 1.00 98.06 168 SER A CA 1
ATOM 1334 C C . SER A 1 168 ? 17.809 -4.734 10.210 1.00 98.06 168 SER A C 1
ATOM 1336 O O . SER A 1 168 ? 17.014 -3.918 9.751 1.00 98.06 168 SER A O 1
ATOM 1338 N N . THR A 1 169 ? 19.109 -4.662 9.910 1.00 97.56 169 THR A N 1
ATOM 1339 C CA . THR A 1 169 ? 19.650 -3.603 9.038 1.00 97.56 169 THR A CA 1
ATOM 1340 C C . THR A 1 169 ? 18.970 -3.566 7.665 1.00 97.56 169 THR A C 1
ATOM 1342 O O . THR A 1 169 ? 18.689 -2.480 7.165 1.00 97.56 169 THR A O 1
ATOM 1345 N N . ASP A 1 170 ? 18.674 -4.726 7.068 1.00 97.56 170 ASP A N 1
ATOM 1346 C CA . ASP A 1 170 ? 17.978 -4.771 5.776 1.00 97.56 170 ASP A CA 1
ATOM 1347 C C . ASP A 1 170 ? 16.490 -4.418 5.911 1.00 97.56 170 ASP A C 1
ATOM 1349 O O . ASP A 1 170 ? 15.950 -3.742 5.039 1.00 97.56 170 ASP A O 1
ATOM 1353 N N . ASP A 1 171 ? 15.836 -4.793 7.016 1.00 98.12 171 ASP A N 1
ATOM 1354 C CA . ASP A 1 171 ? 14.440 -4.408 7.259 1.00 98.12 171 ASP A CA 1
ATOM 1355 C C . ASP A 1 171 ? 14.304 -2.899 7.419 1.00 98.12 171 ASP A C 1
ATOM 1357 O O . ASP A 1 171 ? 13.440 -2.293 6.800 1.00 98.12 171 ASP A O 1
ATOM 1361 N N . LEU A 1 172 ? 15.187 -2.268 8.195 1.00 98.50 172 LEU A N 1
ATOM 1362 C CA . LEU A 1 172 ? 15.168 -0.817 8.376 1.00 98.50 172 LEU A CA 1
ATOM 1363 C C . LEU A 1 172 ? 15.389 -0.091 7.049 1.00 98.50 172 LEU A C 1
ATOM 1365 O O . LEU A 1 172 ? 14.669 0.857 6.756 1.00 98.50 172 LEU A O 1
ATOM 1369 N N . ARG A 1 173 ? 16.304 -0.582 6.207 1.00 98.06 173 ARG A N 1
ATOM 1370 C CA . ARG A 1 173 ? 16.497 -0.056 4.849 1.00 98.06 173 ARG A CA 1
ATOM 1371 C C . ARG A 1 173 ? 15.224 -0.187 4.002 1.00 98.06 173 ARG A C 1
ATOM 1373 O O . ARG A 1 173 ? 14.848 0.746 3.303 1.00 98.06 173 ARG A O 1
ATOM 1380 N N . ARG A 1 174 ? 14.523 -1.325 4.070 1.00 98.44 174 ARG A N 1
ATOM 1381 C CA . ARG A 1 174 ? 13.248 -1.535 3.354 1.00 98.44 174 ARG A CA 1
ATOM 1382 C C . ARG A 1 174 ? 12.115 -0.671 3.902 1.00 98.44 174 ARG A C 1
ATOM 1384 O O . ARG A 1 174 ? 11.336 -0.143 3.112 1.00 98.44 174 ARG A O 1
ATOM 1391 N N . ALA A 1 175 ? 12.032 -0.506 5.220 1.00 98.69 175 ALA A N 1
ATOM 1392 C CA . ALA A 1 175 ? 11.079 0.390 5.864 1.00 98.69 175 ALA A CA 1
ATOM 1393 C C . ALA A 1 175 ? 11.305 1.839 5.420 1.00 98.69 175 ALA A C 1
ATOM 1395 O O . ALA A 1 175 ? 10.345 2.534 5.100 1.00 98.69 175 ALA A O 1
ATOM 1396 N N . GLU A 1 176 ? 12.565 2.269 5.339 1.00 98.75 176 GLU A N 1
ATOM 1397 C CA . GLU A 1 176 ? 12.941 3.596 4.854 1.00 98.75 176 GLU A CA 1
ATOM 1398 C C . GLU A 1 176 ? 12.506 3.811 3.396 1.00 98.75 176 GLU A C 1
ATOM 1400 O O . GLU A 1 176 ? 11.860 4.813 3.106 1.00 98.75 176 GLU A O 1
ATOM 1405 N N . ILE A 1 177 ? 12.727 2.833 2.506 1.00 98.75 177 ILE A N 1
ATOM 1406 C CA . ILE A 1 177 ? 12.256 2.897 1.108 1.00 98.75 177 ILE A CA 1
ATOM 1407 C C . ILE A 1 177 ? 10.733 3.072 1.030 1.00 98.75 177 ILE A C 1
ATOM 1409 O O . ILE A 1 177 ? 10.249 3.864 0.222 1.00 98.75 177 ILE A O 1
ATOM 1413 N N . LEU A 1 178 ? 9.967 2.339 1.847 1.00 98.88 178 LEU A N 1
ATOM 1414 C CA . LEU A 1 178 ? 8.505 2.455 1.870 1.00 98.88 178 LEU A CA 1
ATOM 1415 C C . LEU A 1 178 ? 8.045 3.798 2.455 1.00 98.88 178 LEU A C 1
ATOM 1417 O O . LEU A 1 178 ? 7.086 4.380 1.948 1.00 98.88 178 LEU A O 1
ATOM 1421 N N . ALA A 1 179 ? 8.734 4.314 3.476 1.00 98.94 179 ALA A N 1
ATOM 1422 C CA . ALA A 1 179 ? 8.445 5.623 4.061 1.00 98.94 179 ALA A CA 1
ATOM 1423 C C . ALA A 1 179 ? 8.696 6.743 3.040 1.00 98.94 179 ALA A C 1
ATOM 1425 O O . ALA A 1 179 ? 7.803 7.550 2.773 1.00 98.94 179 ALA A O 1
ATOM 1426 N N . ASP A 1 180 ? 9.865 6.732 2.395 1.00 98.88 180 ASP A N 1
ATOM 1427 C CA . ASP A 1 180 ? 10.225 7.671 1.332 1.00 98.88 180 ASP A CA 1
ATOM 1428 C C . ASP A 1 180 ? 9.256 7.558 0.135 1.00 98.88 180 ASP A C 1
ATOM 1430 O O . ASP A 1 180 ? 8.893 8.563 -0.480 1.00 98.88 180 ASP A O 1
ATOM 1434 N N . ALA A 1 181 ? 8.773 6.351 -0.186 1.00 98.88 181 ALA A N 1
ATOM 1435 C CA . ALA A 1 181 ? 7.779 6.133 -1.237 1.00 98.88 181 ALA A CA 1
ATOM 1436 C C . ALA A 1 181 ? 6.408 6.745 -0.893 1.00 98.88 181 ALA A C 1
ATOM 1438 O O . ALA A 1 181 ? 5.810 7.396 -1.751 1.00 98.88 181 ALA A O 1
ATOM 1439 N N . LEU A 1 182 ? 5.920 6.597 0.347 1.00 98.94 182 LEU A N 1
ATOM 1440 C CA . LEU A 1 182 ? 4.679 7.235 0.814 1.00 98.94 182 LEU A CA 1
ATOM 1441 C C . LEU A 1 182 ? 4.784 8.766 0.775 1.00 98.94 182 LEU A C 1
ATOM 1443 O O . LEU A 1 182 ? 3.874 9.439 0.285 1.00 98.94 182 LEU A O 1
ATOM 1447 N N . VAL A 1 183 ? 5.913 9.316 1.229 1.00 98.94 183 VAL A N 1
ATOM 1448 C CA . VAL A 1 183 ? 6.206 10.752 1.132 1.00 98.94 183 VAL A CA 1
ATOM 1449 C C . VAL A 1 183 ? 6.180 11.218 -0.319 1.00 98.94 183 VAL A C 1
ATOM 1451 O O . VAL A 1 183 ? 5.477 12.174 -0.655 1.00 98.94 183 VAL A O 1
ATOM 1454 N N . TYR A 1 184 ? 6.907 10.526 -1.196 1.00 98.81 184 TYR A N 1
ATOM 1455 C CA . TYR A 1 184 ? 6.965 10.874 -2.608 1.00 98.81 184 TYR A CA 1
ATOM 1456 C C . TYR A 1 184 ? 5.580 10.841 -3.251 1.00 98.81 184 TYR A C 1
ATOM 1458 O O . TYR A 1 184 ? 5.223 11.760 -3.986 1.00 98.81 184 TYR A O 1
ATOM 1466 N N . ALA A 1 185 ? 4.793 9.808 -2.957 1.00 98.69 185 ALA A N 1
ATOM 1467 C CA . ALA A 1 185 ? 3.450 9.630 -3.483 1.00 98.69 185 ALA A CA 1
ATOM 1468 C C . ALA A 1 185 ? 2.489 10.751 -3.060 1.00 98.69 185 ALA A C 1
ATOM 1470 O O . ALA A 1 185 ? 1.737 11.245 -3.899 1.00 98.69 185 ALA A O 1
ATOM 1471 N N . SER A 1 186 ? 2.562 11.201 -1.803 1.00 98.56 186 SER A N 1
ATOM 1472 C CA . SER A 1 186 ? 1.777 12.336 -1.293 1.00 98.56 186 SER A CA 1
ATOM 1473 C C . SER A 1 186 ? 2.128 13.645 -2.013 1.00 98.56 186 SER A C 1
ATOM 1475 O O . SER A 1 186 ? 1.259 14.468 -2.293 1.00 98.56 186 SER A O 1
ATOM 1477 N N . GLN A 1 187 ? 3.402 13.837 -2.360 1.00 97.81 187 GLN A N 1
ATOM 1478 C CA . GLN A 1 187 ? 3.892 15.076 -2.971 1.00 97.81 187 GLN A CA 1
ATOM 1479 C C . GLN A 1 187 ? 3.805 15.101 -4.504 1.00 97.81 187 GLN A C 1
ATOM 1481 O O . GLN A 1 187 ? 3.833 16.177 -5.098 1.00 97.81 187 GLN A O 1
ATOM 1486 N N . ASN A 1 188 ? 3.724 13.936 -5.150 1.00 97.69 188 ASN A N 1
ATOM 1487 C CA . ASN A 1 188 ? 3.843 13.789 -6.603 1.00 97.69 188 ASN A CA 1
ATOM 1488 C C . ASN A 1 188 ? 2.640 13.054 -7.208 1.00 97.69 188 ASN A C 1
ATOM 1490 O O . ASN A 1 188 ? 2.794 12.271 -8.147 1.00 97.69 188 ASN A O 1
ATOM 1494 N N . ASP A 1 189 ? 1.434 13.290 -6.692 1.00 97.00 189 ASP A N 1
ATOM 1495 C CA . ASP A 1 189 ? 0.218 12.787 -7.330 1.00 97.00 189 ASP A CA 1
ATOM 1496 C C . ASP A 1 189 ? 0.073 13.347 -8.755 1.00 97.00 189 ASP A C 1
ATOM 1498 O O . ASP A 1 189 ? 0.366 14.520 -9.026 1.00 97.00 189 ASP A O 1
ATOM 1502 N N . ARG A 1 190 ? -0.396 12.505 -9.685 1.00 92.50 190 ARG A N 1
ATOM 1503 C CA . ARG A 1 190 ? -0.534 12.892 -11.094 1.00 92.50 190 ARG A CA 1
ATOM 1504 C C . ARG A 1 190 ? -1.491 14.063 -11.309 1.00 92.50 190 ARG A C 1
ATOM 1506 O O . ARG A 1 190 ? -1.247 14.849 -12.208 1.00 92.50 190 ARG A O 1
ATOM 1513 N N . PHE A 1 191 ? -2.524 14.203 -10.480 1.00 94.44 191 PHE A N 1
ATOM 1514 C CA . PHE A 1 191 ? -3.601 15.172 -10.662 1.00 94.44 191 PHE A CA 1
ATOM 1515 C C . PHE A 1 191 ? -3.692 16.128 -9.466 1.00 94.44 191 PHE A C 1
ATOM 1517 O O . PHE A 1 191 ? -3.461 17.332 -9.604 1.00 94.44 191 PHE A O 1
ATOM 1524 N N . TYR A 1 192 ? -3.919 15.608 -8.259 1.00 95.56 192 TYR A N 1
ATOM 1525 C CA . TYR A 1 192 ? -4.083 16.422 -7.055 1.00 95.56 192 TYR A CA 1
ATOM 1526 C C . TYR A 1 192 ? -2.766 17.066 -6.595 1.00 95.56 192 TYR A C 1
ATOM 1528 O O . TYR A 1 192 ? -1.673 16.621 -6.937 1.00 95.56 192 TYR A O 1
ATOM 1536 N N . ASN A 1 193 ? -2.879 18.157 -5.834 1.00 95.00 193 ASN A N 1
ATOM 1537 C CA . ASN A 1 193 ? -1.748 18.880 -5.230 1.00 95.00 193 ASN A CA 1
ATOM 1538 C C . ASN A 1 193 ? -1.977 19.153 -3.732 1.00 95.00 193 ASN A C 1
ATOM 1540 O O . ASN A 1 193 ? -1.290 19.978 -3.139 1.00 95.00 193 ASN A O 1
ATOM 1544 N N . ASP A 1 194 ? -2.978 18.510 -3.131 1.00 95.69 194 ASP A N 1
ATOM 1545 C CA . ASP A 1 194 ? -3.403 18.722 -1.743 1.00 95.69 194 ASP A CA 1
ATOM 1546 C C . ASP A 1 194 ? -2.794 17.705 -0.765 1.00 95.69 194 ASP A C 1
ATOM 1548 O O . ASP A 1 194 ? -3.208 17.620 0.386 1.00 95.69 194 ASP A O 1
ATOM 1552 N N . GLY A 1 195 ? -1.808 16.929 -1.222 1.00 95.88 195 GLY A N 1
ATOM 1553 C CA . GLY A 1 195 ? -1.079 15.970 -0.398 1.00 95.88 195 GLY A CA 1
ATOM 1554 C C . GLY A 1 195 ? -1.787 14.634 -0.184 1.00 95.88 195 GLY A C 1
ATOM 1555 O O . GLY A 1 195 ? -1.204 13.755 0.453 1.00 95.88 195 GLY A O 1
ATOM 1556 N N . ARG A 1 196 ? -3.015 14.447 -0.687 1.00 97.56 196 ARG A N 1
ATOM 1557 C CA . ARG A 1 196 ? -3.758 13.198 -0.480 1.00 97.56 196 ARG A CA 1
ATOM 1558 C C . ARG A 1 196 ? -3.034 11.996 -1.092 1.00 97.56 196 ARG A C 1
ATOM 1560 O O . ARG A 1 196 ? -2.398 12.108 -2.138 1.00 97.56 196 ARG A O 1
ATOM 1567 N N . LEU A 1 197 ? -3.203 10.831 -0.475 1.00 98.62 197 LEU A N 1
ATOM 1568 C CA . LEU A 1 197 ? -2.744 9.555 -1.028 1.00 98.62 197 LEU A CA 1
ATOM 1569 C C . LEU A 1 197 ? -3.876 8.830 -1.758 1.00 98.62 197 LEU A C 1
ATOM 1571 O O . LEU A 1 197 ? -5.056 9.022 -1.457 1.00 98.62 197 LEU A O 1
ATOM 1575 N N . ARG A 1 198 ? -3.519 7.981 -2.721 1.00 98.62 198 ARG A N 1
ATOM 1576 C CA . ARG A 1 198 ? -4.458 7.059 -3.373 1.00 98.62 198 ARG A CA 1
ATOM 1577 C C . ARG A 1 198 ? -4.599 5.770 -2.580 1.00 98.62 198 ARG A C 1
ATOM 1579 O O . ARG A 1 198 ? -3.762 5.450 -1.736 1.00 98.62 198 ARG A O 1
ATOM 1586 N N . ASN A 1 199 ? -5.655 5.019 -2.864 1.00 98.81 199 ASN A N 1
ATOM 1587 C CA . ASN A 1 199 ? -5.859 3.691 -2.301 1.00 98.81 199 ASN A CA 1
ATOM 1588 C C . ASN A 1 199 ? -4.745 2.733 -2.729 1.00 98.81 199 ASN A C 1
ATOM 1590 O O . ASN A 1 199 ? -4.317 1.908 -1.923 1.00 98.81 199 ASN A O 1
ATOM 1594 N N . ALA A 1 200 ? -4.251 2.866 -3.964 1.00 98.69 200 ALA A N 1
ATOM 1595 C CA . ALA A 1 200 ? -3.138 2.076 -4.461 1.00 98.69 200 ALA A CA 1
ATOM 1596 C C . ALA A 1 200 ? -2.242 2.831 -5.448 1.00 98.69 200 ALA A C 1
ATOM 1598 O O . ALA A 1 200 ? -2.658 3.772 -6.125 1.00 98.69 200 ALA A O 1
ATOM 1599 N N . TYR A 1 201 ? -1.020 2.325 -5.574 1.00 98.62 201 TYR A N 1
ATOM 1600 C CA . TYR A 1 201 ? -0.021 2.734 -6.555 1.00 98.62 201 TYR A CA 1
ATOM 1601 C C . TYR A 1 201 ? 0.432 1.523 -7.377 1.00 98.62 201 TYR A C 1
ATOM 1603 O O . TYR A 1 201 ? 0.134 0.374 -7.044 1.00 98.62 201 TYR A O 1
ATOM 1611 N N . ALA A 1 202 ? 1.145 1.774 -8.473 1.00 97.56 202 ALA A N 1
ATOM 1612 C CA . ALA A 1 202 ? 1.795 0.706 -9.214 1.00 97.56 202 ALA A CA 1
ATOM 1613 C C . ALA A 1 202 ? 2.928 0.104 -8.368 1.00 97.56 202 ALA A C 1
ATOM 1615 O O . ALA A 1 202 ? 3.805 0.822 -7.887 1.00 97.56 202 ALA A O 1
ATOM 1616 N N . SER A 1 203 ? 2.941 -1.218 -8.224 1.00 97.00 203 SER A N 1
ATOM 1617 C CA . SER A 1 203 ? 4.035 -1.948 -7.583 1.00 97.00 203 SER A CA 1
ATOM 1618 C C . SER A 1 203 ? 5.341 -1.820 -8.378 1.00 97.00 203 SER A C 1
ATOM 1620 O O . SER A 1 203 ? 5.325 -1.730 -9.612 1.00 97.00 203 SER A O 1
ATOM 1622 N N . GLY A 1 204 ? 6.481 -1.900 -7.694 1.00 95.19 204 GLY A N 1
ATOM 1623 C CA . GLY A 1 204 ? 7.797 -1.651 -8.285 1.00 95.19 204 GLY A CA 1
ATOM 1624 C C . GLY A 1 204 ? 8.096 -0.154 -8.388 1.00 95.19 204 GLY A C 1
ATOM 1625 O O . GLY A 1 204 ? 7.634 0.619 -7.554 1.00 95.19 204 GLY A O 1
ATOM 1626 N N . ASP A 1 205 ? 8.889 0.247 -9.385 1.00 92.62 205 ASP A N 1
ATOM 1627 C CA . ASP A 1 205 ? 9.407 1.618 -9.534 1.00 92.62 205 ASP A CA 1
ATOM 1628 C C . ASP A 1 205 ? 8.292 2.679 -9.423 1.00 92.62 205 ASP A C 1
ATOM 1630 O O . ASP A 1 205 ? 7.363 2.707 -10.226 1.00 92.62 205 ASP A O 1
ATOM 1634 N N . LEU A 1 206 ? 8.352 3.579 -8.443 1.00 95.56 206 LEU A N 1
ATOM 1635 C CA . LEU A 1 206 ? 7.209 4.458 -8.163 1.00 95.56 206 LEU A CA 1
ATOM 1636 C C . LEU A 1 206 ? 7.036 5.586 -9.190 1.00 95.56 206 LEU A C 1
ATOM 1638 O O . LEU A 1 206 ? 5.916 5.981 -9.505 1.00 95.56 206 LEU A O 1
ATOM 1642 N N . LYS A 1 207 ? 8.139 6.133 -9.705 1.00 95.12 207 LYS A N 1
ATOM 1643 C CA . LYS A 1 207 ? 8.119 7.340 -10.544 1.00 95.12 207 LYS A CA 1
ATOM 1644 C C . LYS A 1 207 ? 7.664 7.022 -11.967 1.00 95.12 207 LYS A C 1
ATOM 1646 O O . LYS A 1 207 ? 8.029 5.987 -12.527 1.00 95.12 207 LYS A O 1
ATOM 1651 N N . SER A 1 208 ? 6.905 7.930 -12.577 1.00 93.12 208 SER A N 1
ATOM 1652 C CA . SER A 1 208 ? 6.569 7.857 -13.998 1.00 93.12 208 SER A CA 1
ATOM 1653 C C . SER A 1 208 ? 7.840 7.780 -14.842 1.00 93.12 208 SER A C 1
ATOM 1655 O O . SER A 1 208 ? 8.844 8.428 -14.533 1.00 93.12 208 SER A O 1
ATOM 1657 N N . PHE A 1 209 ? 7.791 7.020 -15.933 1.00 91.25 209 PHE A N 1
ATOM 1658 C CA . PHE A 1 209 ? 8.942 6.873 -16.815 1.00 91.25 209 PHE A CA 1
ATOM 1659 C C . PHE A 1 209 ? 9.348 8.216 -17.455 1.00 91.25 209 PHE A C 1
ATOM 1661 O O . PHE A 1 209 ? 8.496 9.088 -17.649 1.00 91.25 209 PHE A O 1
ATOM 1668 N N . PRO A 1 210 ? 10.629 8.406 -17.815 1.00 91.81 210 PRO A N 1
ATOM 1669 C CA . PRO A 1 210 ? 11.061 9.561 -18.594 1.00 91.81 210 PRO A CA 1
ATOM 1670 C C . PRO A 1 210 ? 10.181 9.764 -19.837 1.00 91.81 210 PRO A C 1
ATOM 1672 O O . PRO A 1 210 ? 9.871 8.817 -20.559 1.00 91.81 210 PRO A O 1
ATOM 1675 N N . GLY A 1 211 ? 9.767 11.007 -20.089 1.00 90.06 211 GLY A N 1
ATOM 1676 C CA . GLY A 1 211 ? 8.880 11.357 -21.203 1.00 90.06 211 GLY A CA 1
ATOM 1677 C C . GLY A 1 211 ? 7.393 11.061 -20.970 1.00 90.06 211 GLY A C 1
ATOM 1678 O O . GLY A 1 211 ? 6.584 11.322 -21.862 1.00 90.06 211 GLY A O 1
ATOM 1679 N N . TRP A 1 212 ? 7.013 10.537 -19.800 1.00 91.12 212 TRP A N 1
ATOM 1680 C CA . TRP A 1 212 ? 5.614 10.385 -19.399 1.00 91.12 212 TRP A CA 1
ATOM 1681 C C . TRP A 1 212 ? 5.165 11.598 -18.584 1.00 91.12 212 TRP A C 1
ATOM 1683 O O . TRP A 1 212 ? 5.852 12.038 -17.662 1.00 91.12 212 TRP A O 1
ATOM 1693 N N . ARG A 1 213 ? 4.007 12.143 -18.954 1.00 88.81 213 ARG A N 1
ATOM 1694 C CA . ARG A 1 213 ? 3.410 13.370 -18.424 1.00 88.81 213 ARG A CA 1
ATOM 1695 C C . ARG A 1 213 ? 1.918 13.169 -18.169 1.00 88.81 213 ARG A C 1
ATOM 1697 O O . ARG A 1 213 ? 1.073 13.682 -18.906 1.00 88.81 213 ARG A O 1
ATOM 1704 N N . SER A 1 214 ? 1.595 12.427 -17.116 1.00 82.31 214 SER A N 1
ATOM 1705 C CA . SER A 1 214 ? 0.217 12.277 -16.637 1.00 82.31 214 SER A CA 1
ATOM 1706 C C . SER A 1 214 ? -0.293 13.627 -16.136 1.00 82.31 214 SER A C 1
ATOM 1708 O O . SER A 1 214 ? 0.350 14.241 -15.289 1.00 82.31 214 SER A O 1
ATOM 1710 N N . ASP A 1 215 ? -1.383 14.121 -16.725 1.00 84.06 215 ASP A N 1
ATOM 1711 C CA . ASP A 1 215 ? -1.909 15.481 -16.502 1.00 84.06 215 ASP A CA 1
ATOM 1712 C C . ASP A 1 215 ? -0.833 16.589 -16.598 1.00 84.06 215 ASP A C 1
ATOM 1714 O O . ASP A 1 215 ? -0.830 17.588 -15.887 1.00 84.06 215 ASP A O 1
ATOM 1718 N N . GLY A 1 216 ? 0.155 16.396 -17.482 1.00 85.19 216 GLY A N 1
ATOM 1719 C CA . GLY A 1 216 ? 1.241 17.362 -17.684 1.00 85.19 216 GLY A CA 1
ATOM 1720 C C . GLY A 1 216 ? 2.354 17.327 -16.635 1.00 85.19 216 GLY A C 1
ATOM 1721 O O . GLY A 1 216 ? 3.337 18.050 -16.802 1.00 85.19 216 GLY A O 1
ATOM 1722 N N . LYS A 1 217 ? 2.258 16.472 -15.609 1.00 88.38 217 LYS A N 1
ATOM 1723 C CA . LYS A 1 217 ? 3.282 16.329 -14.568 1.00 88.38 217 LYS A CA 1
ATOM 1724 C C . LYS A 1 217 ? 4.309 15.257 -14.921 1.00 88.38 217 LYS A C 1
ATOM 1726 O O . LYS A 1 217 ? 3.973 14.091 -15.134 1.00 88.38 217 LYS A O 1
ATOM 1731 N N . GLU A 1 218 ? 5.577 15.653 -14.938 1.00 90.81 218 GLU A N 1
ATOM 1732 C CA . GLU A 1 218 ? 6.707 14.723 -14.984 1.00 90.81 218 GLU A CA 1
ATOM 1733 C C . GLU A 1 218 ? 6.971 14.139 -13.595 1.00 90.81 218 GLU A C 1
ATOM 1735 O O . GLU A 1 218 ? 6.794 14.814 -12.584 1.00 90.81 218 GLU A O 1
ATOM 1740 N N . GLY A 1 219 ? 7.419 12.886 -13.541 1.00 93.12 219 GLY A N 1
ATOM 1741 C CA . GLY A 1 219 ? 7.800 12.236 -12.288 1.00 93.12 219 GLY A CA 1
ATOM 1742 C C . GLY A 1 219 ? 6.629 11.928 -11.354 1.00 93.12 219 GLY A C 1
ATOM 1743 O O . GLY A 1 219 ? 6.861 11.672 -10.177 1.00 93.12 219 GLY A O 1
ATOM 1744 N N . SER A 1 220 ? 5.386 11.923 -11.835 1.00 95.38 220 SER A N 1
ATOM 1745 C CA . SER A 1 220 ? 4.243 11.559 -10.992 1.00 95.38 220 SER A CA 1
ATOM 1746 C C . SER A 1 220 ? 4.378 10.136 -10.437 1.00 95.38 220 SER A C 1
ATOM 1748 O O . SER A 1 220 ? 4.962 9.253 -11.073 1.00 95.38 220 SER A O 1
ATOM 1750 N N . ALA A 1 221 ? 3.850 9.906 -9.238 1.00 97.12 221 ALA A N 1
ATOM 1751 C CA . ALA A 1 221 ? 3.696 8.568 -8.691 1.00 97.12 221 ALA A CA 1
ATOM 1752 C C . ALA A 1 221 ? 2.743 7.760 -9.586 1.00 97.12 221 ALA A C 1
ATOM 1754 O O . ALA A 1 221 ? 1.631 8.196 -9.893 1.00 97.12 221 ALA A O 1
ATOM 1755 N N . ARG A 1 222 ? 3.196 6.593 -10.050 1.00 95.50 222 ARG A N 1
ATOM 1756 C CA . ARG A 1 222 ? 2.434 5.748 -10.974 1.00 95.50 222 ARG A CA 1
ATOM 1757 C C . ARG A 1 222 ? 1.255 5.105 -10.250 1.00 95.50 222 ARG A C 1
ATOM 1759 O O . ARG A 1 222 ? 1.430 4.514 -9.187 1.00 95.50 222 ARG A O 1
ATOM 1766 N N . LEU A 1 223 ? 0.077 5.173 -10.863 1.00 95.31 223 LEU A N 1
ATOM 1767 C CA . LEU A 1 223 ? -1.103 4.424 -10.431 1.00 95.31 223 LEU A CA 1
ATOM 1768 C C . LEU A 1 223 ? -1.137 3.056 -11.125 1.00 95.31 223 LEU A C 1
ATOM 1770 O O . LEU A 1 223 ? -0.557 2.914 -12.210 1.00 95.31 223 LEU A O 1
ATOM 1774 N N . PRO A 1 224 ? -1.749 2.034 -10.503 1.00 95.81 224 PRO A N 1
ATOM 1775 C CA . PRO A 1 224 ? -1.817 0.715 -11.100 1.00 95.81 224 PRO A CA 1
ATOM 1776 C C . PRO A 1 224 ? -2.834 0.695 -12.242 1.00 95.81 224 PRO A C 1
ATOM 1778 O O . PRO A 1 224 ? -3.725 1.538 -12.346 1.00 95.81 224 PRO A O 1
ATOM 1781 N N . GLY A 1 225 ? -2.701 -0.303 -13.102 1.00 93.19 225 GLY A N 1
ATOM 1782 C CA . GLY A 1 225 ? -3.567 -0.485 -14.255 1.00 93.19 225 GLY A CA 1
ATOM 1783 C C . GLY A 1 225 ? -3.225 -1.768 -14.989 1.00 93.19 225 GLY A C 1
ATOM 1784 O O . GLY A 1 225 ? -2.207 -2.407 -14.713 1.00 93.19 225 GLY A O 1
ATOM 1785 N N . PHE A 1 226 ? -4.059 -2.147 -15.943 1.00 92.62 226 PHE A N 1
ATOM 1786 C CA . PHE A 1 226 ? -3.951 -3.424 -16.629 1.00 92.62 226 PHE A CA 1
ATOM 1787 C C . PHE A 1 226 ? -4.307 -3.299 -18.107 1.00 92.62 226 PHE A C 1
ATOM 1789 O O . PHE A 1 226 ? -5.071 -2.432 -18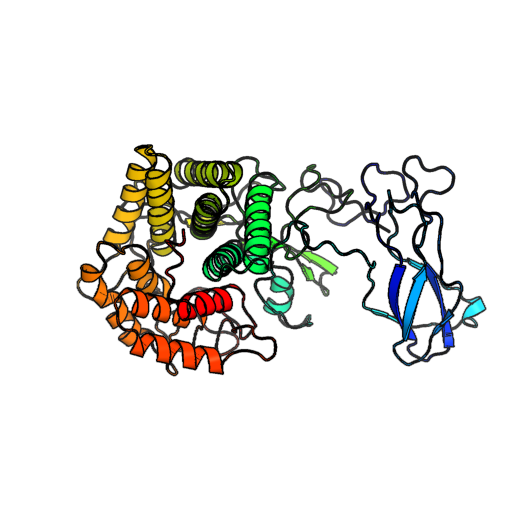.532 1.00 92.62 226 PHE A O 1
ATOM 1796 N N . TRP A 1 227 ? -3.738 -4.196 -18.909 1.00 90.00 227 TRP A N 1
ATOM 1797 C CA . TRP A 1 227 ? -4.072 -4.324 -20.320 1.00 90.00 227 TRP A CA 1
ATOM 1798 C C . TRP A 1 227 ? -5.188 -5.350 -20.492 1.00 90.00 227 TRP A C 1
ATOM 1800 O O . TRP A 1 227 ? -5.011 -6.517 -20.147 1.00 90.00 227 TRP A O 1
ATOM 1810 N N . ASP A 1 228 ? -6.309 -4.928 -21.069 1.00 89.19 228 ASP A N 1
ATOM 1811 C CA . ASP A 1 228 ? -7.397 -5.815 -21.474 1.00 89.19 228 ASP A CA 1
ATOM 1812 C C . ASP A 1 228 ? -7.113 -6.319 -22.900 1.00 89.19 228 ASP A C 1
ATOM 1814 O O . ASP A 1 228 ? -7.112 -5.549 -23.868 1.00 89.19 228 ASP A O 1
ATOM 1818 N N . CYS A 1 229 ? -6.831 -7.618 -23.036 1.00 87.06 229 CYS A N 1
ATOM 1819 C CA . CYS A 1 229 ? -6.497 -8.232 -24.322 1.00 87.06 229 CYS A CA 1
ATOM 1820 C C . CYS A 1 229 ? -7.666 -8.244 -25.319 1.00 87.06 229 CYS A C 1
ATOM 1822 O O . CYS A 1 229 ? -7.416 -8.205 -26.527 1.00 87.06 229 CYS A O 1
ATOM 1824 N N . GLU A 1 230 ? -8.914 -8.299 -24.848 1.00 88.94 230 GLU A N 1
ATOM 1825 C CA . GLU A 1 230 ? -10.097 -8.337 -25.713 1.00 88.94 230 GLU A CA 1
ATOM 1826 C C . GLU A 1 230 ? -10.400 -6.947 -26.271 1.00 88.94 230 GLU A C 1
ATOM 1828 O O . GLU A 1 230 ? -10.582 -6.775 -27.479 1.00 88.94 230 GLU A O 1
ATOM 1833 N N . LYS A 1 231 ? -10.380 -5.936 -25.398 1.00 89.62 231 LYS A N 1
ATOM 1834 C CA . LYS A 1 231 ? -10.614 -4.533 -25.763 1.00 89.62 231 LYS A CA 1
ATOM 1835 C C . LYS A 1 231 ? -9.387 -3.858 -26.367 1.00 89.62 231 LYS A C 1
ATOM 1837 O O . LYS A 1 231 ? -9.525 -2.773 -26.925 1.00 89.62 231 LYS A O 1
ATOM 1842 N N . LYS A 1 232 ? -8.210 -4.488 -26.267 1.00 89.56 232 LYS A N 1
ATOM 1843 C CA . LYS A 1 232 ? -6.913 -3.973 -26.738 1.00 89.56 232 LYS A CA 1
ATOM 1844 C C . LYS A 1 232 ? -6.650 -2.558 -26.231 1.00 89.56 232 LYS A C 1
ATOM 1846 O O . LYS A 1 232 ? -6.322 -1.657 -27.000 1.00 89.56 232 LYS A O 1
ATOM 1851 N N . ARG A 1 233 ? -6.857 -2.372 -24.931 1.00 88.88 233 ARG A N 1
ATOM 1852 C CA . ARG A 1 233 ? -6.808 -1.070 -24.273 1.00 88.88 233 ARG A CA 1
ATOM 1853 C C . ARG A 1 233 ? -6.278 -1.218 -22.851 1.00 88.88 233 ARG A C 1
ATOM 1855 O O . ARG A 1 233 ? -6.523 -2.224 -22.188 1.00 88.88 233 ARG A O 1
ATOM 1862 N N . TRP A 1 234 ? -5.600 -0.174 -22.381 1.00 88.25 234 TRP A N 1
ATOM 1863 C CA . TRP A 1 234 ? -5.226 -0.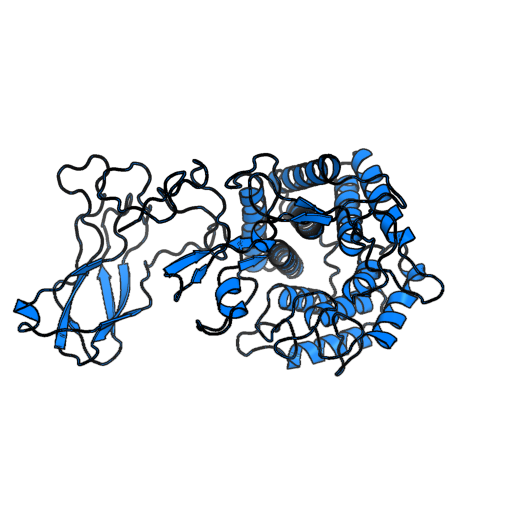019 -20.982 1.00 88.25 234 TRP A CA 1
ATOM 1864 C C . TRP A 1 234 ? -6.396 0.503 -20.135 1.00 88.25 234 TRP A C 1
ATOM 1866 O O . TRP A 1 234 ? -7.145 1.391 -20.557 1.00 88.25 234 TRP A O 1
ATOM 1876 N N . PHE A 1 235 ? -6.544 -0.046 -18.936 1.00 92.00 235 PHE A N 1
ATOM 1877 C CA . PHE A 1 235 ? -7.541 0.348 -17.950 1.00 92.00 235 PHE A CA 1
ATOM 1878 C C . PHE A 1 235 ? -6.891 0.582 -16.593 1.00 92.00 235 PHE A C 1
ATOM 1880 O O . PHE A 1 235 ? -5.855 0.011 -16.263 1.00 92.00 235 PHE A O 1
ATOM 1887 N N . GLU A 1 236 ? -7.550 1.411 -15.802 1.00 93.69 236 GLU A N 1
ATOM 1888 C CA . GLU A 1 236 ? -7.296 1.562 -14.377 1.00 93.69 236 GLU A CA 1
ATOM 1889 C C . GLU A 1 236 ? -8.521 1.053 -13.620 1.00 93.69 236 GLU A C 1
ATOM 1891 O O . GLU A 1 236 ? -9.590 0.861 -14.209 1.00 93.69 236 GLU A O 1
ATOM 1896 N N . ASP A 1 237 ? -8.359 0.832 -12.322 1.00 95.88 237 ASP A N 1
ATOM 1897 C CA . ASP A 1 237 ? -9.437 0.429 -11.429 1.00 95.88 237 ASP A CA 1
ATOM 1898 C C . ASP A 1 237 ? -9.926 1.621 -10.594 1.00 95.88 237 ASP A C 1
ATOM 1900 O O . ASP A 1 237 ? -9.127 2.404 -10.075 1.00 95.88 237 ASP A O 1
ATOM 1904 N N . GLU A 1 238 ? -11.249 1.752 -10.468 1.00 96.38 238 GLU A N 1
ATOM 1905 C CA . GLU A 1 238 ? -11.886 2.895 -9.809 1.00 96.38 238 GLU A CA 1
ATOM 1906 C C . GLU A 1 238 ? -11.527 2.961 -8.319 1.00 96.38 238 GLU A C 1
ATOM 1908 O O . GLU A 1 238 ? -11.250 4.041 -7.790 1.00 96.38 238 GLU A O 1
ATOM 1913 N N . PHE A 1 239 ? -11.484 1.813 -7.637 1.00 96.81 239 PHE A N 1
ATOM 1914 C CA . PHE A 1 239 ? -11.107 1.764 -6.230 1.00 96.81 239 PHE A CA 1
ATOM 1915 C C . PHE A 1 239 ? -9.636 2.140 -6.050 1.00 96.81 239 PHE A C 1
ATOM 1917 O O . PHE A 1 239 ? -9.323 2.922 -5.159 1.00 96.81 239 PHE A O 1
ATOM 1924 N N . CYS A 1 240 ? -8.732 1.656 -6.902 1.00 97.75 240 CYS A N 1
ATOM 1925 C CA . CYS A 1 240 ? -7.300 1.946 -6.795 1.00 97.75 240 CYS A CA 1
ATOM 1926 C C . CYS A 1 240 ? -6.977 3.444 -6.909 1.00 97.75 240 CYS A C 1
ATOM 1928 O O . CYS A 1 240 ? -6.147 3.951 -6.152 1.00 97.75 240 CYS A O 1
ATOM 1930 N N . VAL A 1 241 ? -7.652 4.165 -7.812 1.00 97.56 241 VAL A N 1
ATOM 1931 C CA . VAL A 1 241 ? -7.445 5.613 -7.999 1.00 97.56 241 VAL A CA 1
ATOM 1932 C C . VAL A 1 241 ? -8.187 6.475 -6.970 1.00 97.56 241 VAL A C 1
ATOM 1934 O O . VAL A 1 241 ? -8.008 7.690 -6.944 1.00 97.56 241 VAL A O 1
ATOM 1937 N N . SER A 1 242 ? -9.014 5.882 -6.112 1.00 98.56 242 SER A N 1
ATOM 1938 C CA . SER A 1 242 ? -9.774 6.588 -5.074 1.00 98.56 242 SER A CA 1
ATOM 1939 C C . SER A 1 242 ? -8.902 6.973 -3.866 1.00 98.56 242 SER A C 1
ATOM 1941 O O . SER A 1 242 ? -7.728 6.613 -3.799 1.00 98.56 242 SER A O 1
ATOM 1943 N N . THR A 1 243 ? -9.461 7.707 -2.897 1.00 98.75 243 THR A N 1
ATOM 1944 C CA . THR A 1 243 ? -8.787 8.067 -1.633 1.00 98.75 243 THR A CA 1
ATOM 1945 C C . THR A 1 243 ? -9.705 7.774 -0.453 1.00 98.75 243 THR A C 1
ATOM 1947 O O . THR A 1 243 ? -10.631 8.538 -0.174 1.00 98.75 243 THR A O 1
ATOM 1950 N N . HIS A 1 244 ? -9.449 6.684 0.261 1.00 98.69 244 HIS A N 1
ATOM 1951 C CA . HIS A 1 244 ? -10.206 6.286 1.445 1.00 98.69 244 HIS A CA 1
ATOM 1952 C C . HIS A 1 244 ? -9.488 6.685 2.730 1.00 98.69 244 HIS A C 1
ATOM 1954 O O . HIS A 1 244 ? -8.262 6.643 2.831 1.00 98.69 244 HIS A O 1
ATOM 1960 N N . THR A 1 245 ? -10.282 7.043 3.733 1.00 98.81 245 THR A N 1
ATOM 1961 C CA . THR A 1 245 ? -9.797 7.575 5.010 1.00 98.81 245 THR A CA 1
ATOM 1962 C C . THR A 1 245 ? -8.894 6.599 5.757 1.00 98.81 245 THR A C 1
ATOM 1964 O O . THR A 1 245 ? -7.854 7.025 6.252 1.00 98.81 245 THR A O 1
ATOM 1967 N N . GLY A 1 246 ? -9.242 5.306 5.797 1.00 98.12 246 GLY A N 1
ATOM 1968 C CA . GLY A 1 246 ? -8.415 4.276 6.440 1.00 98.12 246 GLY A CA 1
ATOM 1969 C C . GLY A 1 246 ? -7.024 4.174 5.810 1.00 98.12 246 GLY A C 1
ATOM 1970 O O . GLY A 1 246 ? -6.021 4.239 6.511 1.00 98.12 246 GLY A O 1
ATOM 1971 N N . ASN A 1 247 ? -6.940 4.154 4.474 1.00 98.62 247 ASN A N 1
ATOM 1972 C CA . ASN A 1 247 ? -5.658 4.103 3.756 1.00 98.62 247 ASN A CA 1
ATOM 1973 C C . ASN A 1 247 ? -4.753 5.300 4.088 1.00 98.62 247 ASN A C 1
ATOM 1975 O O . ASN A 1 247 ? -3.549 5.138 4.287 1.00 98.62 247 ASN A O 1
ATOM 1979 N N . VAL A 1 248 ? -5.335 6.499 4.184 1.00 98.94 248 VAL A N 1
ATOM 1980 C CA . VAL A 1 248 ? -4.606 7.706 4.598 1.00 98.94 248 VAL A CA 1
ATOM 1981 C C . VAL A 1 248 ? -4.154 7.601 6.057 1.00 98.94 248 VAL A C 1
ATOM 1983 O O . VAL A 1 248 ? -3.001 7.901 6.361 1.00 98.94 248 VAL A O 1
ATOM 1986 N N . ALA A 1 249 ? -5.025 7.138 6.954 1.00 98.94 249 ALA A N 1
ATOM 1987 C CA . ALA A 1 249 ? -4.720 7.001 8.375 1.00 98.94 249 ALA A CA 1
ATOM 1988 C C . ALA A 1 249 ? -3.606 5.971 8.646 1.00 98.94 249 ALA A C 1
ATOM 1990 O O . ALA A 1 249 ? -2.696 6.246 9.427 1.00 98.94 249 ALA A O 1
ATOM 1991 N N . TRP A 1 250 ? -3.603 4.831 7.951 1.00 98.94 250 TRP A N 1
ATOM 1992 C CA . TRP A 1 250 ? -2.521 3.845 8.042 1.00 98.94 250 TRP A CA 1
ATOM 1993 C C . TRP A 1 250 ? -1.188 4.377 7.516 1.00 98.94 250 TRP A C 1
ATOM 1995 O O . TRP A 1 250 ? -0.153 4.149 8.144 1.00 98.94 250 TRP A O 1
ATOM 2005 N N . ALA A 1 251 ? -1.199 5.154 6.429 1.00 98.94 251 ALA A N 1
ATOM 2006 C CA . ALA A 1 251 ? 0.001 5.848 5.967 1.00 98.94 251 ALA A CA 1
ATOM 2007 C C . ALA A 1 251 ? 0.517 6.852 7.012 1.00 98.94 251 ALA A C 1
ATOM 2009 O O . ALA A 1 251 ? 1.723 6.918 7.243 1.00 98.94 251 ALA A O 1
ATOM 2010 N N . MET A 1 252 ? -0.372 7.587 7.694 1.00 98.94 252 MET A N 1
ATOM 2011 C CA . MET A 1 252 ? 0.018 8.459 8.809 1.00 98.94 252 MET A CA 1
ATOM 2012 C C . MET A 1 252 ? 0.668 7.658 9.941 1.00 98.94 252 MET A C 1
ATOM 2014 O O . MET A 1 252 ? 1.758 8.015 10.373 1.00 98.94 252 MET A O 1
ATOM 2018 N N . ILE A 1 253 ? 0.049 6.564 10.399 1.00 98.94 253 ILE A N 1
ATOM 2019 C CA . ILE A 1 253 ? 0.594 5.702 11.466 1.00 98.94 253 ILE A CA 1
ATOM 2020 C C . ILE A 1 253 ? 1.997 5.202 11.095 1.00 98.94 253 ILE A C 1
ATOM 2022 O O . ILE A 1 253 ? 2.915 5.291 11.911 1.00 98.94 253 ILE A O 1
ATOM 2026 N N . ALA A 1 254 ? 2.177 4.730 9.860 1.00 98.94 254 ALA A N 1
ATOM 2027 C CA . ALA A 1 254 ? 3.453 4.224 9.370 1.00 98.94 254 ALA A CA 1
ATOM 2028 C C . ALA A 1 254 ? 4.530 5.318 9.263 1.00 98.94 254 ALA A C 1
ATOM 2030 O O . ALA A 1 254 ? 5.660 5.101 9.697 1.00 98.94 254 ALA A O 1
ATOM 2031 N N . LEU A 1 255 ? 4.186 6.508 8.759 1.00 98.94 255 LEU A N 1
ATOM 2032 C CA . LEU A 1 255 ? 5.106 7.650 8.686 1.00 98.94 255 LEU A CA 1
ATOM 2033 C C . LEU A 1 255 ? 5.482 8.184 10.072 1.00 98.94 255 LEU A C 1
ATOM 2035 O O . LEU A 1 255 ? 6.634 8.546 10.290 1.00 98.94 255 LEU A O 1
ATOM 2039 N N . ILE A 1 256 ? 4.548 8.189 11.024 1.00 98.94 256 ILE A N 1
ATOM 2040 C CA . ILE A 1 256 ? 4.829 8.573 12.412 1.00 98.94 256 ILE A CA 1
ATOM 2041 C C . ILE A 1 256 ? 5.809 7.578 13.051 1.00 98.94 256 ILE A C 1
ATOM 2043 O O . ILE A 1 256 ? 6.788 7.997 13.662 1.00 98.94 256 ILE A O 1
ATOM 2047 N N . SER A 1 257 ? 5.605 6.269 12.863 1.00 98.94 257 SER A N 1
ATOM 2048 C CA . SER A 1 257 ? 6.559 5.245 13.317 1.00 98.94 257 SER A CA 1
ATOM 2049 C C . SER A 1 257 ? 7.918 5.367 12.620 1.00 98.94 257 SER A C 1
ATOM 2051 O O . SER A 1 257 ? 8.957 5.216 13.255 1.00 98.94 257 SER A O 1
ATOM 2053 N N . ALA A 1 258 ? 7.938 5.684 11.323 1.00 98.88 258 ALA A N 1
ATOM 2054 C CA . ALA A 1 258 ? 9.180 5.941 10.602 1.00 98.88 258 ALA A CA 1
ATOM 2055 C C . ALA A 1 258 ? 9.903 7.188 11.141 1.00 98.88 258 ALA A C 1
ATOM 2057 O O . ALA A 1 258 ? 11.127 7.177 11.242 1.00 98.88 258 ALA A O 1
ATOM 2058 N N . TYR A 1 259 ? 9.174 8.245 11.513 1.00 98.88 259 TYR A N 1
ATOM 2059 C CA . TYR A 1 259 ? 9.752 9.431 12.147 1.00 98.88 259 TYR A CA 1
ATOM 2060 C C . TYR A 1 259 ? 10.385 9.095 13.498 1.00 98.88 259 TYR A C 1
ATOM 2062 O O . TYR A 1 259 ? 11.559 9.389 13.691 1.00 98.88 259 TYR A O 1
ATOM 2070 N N . GLU A 1 260 ? 9.661 8.414 14.394 1.00 98.50 260 GLU A N 1
ATOM 2071 C CA . GLU A 1 260 ? 10.199 8.000 15.701 1.00 98.50 260 GLU A CA 1
ATOM 2072 C C . GLU A 1 260 ? 11.458 7.121 15.554 1.00 98.50 260 GLU A C 1
ATOM 2074 O O . GLU A 1 260 ? 12.369 7.198 16.384 1.00 98.50 260 GLU A O 1
ATOM 2079 N N . ARG A 1 261 ? 11.559 6.345 14.463 1.00 98.25 261 ARG A N 1
ATOM 2080 C CA . ARG A 1 261 ? 12.725 5.504 14.177 1.00 98.25 261 ARG A CA 1
ATOM 2081 C C . ARG A 1 261 ? 13.911 6.241 13.553 1.00 98.25 261 ARG A C 1
ATOM 2083 O O . ARG A 1 261 ? 15.053 5.955 13.917 1.00 98.25 261 ARG A O 1
ATOM 2090 N N . PHE A 1 262 ? 13.661 7.073 12.545 1.00 98.38 262 PHE A N 1
ATOM 2091 C CA . PHE A 1 262 ? 14.692 7.616 11.652 1.00 98.38 262 PHE A CA 1
ATOM 2092 C C . PHE A 1 262 ? 14.952 9.112 11.836 1.00 98.38 262 PHE A C 1
ATOM 2094 O O . PHE A 1 262 ? 15.919 9.613 11.269 1.00 98.38 262 PHE A O 1
ATOM 2101 N N . ASP A 1 263 ? 14.105 9.816 12.589 1.00 97.88 263 ASP A N 1
ATOM 2102 C CA . ASP A 1 263 ? 14.221 11.251 12.879 1.00 97.88 263 ASP A CA 1
ATOM 2103 C C . ASP A 1 263 ? 14.273 12.132 11.610 1.00 97.88 263 ASP A C 1
ATOM 2105 O O . ASP A 1 263 ? 14.934 13.169 11.552 1.00 97.88 263 ASP A O 1
ATOM 2109 N N . LYS A 1 264 ? 13.588 11.706 10.534 1.00 98.56 264 LYS A N 1
ATOM 2110 C CA . LYS A 1 264 ? 13.441 12.505 9.308 1.00 98.56 264 LYS A CA 1
ATOM 2111 C C . LYS A 1 264 ? 12.173 13.353 9.369 1.00 98.56 264 LYS A C 1
ATOM 2113 O O . LYS A 1 264 ? 11.069 12.841 9.192 1.00 98.56 264 LYS A O 1
ATOM 2118 N N . GLU A 1 265 ? 12.339 14.664 9.508 1.00 98.44 265 GLU A N 1
ATOM 2119 C CA . GLU A 1 265 ? 11.246 15.654 9.568 1.00 98.44 265 GLU A CA 1
ATOM 2120 C C . GLU A 1 265 ? 10.240 15.575 8.403 1.00 98.44 265 GLU A C 1
ATOM 2122 O O . GLU A 1 265 ? 9.063 15.916 8.545 1.00 98.44 265 GLU A O 1
ATOM 2127 N N . GLU A 1 266 ? 10.667 15.094 7.233 1.00 98.56 266 GLU A N 1
ATOM 2128 C CA . GLU A 1 266 ? 9.775 14.917 6.084 1.00 98.56 266 GLU A CA 1
ATOM 2129 C C . GLU A 1 266 ? 8.666 13.881 6.348 1.00 98.56 266 GLU A C 1
ATOM 2131 O O . GLU A 1 266 ? 7.553 14.017 5.832 1.00 98.56 266 GLU A O 1
ATOM 2136 N N . TYR A 1 267 ? 8.925 12.884 7.199 1.00 98.88 267 TYR A N 1
ATOM 2137 C CA . TYR A 1 267 ? 7.933 11.882 7.587 1.00 98.88 267 TYR A CA 1
ATOM 2138 C C . TYR A 1 267 ? 6.855 12.490 8.485 1.00 98.88 267 TYR A C 1
ATOM 2140 O O . TYR A 1 267 ? 5.665 12.361 8.183 1.00 98.88 267 TYR A O 1
ATOM 2148 N N . LEU A 1 268 ? 7.260 13.215 9.535 1.00 98.88 268 LEU A N 1
ATOM 2149 C CA . LEU A 1 268 ? 6.331 13.881 10.449 1.00 98.88 268 LEU A CA 1
ATOM 2150 C C . LEU A 1 268 ? 5.504 14.943 9.718 1.00 98.88 268 LEU A C 1
ATOM 2152 O O . LEU A 1 268 ? 4.277 14.903 9.763 1.00 98.88 268 LEU A O 1
ATOM 2156 N N . SER A 1 269 ? 6.156 15.837 8.972 1.00 98.75 269 SER A N 1
ATOM 2157 C CA . SER A 1 269 ? 5.458 16.894 8.229 1.00 98.75 269 SER A CA 1
ATOM 2158 C C . SER A 1 269 ? 4.509 16.344 7.156 1.00 98.75 269 SER A C 1
ATOM 2160 O O . SER A 1 269 ? 3.454 16.925 6.895 1.00 98.75 269 SER A O 1
ATOM 2162 N N . THR A 1 270 ? 4.820 15.197 6.542 1.00 98.94 270 THR A N 1
ATOM 2163 C CA . THR A 1 270 ? 3.880 14.515 5.640 1.00 98.94 270 THR A CA 1
ATOM 2164 C C . THR A 1 270 ? 2.693 13.930 6.402 1.00 98.94 270 THR A C 1
ATOM 2166 O O . THR A 1 270 ? 1.559 14.134 5.972 1.00 98.94 270 THR A O 1
ATOM 2169 N N . ALA A 1 271 ? 2.910 13.283 7.550 1.00 98.94 271 ALA A N 1
ATOM 2170 C CA . ALA A 1 271 ? 1.819 12.788 8.390 1.00 98.94 271 ALA A CA 1
ATOM 2171 C C . ALA A 1 271 ? 0.898 13.922 8.884 1.00 98.94 271 ALA A C 1
ATOM 2173 O O . ALA A 1 271 ? -0.324 13.776 8.850 1.00 98.94 271 ALA A O 1
ATOM 2174 N N . GLU A 1 272 ? 1.454 15.076 9.267 1.00 98.88 272 GLU A N 1
ATOM 2175 C CA . GLU A 1 272 ? 0.672 16.264 9.625 1.00 98.88 272 GLU A CA 1
ATOM 2176 C C . GLU A 1 272 ? -0.156 16.781 8.443 1.00 98.88 272 GLU A C 1
ATOM 2178 O O . GLU A 1 272 ? -1.349 17.022 8.606 1.00 98.88 272 GLU A O 1
ATOM 2183 N N . ARG A 1 273 ? 0.425 16.895 7.238 1.00 98.81 273 ARG A N 1
ATOM 2184 C CA . ARG A 1 273 ? -0.315 17.313 6.030 1.00 98.81 273 ARG A CA 1
ATOM 2185 C C . ARG A 1 273 ? -1.469 16.373 5.697 1.00 98.81 273 ARG A C 1
ATOM 2187 O O . ARG A 1 273 ? -2.556 16.845 5.376 1.00 98.81 273 ARG A O 1
ATOM 2194 N N . LEU A 1 274 ? -1.257 15.061 5.801 1.00 98.94 274 LEU A N 1
ATOM 2195 C CA . LEU A 1 274 ? -2.325 14.073 5.626 1.00 98.94 274 LEU A CA 1
ATOM 2196 C C . LEU A 1 274 ? -3.424 14.254 6.682 1.00 98.94 274 LEU A C 1
ATOM 2198 O O . LEU A 1 274 ? -4.607 14.213 6.353 1.00 98.94 274 LEU A O 1
ATOM 2202 N N . GLY A 1 275 ? -3.045 14.522 7.934 1.00 98.88 275 GLY A N 1
ATOM 2203 C CA . GLY A 1 275 ? -3.989 14.804 9.011 1.00 98.88 275 GLY A CA 1
ATOM 2204 C C . GLY A 1 275 ? -4.800 16.087 8.806 1.00 98.88 275 GLY A C 1
ATOM 2205 O O . GLY A 1 275 ? -6.004 16.090 9.060 1.00 98.88 275 GLY A O 1
ATOM 2206 N N . GLU A 1 276 ? -4.172 17.159 8.317 1.00 98.81 276 GLU A N 1
ATOM 2207 C CA . GLU A 1 276 ? -4.873 18.388 7.922 1.00 98.81 276 GLU A CA 1
ATOM 2208 C C . GLU A 1 276 ? -5.819 18.128 6.745 1.00 98.81 276 GLU A C 1
ATOM 2210 O O . GLU A 1 276 ? -6.978 18.532 6.793 1.00 98.81 276 GLU A O 1
ATOM 2215 N N . TRP A 1 277 ? -5.382 17.368 5.734 1.00 98.81 277 TRP A N 1
ATOM 2216 C CA . TRP A 1 277 ? -6.235 16.998 4.607 1.00 98.81 277 TRP A CA 1
ATOM 2217 C C . TRP A 1 277 ? -7.489 16.238 5.062 1.00 98.81 277 TRP A C 1
ATOM 2219 O O . TRP A 1 277 ? -8.596 16.549 4.611 1.00 98.81 277 TRP A O 1
ATOM 2229 N N . VAL A 1 278 ? -7.340 15.274 5.979 1.00 98.94 278 VAL A N 1
ATOM 2230 C CA . VAL A 1 278 ? -8.470 14.543 6.574 1.00 98.94 278 VAL A CA 1
ATOM 2231 C C . VAL A 1 278 ? -9.407 15.497 7.311 1.00 98.94 278 VAL A C 1
ATOM 2233 O O . VAL A 1 278 ? -10.621 15.420 7.129 1.00 98.94 278 VAL A O 1
ATOM 2236 N N . GLU A 1 279 ? -8.874 16.406 8.125 1.00 98.75 279 GLU A N 1
ATOM 2237 C CA . GLU A 1 279 ? -9.691 17.375 8.856 1.00 98.75 279 GLU A CA 1
ATOM 2238 C C . GLU A 1 279 ? -10.501 18.270 7.911 1.00 98.75 279 GLU A C 1
ATOM 2240 O O . GLU A 1 279 ? -11.721 18.376 8.048 1.00 98.75 279 GLU A O 1
ATOM 2245 N N . GLU A 1 280 ? -9.837 18.880 6.932 1.00 98.62 280 GLU A N 1
ATOM 2246 C CA . GLU A 1 280 ? -10.445 19.824 5.993 1.00 98.62 280 GLU A CA 1
ATOM 2247 C C . GLU A 1 280 ? -11.506 19.161 5.112 1.00 98.62 280 GLU A C 1
ATOM 2249 O O . GLU A 1 280 ? -12.553 19.750 4.825 1.00 98.62 280 GLU A O 1
ATOM 2254 N N . ASN A 1 281 ? -11.253 17.924 4.679 1.00 98.62 281 ASN A N 1
ATOM 2255 C CA . ASN A 1 281 ? -12.086 17.274 3.678 1.00 98.62 281 ASN A CA 1
ATOM 2256 C C . ASN A 1 281 ? -13.103 16.306 4.271 1.00 98.62 281 ASN A C 1
ATOM 2258 O O . ASN A 1 281 ? -14.145 16.091 3.651 1.00 98.62 281 ASN A O 1
ATOM 2262 N N . LEU A 1 282 ? -12.842 15.699 5.426 1.00 98.81 282 LEU A N 1
ATOM 2263 C CA . LEU A 1 282 ? -13.576 14.514 5.879 1.00 98.81 282 LEU A CA 1
ATOM 2264 C C . LEU A 1 282 ? -14.187 14.651 7.267 1.00 98.81 282 LEU A C 1
ATOM 2266 O O . LEU A 1 282 ? -14.947 13.763 7.656 1.00 98.81 282 LEU A O 1
ATOM 2270 N N . ARG A 1 283 ? -13.922 15.736 8.003 1.00 98.81 283 ARG A N 1
ATOM 2271 C CA . ARG A 1 283 ? -14.614 15.981 9.269 1.00 98.81 283 ARG A CA 1
ATOM 2272 C C . ARG A 1 283 ? -16.121 16.066 9.053 1.00 98.81 283 ARG A C 1
ATOM 2274 O O . ARG A 1 283 ? -16.608 16.801 8.194 1.00 98.81 283 ARG A O 1
ATOM 2281 N N . ASP A 1 284 ? -16.872 15.360 9.890 1.00 98.75 284 ASP A N 1
ATOM 2282 C CA . ASP A 1 284 ? -18.326 15.367 9.858 1.00 98.75 284 ASP A CA 1
ATOM 2283 C C . ASP A 1 284 ? -18.923 15.568 11.252 1.00 98.75 284 ASP A C 1
ATOM 2285 O O . ASP A 1 284 ? -18.493 14.977 12.241 1.00 98.75 284 ASP A O 1
ATOM 2289 N N . ASN A 1 285 ? -19.939 16.428 11.327 1.00 98.50 285 ASN A N 1
ATOM 2290 C CA . ASN A 1 285 ? -20.615 16.778 12.577 1.00 98.50 285 ASN A CA 1
ATOM 2291 C C . ASN A 1 285 ? -22.046 16.221 12.666 1.00 98.50 285 ASN A C 1
ATOM 2293 O O . ASN A 1 285 ? -22.750 16.521 13.630 1.00 98.50 285 ASN A O 1
ATOM 2297 N N . ARG A 1 286 ? -22.503 15.433 11.682 1.00 98.31 286 ARG A N 1
ATOM 2298 C CA . ARG A 1 286 ? -23.826 14.793 11.719 1.00 98.31 286 ARG A CA 1
ATOM 2299 C C . ARG A 1 286 ? -23.801 13.617 12.695 1.00 98.31 286 ARG A C 1
ATOM 2301 O O . ARG A 1 286 ? -22.770 12.966 12.855 1.00 98.31 286 ARG A O 1
ATOM 2308 N N . GLY A 1 287 ? -24.938 13.302 13.314 1.00 97.75 287 GLY A N 1
ATOM 2309 C CA . GLY A 1 287 ? -25.078 12.127 14.183 1.00 97.75 287 GLY A CA 1
ATOM 2310 C C . GLY A 1 287 ? -24.015 12.072 15.285 1.00 97.75 287 GLY A C 1
ATOM 2311 O O . GLY A 1 287 ? -23.778 13.060 15.977 1.00 97.75 287 GLY A O 1
ATOM 2312 N N . ALA A 1 288 ? -23.334 10.930 15.407 1.00 97.62 288 ALA A N 1
ATOM 2313 C CA . ALA A 1 288 ? -22.237 10.717 16.355 1.00 97.62 288 ALA A CA 1
ATOM 2314 C C . ALA A 1 288 ? -20.918 11.438 15.986 1.00 97.62 288 ALA A C 1
ATOM 2316 O O . ALA A 1 288 ? -19.881 11.158 16.583 1.00 97.62 288 ALA A O 1
ATOM 2317 N N . LYS A 1 289 ? -20.952 12.377 15.028 1.00 98.38 289 LYS A N 1
ATOM 2318 C CA . LYS A 1 289 ? -19.784 13.076 14.472 1.00 98.38 289 LYS A CA 1
ATOM 2319 C C . LYS A 1 289 ? -18.805 12.099 13.802 1.00 98.38 289 LYS A C 1
ATOM 2321 O O . LYS A 1 289 ? -19.287 11.211 13.105 1.00 98.38 289 LYS A O 1
ATOM 2326 N N . GLY A 1 290 ? -17.490 12.256 13.962 1.00 98.62 290 GLY A N 1
ATOM 2327 C CA . GLY A 1 290 ? -16.461 11.418 13.334 1.00 98.62 290 GLY A CA 1
ATOM 2328 C C . GLY A 1 290 ? -16.003 11.908 11.958 1.00 98.62 290 GLY A C 1
ATOM 2329 O O . GLY A 1 290 ? -16.238 13.059 11.576 1.00 98.62 290 GLY A O 1
ATOM 2330 N N . TYR A 1 291 ? -15.338 11.018 11.225 1.00 98.94 291 TYR A N 1
ATOM 2331 C CA . TYR A 1 291 ? -14.786 11.262 9.893 1.00 98.94 291 TYR A CA 1
ATOM 2332 C C . TYR A 1 291 ? -15.422 10.355 8.837 1.00 98.94 291 TYR A C 1
ATOM 2334 O O . TYR A 1 291 ? -15.739 9.191 9.100 1.00 98.94 291 TYR A O 1
ATOM 2342 N N . LEU A 1 292 ? -15.616 10.919 7.645 1.00 98.88 292 LEU A N 1
ATOM 2343 C CA . LEU A 1 292 ? -16.252 10.277 6.492 1.00 98.88 292 LEU A CA 1
ATOM 2344 C C . LEU A 1 292 ? -15.380 9.203 5.834 1.00 98.88 292 LEU A C 1
ATOM 2346 O O . LEU A 1 292 ? -14.195 9.092 6.131 1.00 98.88 292 LEU A O 1
ATOM 2350 N N . GLY A 1 293 ? -15.966 8.423 4.920 1.00 98.44 293 GLY A N 1
ATOM 2351 C CA . GLY A 1 293 ? -15.314 7.307 4.225 1.00 98.44 293 GLY A CA 1
ATOM 2352 C C . GLY A 1 293 ? -14.195 7.692 3.247 1.00 98.44 293 GLY A C 1
ATOM 2353 O O . GLY A 1 293 ? -13.317 6.869 2.993 1.00 98.44 293 GLY A O 1
ATOM 2354 N N . GLY A 1 294 ? -14.198 8.927 2.732 1.00 98.50 294 GLY A N 1
ATOM 2355 C CA . GLY A 1 294 ? -13.211 9.417 1.766 1.00 98.50 294 GLY A CA 1
ATOM 2356 C C . GLY A 1 294 ? -13.846 9.896 0.459 1.00 98.50 294 GLY A C 1
ATOM 2357 O O . GLY A 1 294 ? -14.939 10.469 0.448 1.00 98.50 294 GLY A O 1
ATOM 2358 N N . PHE A 1 295 ? -13.156 9.645 -0.649 1.00 98.69 295 PHE A N 1
ATOM 2359 C CA . PHE A 1 295 ? -13.589 9.922 -2.015 1.00 98.69 295 PHE A CA 1
ATOM 2360 C C . PHE A 1 295 ? -13.431 8.666 -2.873 1.00 98.69 295 PHE A C 1
ATOM 2362 O O . PHE A 1 295 ? -12.364 8.059 -2.858 1.00 98.69 295 PHE A O 1
ATOM 2369 N N . HIS A 1 296 ? -14.466 8.328 -3.641 1.00 97.88 296 HIS A N 1
ATOM 2370 C CA . HIS A 1 296 ? -14.519 7.193 -4.561 1.00 97.88 296 HIS A CA 1
ATOM 2371 C C . HIS A 1 296 ? -14.748 7.670 -5.992 1.00 97.88 296 HIS A C 1
ATOM 2373 O O . HIS A 1 296 ? -15.684 8.430 -6.243 1.00 97.88 296 HIS A O 1
ATOM 2379 N N . GLY A 1 297 ? -13.937 7.215 -6.936 1.00 96.19 297 GLY A N 1
ATOM 2380 C CA . GLY A 1 297 ? -14.125 7.492 -8.354 1.00 96.19 297 GLY A CA 1
ATOM 2381 C C . GLY A 1 297 ? -12.980 8.247 -9.018 1.00 96.19 297 GLY A C 1
ATOM 2382 O O . GLY A 1 297 ? -11.934 8.526 -8.434 1.00 96.19 297 GLY A O 1
ATOM 2383 N N . TRP A 1 298 ? -13.220 8.586 -10.279 1.00 95.38 298 TRP A N 1
ATOM 2384 C CA . TRP A 1 298 ? -12.242 9.168 -11.191 1.00 95.38 298 TRP A CA 1
ATOM 2385 C C . TRP A 1 298 ? -11.965 10.652 -10.931 1.00 95.38 298 TRP A C 1
ATOM 2387 O O . TRP A 1 298 ? -12.850 11.432 -10.572 1.00 95.38 298 TRP A O 1
ATOM 2397 N N . GLU A 1 299 ? -10.733 11.068 -11.214 1.00 92.75 299 GLU A N 1
ATOM 2398 C CA . GLU A 1 299 ? -10.399 12.482 -11.400 1.00 92.75 299 GLU A CA 1
ATOM 2399 C C . GLU A 1 299 ? -11.183 13.072 -12.595 1.00 92.75 299 GLU A C 1
ATOM 2401 O O . GLU A 1 299 ? -11.471 12.357 -13.557 1.00 92.75 299 GLU A O 1
ATOM 2406 N N . PRO A 1 300 ? -11.527 14.373 -12.584 1.00 92.62 300 PRO A N 1
ATOM 2407 C CA . PRO A 1 300 ? -11.275 15.340 -11.514 1.00 92.62 300 PRO A CA 1
ATOM 2408 C C . PRO A 1 300 ? -12.378 15.370 -10.439 1.00 92.62 300 PRO A C 1
ATOM 2410 O O . PRO A 1 300 ? -12.252 16.105 -9.464 1.00 92.62 300 PRO A O 1
ATOM 2413 N N . ASN A 1 301 ? -13.468 14.614 -10.620 1.00 94.88 301 ASN A N 1
ATOM 2414 C CA . ASN A 1 301 ? -14.695 14.731 -9.827 1.00 94.88 301 ASN A CA 1
ATOM 2415 C C . ASN A 1 301 ? -15.050 13.412 -9.116 1.00 94.88 301 ASN A C 1
ATOM 2417 O O . ASN A 1 301 ? -16.085 12.814 -9.432 1.00 94.88 301 ASN A O 1
ATOM 2421 N N . PRO A 1 302 ? -14.237 12.943 -8.155 1.00 97.12 302 PRO A N 1
ATOM 2422 C CA . PRO A 1 302 ? -14.581 11.748 -7.404 1.00 97.12 302 PRO A CA 1
ATOM 2423 C C . PRO A 1 302 ? -15.795 12.023 -6.504 1.00 97.12 302 PRO A C 1
ATOM 2425 O O . PRO A 1 302 ? -15.988 13.126 -5.979 1.00 97.12 302 PRO A O 1
ATOM 2428 N N . LYS A 1 303 ? -16.621 11.002 -6.285 1.00 98.06 303 LYS A N 1
ATOM 2429 C CA . LYS A 1 303 ? -17.767 11.056 -5.378 1.00 98.06 303 LYS A CA 1
ATOM 2430 C C . LYS A 1 303 ? -17.273 11.061 -3.933 1.00 98.06 303 LYS A C 1
ATOM 2432 O O . LYS A 1 303 ? -16.548 10.167 -3.512 1.00 98.06 303 LYS A O 1
ATOM 2437 N N . LYS A 1 304 ? -17.726 12.019 -3.127 1.00 98.44 304 LYS A N 1
ATOM 2438 C CA . LYS A 1 304 ? -17.504 11.986 -1.676 1.00 98.44 304 LYS A CA 1
ATOM 2439 C C . LYS A 1 304 ? -18.334 10.866 -1.037 1.00 98.44 304 LYS A C 1
ATOM 2441 O O . LYS A 1 304 ? -19.541 10.795 -1.267 1.00 98.44 304 LYS A O 1
ATOM 2446 N N . LEU A 1 305 ? -17.696 10.020 -0.237 1.00 98.56 305 LEU A N 1
ATOM 2447 C CA . LEU A 1 305 ? -18.344 8.956 0.528 1.00 98.56 305 LEU A CA 1
ATOM 2448 C C . LEU A 1 305 ? -18.886 9.556 1.827 1.00 98.56 305 LEU A C 1
ATOM 2450 O O . LEU A 1 305 ? -18.111 10.043 2.646 1.00 98.56 305 LEU A O 1
ATOM 2454 N N . LEU A 1 306 ? -20.208 9.590 2.000 1.00 98.62 306 LEU A N 1
ATOM 2455 C CA . LEU A 1 306 ? -20.862 10.311 3.098 1.00 98.62 306 LEU A CA 1
ATOM 2456 C C . LEU A 1 306 ? -21.155 9.430 4.316 1.00 98.62 306 LEU A C 1
ATOM 2458 O O . LEU A 1 306 ? -21.534 9.966 5.365 1.00 98.62 306 LEU A O 1
ATOM 2462 N N . TYR A 1 307 ? -20.948 8.120 4.185 1.00 98.50 307 TYR A N 1
ATOM 2463 C CA . TYR A 1 307 ? -20.890 7.181 5.296 1.00 98.50 307 TYR A CA 1
ATOM 2464 C C . TYR A 1 307 ? -19.625 7.366 6.146 1.00 98.50 307 TYR A C 1
ATOM 2466 O O . TYR A 1 307 ? -18.659 8.013 5.735 1.00 98.50 307 TYR A O 1
ATOM 2474 N N . LYS A 1 308 ? -19.624 6.771 7.340 1.00 98.75 308 LYS A N 1
ATOM 2475 C CA . LYS A 1 308 ? -18.478 6.717 8.256 1.00 98.75 308 LYS A CA 1
ATOM 2476 C C . LYS A 1 308 ? -18.185 5.266 8.583 1.00 98.75 308 LYS A C 1
ATOM 2478 O O . LYS A 1 308 ? -19.122 4.516 8.836 1.00 98.75 308 LYS A O 1
ATOM 2483 N N . SER A 1 309 ? -16.912 4.893 8.593 1.00 98.56 309 SER A N 1
ATOM 2484 C CA . SER A 1 309 ? -16.455 3.560 8.998 1.00 98.56 309 SER A CA 1
ATOM 2485 C C . SER A 1 309 ? -15.871 3.622 10.407 1.00 98.56 309 SER A C 1
ATOM 2487 O O . SER A 1 309 ? -15.107 4.543 10.719 1.00 98.56 309 SER A O 1
ATOM 2489 N N . THR A 1 310 ? -16.232 2.661 11.257 1.00 98.75 310 THR A N 1
ATOM 2490 C CA . THR A 1 310 ? -15.644 2.504 12.596 1.00 98.75 310 THR A CA 1
ATOM 2491 C C . THR A 1 310 ? -14.155 2.217 12.493 1.00 98.75 310 THR A C 1
ATOM 2493 O O . THR A 1 310 ? -13.382 2.823 13.228 1.00 98.75 310 THR A O 1
ATOM 2496 N N . GLU A 1 311 ? -13.759 1.388 11.527 1.00 97.75 311 GLU A N 1
ATOM 2497 C CA . GLU A 1 311 ? -12.365 1.071 11.223 1.00 97.75 311 GLU A CA 1
ATOM 2498 C C . GLU A 1 311 ? -11.556 2.341 10.920 1.00 97.75 311 GLU A C 1
ATOM 2500 O O . GLU A 1 311 ? -10.621 2.680 11.639 1.00 97.75 311 GLU A O 1
ATOM 2505 N N . HIS A 1 312 ? -12.013 3.143 9.953 1.00 98.69 312 HIS A N 1
ATOM 2506 C CA . HIS A 1 312 ? -11.307 4.370 9.570 1.00 98.69 312 HIS A CA 1
ATOM 2507 C C . HIS A 1 312 ? -11.149 5.352 10.746 1.00 98.69 312 HIS A C 1
ATOM 2509 O O . HIS A 1 312 ? -10.164 6.085 10.835 1.00 98.69 312 HIS A O 1
ATOM 2515 N N . ASN A 1 313 ? -12.138 5.412 11.645 1.00 98.88 313 ASN A N 1
ATOM 2516 C CA . ASN A 1 313 ? -12.088 6.300 12.806 1.00 98.88 313 ASN A CA 1
ATOM 2517 C C . ASN A 1 313 ? -11.223 5.731 13.947 1.00 98.88 313 ASN A C 1
ATOM 2519 O O . ASN A 1 313 ? -10.663 6.522 14.707 1.00 98.88 313 ASN A O 1
ATOM 2523 N N . LEU A 1 314 ? -11.067 4.406 14.063 1.00 98.75 314 LEU A N 1
ATOM 2524 C CA . LEU A 1 314 ? -10.069 3.790 14.946 1.00 98.75 314 LEU A CA 1
ATOM 2525 C C . LEU A 1 314 ? -8.658 4.192 14.506 1.00 98.75 314 LEU A C 1
ATOM 2527 O O . LEU A 1 314 ? -7.868 4.656 15.331 1.00 98.75 314 LEU A O 1
ATOM 2531 N N . ASP A 1 315 ? -8.381 4.106 13.205 1.00 98.81 315 ASP A N 1
ATOM 2532 C CA . ASP A 1 315 ? -7.077 4.454 12.642 1.00 98.81 315 ASP A CA 1
ATOM 2533 C C . ASP A 1 315 ? -6.734 5.929 12.873 1.00 98.81 315 ASP A C 1
ATOM 2535 O O . ASP A 1 315 ? -5.658 6.262 13.374 1.00 98.81 315 ASP A O 1
ATOM 2539 N N . LEU A 1 316 ? -7.680 6.827 12.580 1.00 98.94 316 LEU A N 1
ATOM 2540 C CA . LEU A 1 316 ? -7.500 8.262 12.805 1.00 98.94 316 LEU A CA 1
ATOM 2541 C C . LEU A 1 316 ? -7.352 8.621 14.280 1.00 98.94 316 LEU A C 1
ATOM 2543 O O . LEU A 1 316 ? -6.568 9.512 14.604 1.00 98.94 316 LEU A O 1
ATOM 2547 N N . TYR A 1 317 ? -8.075 7.945 15.177 1.00 98.88 317 TYR A N 1
ATOM 2548 C CA . TYR A 1 317 ? -7.888 8.142 16.611 1.00 98.88 317 TYR A CA 1
ATOM 2549 C C . TYR A 1 317 ? -6.424 7.909 16.994 1.00 98.88 317 TYR A C 1
ATOM 2551 O O . TYR A 1 317 ? -5.813 8.782 17.610 1.00 98.88 317 TYR A O 1
ATOM 2559 N N . VAL A 1 318 ? -5.844 6.782 16.575 1.00 98.81 318 VAL A N 1
ATOM 2560 C CA . VAL A 1 318 ? -4.443 6.467 16.870 1.00 98.81 318 VAL A CA 1
ATOM 2561 C C . VAL A 1 318 ? -3.501 7.469 16.210 1.00 98.81 318 VAL A C 1
ATOM 2563 O O . VAL A 1 318 ? -2.633 8.019 16.891 1.00 98.81 318 VAL A O 1
ATOM 2566 N N . ALA A 1 319 ? -3.675 7.741 14.915 1.00 98.88 319 ALA A N 1
ATOM 2567 C CA . ALA A 1 319 ? -2.808 8.653 14.175 1.00 98.88 319 ALA A CA 1
ATOM 2568 C C . ALA A 1 319 ? -2.772 10.049 14.823 1.00 98.88 319 ALA A C 1
ATOM 2570 O O . ALA A 1 319 ? -1.698 10.584 15.103 1.00 98.88 319 ALA A O 1
ATOM 2571 N N . PHE A 1 320 ? -3.938 10.616 15.148 1.00 98.94 320 PHE A N 1
ATOM 2572 C CA . PHE A 1 320 ? -4.034 11.922 15.797 1.00 98.94 320 PHE A CA 1
ATOM 2573 C C . PHE A 1 320 ? -3.541 11.909 17.247 1.00 98.94 320 PHE A C 1
ATOM 2575 O O . PHE A 1 320 ? -2.903 12.870 17.676 1.00 98.94 320 PHE A O 1
ATOM 2582 N N . THR A 1 321 ? -3.767 10.831 18.005 1.00 98.88 321 THR A N 1
ATOM 2583 C CA . THR A 1 321 ? -3.182 10.694 19.346 1.00 98.88 321 THR A CA 1
ATOM 2584 C C . THR A 1 321 ? -1.661 10.724 19.280 1.00 98.88 321 THR A C 1
ATOM 2586 O O . THR A 1 321 ? -1.037 11.442 20.058 1.00 98.88 321 THR A O 1
ATOM 2589 N N . ARG A 1 322 ? -1.052 10.010 18.330 1.00 98.69 322 ARG A N 1
ATOM 2590 C CA . ARG A 1 322 ? 0.408 9.981 18.188 1.00 98.69 322 ARG A CA 1
ATOM 2591 C C . ARG A 1 322 ? 0.976 11.310 17.686 1.00 98.69 322 ARG A C 1
ATOM 2593 O O . ARG A 1 322 ? 1.994 11.754 18.206 1.00 98.69 322 ARG A O 1
ATOM 2600 N N . LEU A 1 323 ? 0.292 12.006 16.773 1.00 98.88 323 LEU A N 1
ATOM 2601 C CA . LEU A 1 323 ? 0.673 13.378 16.405 1.00 98.88 323 LEU A CA 1
ATOM 2602 C C . LEU A 1 323 ? 0.624 14.324 17.609 1.00 98.88 323 LEU A C 1
ATOM 2604 O O . LEU A 1 323 ? 1.521 15.149 17.773 1.00 98.88 323 LEU A O 1
ATOM 2608 N N . TYR A 1 324 ? -0.376 14.193 18.485 1.00 98.81 324 TYR A N 1
ATOM 2609 C CA . TYR A 1 324 ? -0.419 14.970 19.724 1.00 98.81 324 TYR A CA 1
ATOM 2610 C C . TYR A 1 324 ? 0.751 14.640 20.661 1.00 98.81 324 TYR A C 1
ATOM 2612 O O . TYR A 1 324 ? 1.352 15.561 21.210 1.00 98.81 324 TYR A O 1
ATOM 2620 N N . GLU A 1 325 ? 1.088 13.355 20.830 1.00 98.06 325 GLU A N 1
ATOM 2621 C CA . GLU A 1 325 ? 2.228 12.921 21.652 1.00 98.06 325 GLU A CA 1
ATOM 2622 C C . GLU A 1 325 ? 3.554 13.534 21.174 1.00 98.06 325 GLU A C 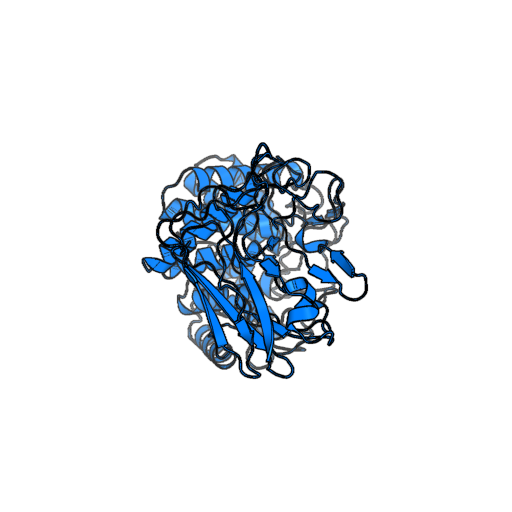1
ATOM 2624 O O . GLU A 1 325 ? 4.361 13.944 22.007 1.00 98.06 325 GLU A O 1
ATOM 2629 N N . LEU A 1 326 ? 3.766 13.625 19.856 1.00 98.25 326 LEU A N 1
ATOM 2630 C CA . LEU A 1 326 ? 5.007 14.145 19.273 1.00 98.25 326 LEU A CA 1
ATOM 2631 C C . LEU A 1 326 ? 5.078 15.673 19.243 1.00 98.25 326 LEU A C 1
ATOM 2633 O O . LEU A 1 326 ? 6.119 16.252 19.539 1.00 98.25 326 LEU A O 1
ATOM 2637 N N . THR A 1 327 ? 3.982 16.335 18.878 1.00 98.12 327 THR A N 1
ATOM 2638 C CA . THR A 1 327 ? 3.987 17.785 18.607 1.00 98.12 327 THR A CA 1
ATOM 2639 C C . THR A 1 327 ? 3.563 18.627 19.809 1.00 98.12 327 THR A C 1
ATOM 2641 O O . THR A 1 327 ? 3.880 19.813 19.885 1.00 98.12 327 THR A O 1
ATOM 2644 N N . GLY A 1 328 ? 2.790 18.052 20.736 1.00 98.50 328 GLY A N 1
ATOM 2645 C CA . GLY A 1 328 ? 2.135 18.783 21.820 1.00 98.50 328 GLY A CA 1
ATOM 2646 C C . GLY A 1 328 ? 1.012 19.733 21.374 1.00 98.50 328 GLY A C 1
ATOM 2647 O O . GLY A 1 328 ? 0.423 20.398 22.231 1.00 98.50 328 GLY A O 1
ATOM 2648 N N . ASP A 1 329 ? 0.677 19.803 20.077 1.00 98.62 329 ASP A N 1
ATOM 2649 C CA . ASP A 1 329 ? -0.354 20.714 19.566 1.00 98.62 329 ASP A CA 1
ATOM 2650 C C . ASP A 1 329 ? -1.763 20.210 19.945 1.00 98.62 329 ASP A C 1
ATOM 2652 O O . ASP A 1 329 ? -2.189 19.135 19.500 1.00 98.62 329 ASP A O 1
ATOM 2656 N N . PRO A 1 330 ? -2.535 20.971 20.747 1.00 98.62 330 PRO A N 1
ATOM 2657 C CA . PRO A 1 330 ? -3.846 20.544 21.227 1.00 98.62 330 PRO A CA 1
ATOM 2658 C C . PRO A 1 330 ? -4.868 20.256 20.118 1.00 98.62 330 PRO A C 1
ATOM 2660 O O . PRO A 1 330 ? -5.840 19.545 20.396 1.00 98.62 330 PRO A O 1
ATOM 2663 N N . LYS A 1 331 ? -4.674 20.740 18.879 1.00 98.69 331 LYS A N 1
ATOM 2664 C CA . LYS A 1 331 ? -5.571 20.413 17.756 1.00 98.69 331 LYS A CA 1
ATOM 2665 C C . LYS A 1 331 ? -5.615 18.907 17.487 1.00 98.69 331 LYS A C 1
ATOM 2667 O O . LYS A 1 331 ? -6.684 18.353 17.250 1.00 98.69 331 LYS A O 1
ATOM 2672 N N . TRP A 1 332 ? -4.477 18.220 17.594 1.00 98.88 332 TRP A N 1
ATOM 2673 C CA . TRP A 1 332 ? -4.399 16.784 17.334 1.00 98.88 332 TRP A CA 1
ATOM 2674 C C . TRP A 1 332 ? -5.138 15.987 18.404 1.00 98.88 332 TRP A C 1
ATOM 2676 O O . TRP A 1 332 ? -5.860 15.044 18.091 1.00 98.88 332 TRP A O 1
ATOM 2686 N N . LYS A 1 333 ? -5.064 16.430 19.663 1.00 98.81 333 LYS A N 1
ATOM 2687 C CA . LYS A 1 333 ? -5.856 15.843 20.747 1.00 98.81 333 LYS A CA 1
ATOM 2688 C C . LYS A 1 333 ? -7.356 15.998 20.505 1.00 98.81 333 LYS A C 1
ATOM 2690 O O . LYS A 1 333 ? -8.109 15.059 20.746 1.00 98.81 333 LYS A O 1
ATOM 2695 N N . GLU A 1 334 ? -7.798 17.171 20.057 1.00 98.81 334 GLU A N 1
ATOM 2696 C CA . GLU A 1 334 ? -9.208 17.419 19.736 1.00 98.81 334 GLU A CA 1
ATOM 2697 C C . GLU A 1 334 ? -9.700 16.474 18.633 1.00 98.81 334 GLU A C 1
ATOM 2699 O O . GLU A 1 334 ? -10.698 15.778 18.826 1.00 98.81 334 GLU A O 1
ATOM 2704 N N . ARG A 1 335 ? -8.946 16.368 17.537 1.00 98.88 335 ARG A N 1
ATOM 2705 C CA . ARG A 1 335 ? -9.258 15.494 16.397 1.00 98.88 335 ARG A CA 1
ATOM 2706 C C . ARG A 1 335 ? -9.269 14.014 16.781 1.00 98.88 335 ARG A C 1
ATOM 2708 O O . ARG A 1 335 ? -10.189 13.284 16.409 1.00 98.88 335 ARG A O 1
ATOM 2715 N N . ALA A 1 336 ? -8.315 13.579 17.608 1.00 98.88 336 ALA A N 1
ATOM 2716 C CA . ALA A 1 336 ? -8.296 12.227 18.164 1.00 98.88 336 ALA A CA 1
ATOM 2717 C C . ALA A 1 336 ? -9.569 11.936 18.974 1.00 98.88 336 ALA A C 1
ATOM 2719 O O . ALA A 1 336 ? -10.207 10.899 18.794 1.00 98.88 336 ALA A O 1
ATOM 2720 N N . LEU A 1 337 ? -9.987 12.865 19.841 1.00 98.75 337 LEU A N 1
ATOM 2721 C CA . LEU A 1 337 ? -11.210 12.717 20.633 1.00 98.75 337 LEU A CA 1
ATOM 2722 C C . LEU A 1 337 ? -12.480 12.756 19.770 1.00 98.75 337 LEU A C 1
ATOM 2724 O O . LEU A 1 337 ? -13.443 12.059 20.092 1.00 98.75 337 LEU A O 1
ATOM 2728 N N . HIS A 1 338 ? -12.486 13.518 18.674 1.00 98.88 338 HIS A N 1
ATOM 2729 C CA . HIS A 1 338 ? -13.584 13.531 17.703 1.00 98.88 338 HIS A CA 1
ATOM 2730 C C . HIS A 1 338 ? -13.743 12.170 17.011 1.00 98.88 338 HIS A C 1
ATOM 2732 O O . HIS A 1 338 ? -14.858 11.651 16.952 1.00 98.88 338 HIS A O 1
ATOM 2738 N N . ALA A 1 339 ? -12.641 11.554 16.566 1.00 98.88 339 ALA A N 1
ATOM 2739 C CA . ALA A 1 339 ? -12.645 10.202 15.998 1.00 98.88 339 ALA A CA 1
ATOM 2740 C C . ALA A 1 339 ? -13.049 9.142 17.041 1.00 98.88 339 ALA A C 1
ATOM 2742 O O . ALA A 1 339 ? -13.967 8.352 16.807 1.00 98.88 339 ALA A O 1
ATOM 2743 N N . LYS A 1 340 ? -12.440 9.179 18.238 1.00 98.62 340 LYS A N 1
ATOM 2744 C CA . LYS A 1 340 ? -12.762 8.263 19.347 1.00 98.62 340 LYS A CA 1
ATOM 2745 C C . LYS A 1 340 ? -14.239 8.331 19.725 1.00 98.62 340 LYS A C 1
ATOM 2747 O O . LYS A 1 340 ? -14.860 7.296 19.932 1.00 98.62 340 LYS A O 1
ATOM 2752 N N . GLY A 1 341 ? -14.815 9.532 19.797 1.00 98.62 341 GLY A N 1
ATOM 2753 C CA . GLY A 1 341 ? -16.230 9.719 20.121 1.00 98.62 341 GLY A CA 1
ATOM 2754 C C . GLY A 1 341 ? -17.164 8.966 19.169 1.00 98.62 341 GLY A C 1
ATOM 2755 O O . GLY A 1 341 ? -18.116 8.339 19.630 1.00 98.62 341 GLY A O 1
ATOM 2756 N N . PHE A 1 342 ? -16.857 8.964 17.868 1.00 98.88 342 PHE A N 1
ATOM 2757 C CA . PHE A 1 342 ? -17.606 8.182 16.885 1.00 98.88 342 PHE A CA 1
ATOM 2758 C C . PHE A 1 342 ? -17.445 6.674 17.106 1.00 98.88 342 PHE A C 1
ATOM 2760 O O . PHE A 1 342 ? -18.447 5.968 17.166 1.00 98.88 342 PHE A O 1
ATOM 2767 N N . VAL A 1 343 ? -16.210 6.190 17.289 1.00 98.62 343 VAL A N 1
ATOM 2768 C CA . VAL A 1 343 ? -15.934 4.764 17.553 1.00 98.62 343 VAL A CA 1
ATOM 2769 C C . VAL A 1 343 ? -16.743 4.262 18.747 1.00 98.62 343 VAL A C 1
ATOM 2771 O O . VAL A 1 343 ? -17.415 3.237 18.659 1.00 98.62 343 VAL A O 1
ATOM 2774 N N . LEU A 1 344 ? -16.735 5.006 19.856 1.00 98.25 344 LEU A N 1
ATOM 2775 C CA . LEU A 1 344 ? -17.464 4.613 21.062 1.00 98.25 344 LEU A CA 1
ATOM 2776 C C . LEU A 1 344 ? -18.983 4.614 20.862 1.00 98.25 344 LEU A C 1
ATOM 2778 O O . LEU A 1 344 ? -19.677 3.816 21.483 1.00 98.25 344 LEU A O 1
ATOM 2782 N N . ALA A 1 345 ? -19.511 5.461 19.977 1.00 98.38 345 ALA A N 1
ATOM 2783 C CA . ALA A 1 345 ? -20.930 5.447 19.636 1.00 98.38 345 ALA A CA 1
ATOM 2784 C C . ALA A 1 345 ? -21.347 4.205 18.827 1.00 98.38 345 ALA A C 1
ATOM 2786 O O . ALA A 1 345 ? -22.538 3.909 18.748 1.00 98.38 345 ALA A O 1
ATOM 2787 N N . MET A 1 346 ? -20.390 3.490 18.224 1.00 98.56 346 MET A N 1
ATOM 2788 C CA . MET A 1 346 ? -20.629 2.240 17.495 1.00 98.56 346 MET A CA 1
ATOM 2789 C C . MET A 1 346 ? -20.574 1.006 18.402 1.00 98.56 346 MET A C 1
ATOM 2791 O O . MET A 1 346 ? -20.859 -0.092 17.929 1.00 98.56 346 MET A O 1
ATOM 2795 N N . TRP A 1 347 ? -20.240 1.167 19.686 1.00 98.38 347 TRP A N 1
ATOM 2796 C CA . TRP A 1 347 ? -20.276 0.083 20.662 1.00 98.38 347 TRP A CA 1
ATOM 2797 C C . TRP A 1 347 ? -21.715 -0.326 20.992 1.00 98.38 347 TRP A C 1
ATOM 2799 O O . TRP A 1 347 ? -22.563 0.499 21.334 1.00 98.38 347 TRP A O 1
ATOM 2809 N N . ASP A 1 348 ? -21.980 -1.624 20.919 1.00 98.19 348 ASP A N 1
ATOM 2810 C CA . ASP A 1 348 ? -23.228 -2.260 21.313 1.00 98.19 348 ASP A CA 1
ATOM 2811 C C . ASP A 1 348 ? -23.004 -3.064 22.594 1.00 98.19 348 ASP A C 1
ATOM 2813 O O . ASP A 1 348 ? -22.594 -4.223 22.553 1.00 98.19 348 ASP A O 1
ATOM 2817 N N . GLU A 1 349 ? -23.308 -2.453 23.741 1.00 97.00 349 GLU A N 1
ATOM 2818 C CA . GLU A 1 349 ? -23.175 -3.086 25.061 1.00 97.00 349 GLU A CA 1
ATOM 2819 C C . GLU A 1 349 ? -24.012 -4.362 25.209 1.00 97.00 349 GLU A C 1
ATOM 2821 O O . GLU A 1 349 ? -23.687 -5.222 26.024 1.00 97.00 349 GLU A O 1
ATOM 2826 N N . ARG A 1 350 ? -25.109 -4.499 24.454 1.00 97.19 350 ARG A N 1
ATOM 2827 C CA . ARG A 1 350 ? -26.015 -5.642 24.600 1.00 97.19 350 ARG A CA 1
ATOM 2828 C C . ARG A 1 350 ? -25.436 -6.898 23.966 1.00 97.19 350 ARG A C 1
ATOM 2830 O O . ARG A 1 350 ? -25.613 -7.989 24.505 1.00 97.19 350 ARG A O 1
ATOM 2837 N N . GLU A 1 351 ? -24.835 -6.747 22.793 1.00 97.31 351 GLU A N 1
ATOM 2838 C CA . GLU A 1 351 ? -24.227 -7.859 22.061 1.00 97.31 351 GLU A CA 1
ATOM 2839 C C . GLU A 1 351 ? -22.719 -7.979 22.302 1.00 97.31 351 GLU A C 1
ATOM 2841 O O . GLU A 1 351 ? -22.149 -9.020 21.982 1.00 97.31 351 GLU A O 1
ATOM 2846 N N . GLY A 1 352 ? -22.092 -6.957 22.888 1.00 97.81 352 GLY A N 1
ATOM 2847 C CA . GLY A 1 352 ? -20.659 -6.928 23.152 1.00 97.81 352 GLY A CA 1
ATOM 2848 C C . GLY A 1 352 ? -19.839 -6.798 21.872 1.00 97.81 352 GLY A C 1
ATOM 2849 O O . GLY A 1 352 ? -18.849 -7.500 21.718 1.00 97.81 352 GLY A O 1
ATOM 2850 N N . LYS A 1 353 ? -20.258 -5.947 20.929 1.00 98.25 353 LYS A N 1
ATOM 2851 C CA . LYS A 1 353 ? -19.575 -5.752 19.637 1.00 98.25 353 LYS A CA 1
ATOM 2852 C C . LYS A 1 353 ? -19.570 -4.302 19.185 1.00 98.25 353 LYS A C 1
ATOM 2854 O O . LYS A 1 353 ? -20.387 -3.502 19.627 1.00 98.25 353 LYS A O 1
ATOM 2859 N N . PHE A 1 354 ? -18.706 -3.986 18.231 1.00 98.44 354 PHE A N 1
ATOM 2860 C CA . PHE A 1 354 ? -18.756 -2.735 17.482 1.00 98.44 354 PHE A CA 1
ATOM 2861 C C . PHE A 1 354 ? -19.475 -2.916 16.143 1.00 98.44 354 PHE A C 1
ATOM 2863 O O . PHE A 1 354 ? -19.250 -3.893 15.428 1.00 98.44 354 PHE A O 1
ATOM 2870 N N . TRP A 1 355 ? -20.320 -1.956 15.777 1.00 98.44 355 TRP A N 1
ATOM 2871 C CA . TRP A 1 355 ? -20.910 -1.876 14.439 1.00 98.44 355 TRP A CA 1
ATOM 2872 C C . TRP A 1 355 ? -19.889 -1.401 13.397 1.00 98.44 355 TRP A C 1
ATOM 2874 O O . TRP A 1 355 ? -18.945 -0.687 13.731 1.00 98.44 355 TRP A O 1
ATOM 2884 N N . THR A 1 356 ? -20.104 -1.743 12.119 1.00 97.44 356 THR A N 1
ATOM 2885 C CA . THR A 1 356 ? -19.196 -1.368 11.013 1.00 97.44 356 THR A CA 1
ATOM 2886 C C . THR A 1 356 ? -19.108 0.146 10.784 1.00 97.44 356 THR A C 1
ATOM 2888 O O . THR A 1 356 ? -18.082 0.653 10.335 1.00 97.44 356 THR A O 1
ATOM 2891 N N . GLY A 1 357 ? -20.165 0.890 11.125 1.00 98.25 357 GLY A N 1
ATOM 2892 C CA . GLY A 1 357 ? -20.225 2.334 10.932 1.00 98.25 357 GLY A CA 1
ATOM 2893 C C . GLY A 1 357 ? -21.640 2.819 10.634 1.00 98.25 357 GLY A C 1
ATOM 2894 O O . GLY A 1 357 ? -22.613 2.307 11.189 1.00 98.25 357 GLY A O 1
ATOM 2895 N N . THR A 1 358 ? -21.771 3.804 9.745 1.00 98.69 358 THR A N 1
ATOM 2896 C CA . THR A 1 358 ? -23.067 4.369 9.336 1.00 98.69 358 THR A CA 1
ATOM 2897 C C . THR A 1 358 ? -23.405 4.070 7.880 1.00 98.69 358 THR A C 1
ATOM 2899 O O . THR A 1 358 ? -22.541 3.725 7.083 1.00 98.69 358 THR A O 1
ATOM 2902 N N . MET A 1 359 ? -24.664 4.285 7.510 1.00 98.06 359 MET A N 1
ATOM 2903 C CA . MET A 1 359 ? -25.109 4.423 6.124 1.00 98.06 359 MET A CA 1
ATOM 2904 C C . MET A 1 359 ? -24.643 5.770 5.532 1.00 98.06 359 MET A C 1
ATOM 2906 O O . MET A 1 359 ? -24.083 6.617 6.236 1.00 98.06 359 MET A O 1
ATOM 2910 N N . GLU A 1 360 ? -24.904 5.992 4.238 1.00 96.94 360 GLU A N 1
ATOM 2911 C CA . GLU A 1 360 ? -24.536 7.216 3.493 1.00 96.94 360 GLU A CA 1
ATOM 2912 C C . GLU A 1 360 ? -25.172 8.510 4.042 1.00 96.94 360 GLU A C 1
ATOM 2914 O O . GLU A 1 360 ? -24.682 9.610 3.787 1.00 96.94 360 GLU A O 1
ATOM 2919 N N . ASP A 1 361 ? -26.237 8.420 4.845 1.00 97.75 361 ASP A N 1
ATOM 2920 C CA . ASP A 1 361 ? -26.791 9.588 5.545 1.00 97.75 361 ASP A CA 1
ATOM 2921 C C . ASP A 1 361 ? -25.849 10.137 6.640 1.00 97.75 361 ASP A C 1
ATOM 2923 O O . ASP A 1 361 ? -26.041 11.259 7.121 1.00 97.75 361 ASP A O 1
ATOM 2927 N N . GLY A 1 362 ? -24.798 9.383 6.989 1.00 97.88 362 GLY A N 1
ATOM 2928 C CA . GLY A 1 362 ? -23.794 9.723 7.993 1.00 97.88 362 GLY A CA 1
ATOM 2929 C C . GLY A 1 362 ? -24.298 9.620 9.436 1.00 97.88 362 GLY A C 1
ATOM 2930 O O . GLY A 1 362 ? -23.627 10.113 10.347 1.00 97.88 362 GLY A O 1
ATOM 2931 N N . VAL A 1 363 ? -25.486 9.049 9.662 1.00 98.50 363 VAL A N 1
ATOM 2932 C CA . VAL A 1 363 ? -26.173 9.049 10.964 1.00 98.50 363 VAL A CA 1
ATOM 2933 C C . VAL A 1 363 ? -26.692 7.665 11.334 1.00 98.50 363 VAL A C 1
ATOM 2935 O O . VAL A 1 363 ? -26.475 7.222 12.461 1.00 98.50 363 VAL A O 1
ATOM 2938 N N . THR A 1 364 ? -27.380 6.987 10.419 1.00 98.44 364 THR A N 1
ATOM 2939 C CA . THR A 1 364 ? -28.000 5.687 10.684 1.00 98.44 364 THR A CA 1
ATOM 2940 C C . THR A 1 364 ? -26.919 4.622 10.789 1.00 98.44 364 THR A C 1
ATOM 2942 O O . THR A 1 364 ? -26.139 4.465 9.856 1.00 98.44 364 THR A O 1
ATOM 2945 N N . ILE A 1 365 ? -26.867 3.881 11.899 1.00 98.44 365 ILE A N 1
ATOM 2946 C CA . ILE A 1 365 ? -25.922 2.765 12.071 1.00 98.44 365 ILE A CA 1
ATOM 2947 C C . ILE A 1 365 ? -26.183 1.713 10.989 1.00 98.44 365 ILE A C 1
ATOM 2949 O O . ILE A 1 365 ? -27.315 1.247 10.847 1.00 98.44 365 ILE A O 1
ATOM 2953 N N . ASN A 1 366 ? -25.134 1.326 10.266 1.00 97.25 366 ASN A N 1
ATOM 2954 C CA . ASN A 1 366 ? -25.180 0.197 9.350 1.00 97.25 366 ASN A CA 1
ATOM 2955 C C . ASN A 1 366 ? -25.151 -1.104 10.167 1.00 97.25 366 ASN A C 1
ATOM 2957 O O . ASN A 1 366 ? -24.208 -1.355 10.920 1.00 97.25 366 ASN A O 1
ATOM 2961 N N . ARG A 1 367 ? -26.211 -1.904 10.035 1.00 95.94 367 ARG A N 1
ATOM 2962 C CA . ARG A 1 367 ? -26.384 -3.185 10.735 1.00 95.94 367 ARG A CA 1
ATOM 2963 C C . ARG A 1 367 ? -26.378 -4.386 9.791 1.00 95.94 367 ARG A C 1
ATOM 2965 O O . ARG A 1 367 ? -26.652 -5.492 10.247 1.00 95.94 367 ARG A O 1
ATOM 2972 N N . ASP A 1 368 ? -26.094 -4.165 8.510 1.00 94.06 368 ASP A N 1
ATOM 2973 C CA . ASP A 1 368 ? -26.180 -5.199 7.478 1.00 94.06 368 ASP A CA 1
ATOM 2974 C C . ASP A 1 368 ? -24.978 -6.148 7.539 1.00 94.06 368 ASP A C 1
ATOM 2976 O O . ASP A 1 368 ? -25.132 -7.353 7.361 1.00 94.06 368 ASP A O 1
ATOM 2980 N N . VAL A 1 369 ? -23.792 -5.611 7.842 1.00 94.00 369 VAL A N 1
ATOM 2981 C CA . VAL A 1 369 ? -22.539 -6.369 7.939 1.00 94.00 369 VAL A CA 1
ATOM 2982 C C . VAL A 1 369 ? -21.834 -6.016 9.245 1.00 94.00 369 VAL A C 1
ATOM 2984 O O . VAL A 1 369 ? -21.734 -4.846 9.623 1.00 94.00 369 VAL A O 1
ATOM 2987 N N . VAL A 1 370 ? -21.330 -7.036 9.937 1.00 97.31 370 VAL A N 1
ATOM 2988 C CA . VAL A 1 370 ? -20.419 -6.886 11.075 1.00 97.31 370 VAL A CA 1
ATOM 2989 C C . VAL A 1 370 ? -19.103 -7.528 10.655 1.00 97.31 370 VAL A C 1
ATOM 2991 O O . VAL A 1 370 ? -19.084 -8.749 10.540 1.00 97.31 370 VAL A O 1
ATOM 2994 N N . PRO A 1 371 ? -18.051 -6.745 10.371 1.00 97.06 371 PRO A N 1
ATOM 2995 C CA . PRO A 1 371 ? -16.753 -7.285 9.996 1.00 97.06 371 PRO A CA 1
ATOM 2996 C C . PRO A 1 371 ? -15.909 -7.616 11.237 1.00 97.06 371 PRO A C 1
ATOM 2998 O O . PRO A 1 371 ? -16.109 -7.061 12.328 1.00 97.06 371 PRO A O 1
ATOM 3001 N N . LEU A 1 372 ? -14.986 -8.562 11.068 1.00 98.31 372 LEU A N 1
ATOM 3002 C CA . LEU A 1 372 ? -14.094 -9.055 12.116 1.00 98.31 372 LEU A CA 1
ATOM 3003 C C . LEU A 1 372 ? -13.075 -8.000 12.564 1.00 98.31 372 LEU A C 1
ATOM 3005 O O . LEU A 1 372 ? -12.822 -7.868 13.765 1.00 98.31 372 LEU A O 1
ATOM 3009 N N . ASP A 1 373 ? -12.489 -7.279 11.608 1.00 94.81 373 ASP A N 1
ATOM 3010 C CA . ASP A 1 373 ? -11.425 -6.287 11.819 1.00 94.81 373 ASP A CA 1
ATOM 3011 C C . ASP A 1 373 ? -11.781 -5.287 12.918 1.00 94.81 373 ASP A C 1
ATOM 3013 O O . ASP A 1 373 ? -11.036 -5.160 13.886 1.00 94.81 373 ASP A O 1
ATOM 3017 N N . VAL A 1 374 ? -12.960 -4.665 12.864 1.00 96.25 374 VAL A N 1
ATOM 3018 C CA . VAL A 1 374 ? -13.410 -3.672 13.845 1.00 96.25 374 VAL A CA 1
ATOM 3019 C C . VAL A 1 374 ? -13.404 -4.247 15.267 1.00 96.25 374 VAL A C 1
ATOM 3021 O O . VAL A 1 374 ? -13.102 -3.521 16.217 1.00 96.25 374 VAL A O 1
ATOM 3024 N N . GLN A 1 375 ? -13.680 -5.546 15.439 1.00 98.38 375 GLN A N 1
ATOM 3025 C CA . GLN A 1 375 ? -13.658 -6.178 16.761 1.00 98.38 375 GLN A CA 1
ATOM 3026 C C . GLN A 1 375 ? -12.226 -6.306 17.290 1.00 98.38 375 GLN A C 1
ATOM 3028 O O . GLN A 1 375 ? -11.952 -5.940 18.433 1.00 98.38 375 GLN A O 1
ATOM 3033 N N . ALA A 1 376 ? -11.298 -6.781 16.455 1.00 97.75 376 ALA A N 1
ATOM 3034 C CA . ALA A 1 376 ? -9.892 -6.914 16.824 1.00 97.75 376 ALA A CA 1
ATOM 3035 C C . ALA A 1 376 ? -9.211 -5.542 16.978 1.00 97.75 376 ALA A C 1
ATOM 3037 O O . ALA A 1 376 ? -8.497 -5.295 17.949 1.00 97.75 376 ALA A O 1
ATOM 3038 N N . TRP A 1 377 ? -9.446 -4.617 16.051 1.00 98.12 377 TRP A N 1
ATOM 3039 C CA . TRP A 1 377 ? -8.769 -3.324 15.989 1.00 98.12 377 TRP A CA 1
ATOM 3040 C C . TRP A 1 377 ? -9.215 -2.401 17.112 1.00 98.12 377 TRP A C 1
ATOM 3042 O O . TRP A 1 377 ? -8.390 -1.653 17.630 1.00 98.12 377 TRP A O 1
ATOM 3052 N N . ALA A 1 378 ? -10.466 -2.496 17.576 1.00 97.44 378 ALA A N 1
ATOM 3053 C CA . ALA A 1 378 ? -10.902 -1.763 18.760 1.00 97.44 378 ALA A CA 1
ATOM 3054 C C . ALA A 1 378 ? -10.058 -2.110 19.998 1.00 97.44 378 ALA A C 1
ATOM 3056 O O . ALA A 1 378 ? -9.658 -1.205 20.731 1.00 97.44 378 ALA A O 1
ATOM 3057 N N . ILE A 1 379 ? -9.713 -3.389 20.194 1.00 97.25 379 ILE A N 1
ATOM 3058 C CA . ILE A 1 379 ? -8.818 -3.842 21.275 1.00 97.25 379 ILE A CA 1
ATOM 3059 C C . ILE A 1 379 ? -7.416 -3.250 21.114 1.00 97.25 379 ILE A C 1
ATOM 3061 O O . ILE A 1 379 ? -6.803 -2.815 22.091 1.00 97.25 379 ILE A O 1
ATOM 3065 N N . LEU A 1 380 ? -6.910 -3.210 19.881 1.00 97.94 380 LEU A N 1
ATOM 3066 C CA . LEU A 1 380 ? -5.556 -2.748 19.585 1.00 97.94 380 LEU A CA 1
ATOM 3067 C C . LEU A 1 380 ? -5.410 -1.221 19.668 1.00 97.94 380 LEU A C 1
ATOM 3069 O O . LEU A 1 380 ? -4.415 -0.720 20.201 1.00 97.94 380 LEU A O 1
ATOM 3073 N N . ALA A 1 381 ? -6.388 -0.473 19.168 1.00 97.94 381 ALA A N 1
ATOM 3074 C CA . ALA A 1 381 ? -6.385 0.982 19.153 1.00 97.94 381 ALA A CA 1
ATOM 3075 C C . ALA A 1 381 ? -6.785 1.567 20.518 1.00 97.94 381 ALA A C 1
ATOM 3077 O O . ALA A 1 381 ? -6.136 2.484 21.012 1.00 97.94 381 ALA A O 1
ATOM 3078 N N . LEU A 1 382 ? -7.803 1.031 21.198 1.00 96.38 382 LEU A N 1
ATOM 3079 C CA . LEU A 1 382 ? -8.273 1.545 22.494 1.00 96.38 382 LEU A CA 1
ATOM 3080 C C . LEU A 1 382 ? -7.490 0.950 23.677 1.00 96.38 382 LEU A C 1
ATOM 3082 O O . LEU A 1 382 ? -8.082 0.600 24.696 1.00 96.38 382 LEU A O 1
ATOM 3086 N N . ARG A 1 383 ? -6.156 0.860 23.562 1.00 89.19 383 ARG A N 1
ATOM 3087 C CA . ARG A 1 383 ? -5.285 0.130 24.507 1.00 89.19 383 ARG A CA 1
ATOM 3088 C C . ARG A 1 383 ? -5.501 0.490 25.988 1.00 89.19 383 ARG A C 1
ATOM 3090 O O . ARG A 1 383 ? -5.423 -0.386 26.841 1.00 89.19 383 ARG A O 1
ATOM 3097 N N . ASP A 1 384 ? -5.828 1.748 26.289 1.00 88.56 384 ASP A N 1
ATOM 3098 C CA . ASP A 1 384 ? -6.029 2.234 27.665 1.00 88.56 384 ASP A CA 1
ATOM 3099 C C . ASP A 1 384 ? -7.422 1.891 28.234 1.00 88.56 384 ASP A C 1
ATOM 3101 O O . ASP A 1 384 ? -7.630 1.906 29.445 1.00 88.56 384 ASP A O 1
ATOM 3105 N N . ASP A 1 385 ? -8.385 1.572 27.365 1.00 90.81 385 ASP A N 1
ATOM 3106 C CA . ASP A 1 385 ? -9.778 1.263 27.706 1.00 90.81 385 ASP A CA 1
ATOM 3107 C C . ASP A 1 385 ? -10.145 -0.204 27.409 1.00 90.81 385 ASP A C 1
ATOM 3109 O O . ASP A 1 385 ? -11.311 -0.582 27.528 1.00 90.81 385 ASP A O 1
ATOM 3113 N N . VAL A 1 386 ? -9.163 -1.039 27.052 1.00 89.69 386 VAL A N 1
ATOM 3114 C CA . VAL A 1 386 ? -9.360 -2.392 26.503 1.00 89.69 386 VAL A CA 1
ATOM 3115 C C . VAL A 1 386 ? -10.291 -3.272 27.342 1.00 89.69 386 VAL A C 1
ATOM 3117 O O . VAL A 1 386 ? -11.139 -3.976 26.800 1.00 89.69 386 VAL A O 1
ATOM 3120 N N . GLN A 1 387 ? -10.215 -3.163 28.672 1.00 91.06 387 GLN A N 1
ATOM 3121 C CA . GLN A 1 387 ? -11.023 -3.953 29.609 1.00 91.06 387 GLN A CA 1
ATOM 3122 C C . GLN A 1 387 ? -12.534 -3.745 29.438 1.00 91.06 387 GLN A C 1
ATOM 3124 O O . GLN A 1 387 ? -13.309 -4.638 29.764 1.00 91.06 387 GLN A O 1
ATOM 3129 N N . LYS A 1 388 ? -12.965 -2.591 28.916 1.00 93.56 388 LYS A N 1
ATOM 3130 C CA . LYS A 1 388 ? -14.385 -2.286 28.675 1.00 93.56 388 LYS A CA 1
ATOM 3131 C C . LYS A 1 388 ? -14.944 -2.988 27.439 1.00 93.56 388 LYS A C 1
ATOM 3133 O O . LYS A 1 388 ? -16.156 -3.108 27.320 1.00 93.56 388 LYS A O 1
ATOM 3138 N N . TYR A 1 389 ? -14.069 -3.411 26.528 1.00 95.81 389 TYR A N 1
ATOM 3139 C CA . TYR A 1 389 ? -14.444 -3.877 25.194 1.00 95.81 389 TYR A CA 1
ATOM 3140 C C . TYR A 1 389 ? -13.990 -5.310 24.910 1.00 95.81 389 TYR A C 1
ATOM 3142 O O . TYR A 1 389 ? -14.124 -5.774 23.785 1.00 95.81 389 TYR A O 1
ATOM 3150 N N . MET A 1 390 ? -13.496 -6.032 25.923 1.00 95.44 390 MET A N 1
ATOM 3151 C CA . MET A 1 390 ? -13.069 -7.436 25.813 1.00 95.44 390 MET A CA 1
ATOM 3152 C C . MET A 1 390 ? -14.151 -8.355 25.230 1.00 95.44 390 MET A C 1
ATOM 3154 O O . MET A 1 390 ? -13.829 -9.333 24.554 1.00 95.44 390 MET A O 1
ATOM 3158 N N . ASP A 1 391 ? -15.426 -8.019 25.438 1.00 97.69 391 ASP A N 1
ATOM 3159 C CA . ASP A 1 391 ? -16.551 -8.766 24.876 1.00 97.69 391 ASP A CA 1
ATOM 3160 C C . ASP A 1 391 ? -16.544 -8.775 23.337 1.00 97.69 391 ASP A C 1
ATOM 3162 O O . ASP A 1 391 ? -17.035 -9.740 22.754 1.00 97.69 391 ASP A O 1
ATOM 3166 N N . ALA A 1 392 ? -15.889 -7.808 22.676 1.00 98.12 392 ALA A N 1
ATOM 3167 C CA . ALA A 1 392 ? -15.709 -7.794 21.220 1.00 98.12 392 ALA A CA 1
ATOM 3168 C C . ALA A 1 392 ? -14.967 -9.041 20.716 1.00 98.12 392 ALA A C 1
ATOM 3170 O O . ALA A 1 392 ? -15.337 -9.614 19.690 1.00 98.12 392 ALA A O 1
ATOM 3171 N N . LEU A 1 393 ? -13.961 -9.513 21.463 1.00 98.12 393 LEU A N 1
ATOM 3172 C CA . LEU A 1 393 ? -13.240 -10.746 21.129 1.00 98.12 393 LEU A CA 1
ATOM 3173 C C . LEU A 1 393 ? -14.139 -11.972 21.307 1.00 98.12 393 LEU A C 1
ATOM 3175 O O . LEU A 1 393 ? -14.171 -12.851 20.447 1.00 98.12 393 LEU A O 1
ATOM 3179 N N . SER A 1 394 ? -14.939 -11.995 22.376 1.00 98.00 394 SER A N 1
ATOM 3180 C CA . SER A 1 394 ? -15.922 -13.060 22.609 1.00 98.00 394 SER A CA 1
ATOM 3181 C C . SER A 1 394 ? -16.994 -13.093 21.513 1.00 98.00 394 SER A C 1
ATOM 3183 O O . SER A 1 394 ? -17.401 -14.170 21.066 1.00 98.00 394 SER A O 1
ATOM 3185 N N . TYR A 1 395 ? -17.438 -11.925 21.040 1.00 98.56 395 TYR A N 1
ATOM 3186 C CA . TYR A 1 395 ? -18.339 -11.821 19.900 1.00 98.56 395 TYR A CA 1
ATOM 3187 C C . TYR A 1 395 ? -17.678 -12.374 18.633 1.00 98.56 395 TYR A C 1
ATOM 3189 O O . TYR A 1 395 ? -18.261 -13.242 17.982 1.00 98.56 395 TYR A O 1
ATOM 3197 N N . ALA A 1 396 ? -16.451 -11.944 18.318 1.00 98.50 396 ALA A N 1
ATOM 3198 C CA . ALA A 1 396 ? -15.694 -12.430 17.164 1.00 98.50 396 ALA A CA 1
ATOM 3199 C C . ALA A 1 396 ? -15.589 -13.965 17.157 1.00 98.50 396 ALA A C 1
ATOM 3201 O O . ALA A 1 396 ? -15.903 -14.620 16.166 1.00 98.50 396 ALA A O 1
ATOM 3202 N N . GLU A 1 397 ? -15.250 -14.570 18.292 1.00 98.25 397 GLU A N 1
ATOM 3203 C CA . GLU A 1 397 ? -15.181 -16.029 18.445 1.00 98.25 397 GLU A CA 1
ATOM 3204 C C . GLU A 1 397 ? -16.512 -16.716 18.183 1.00 98.25 397 GLU A C 1
ATOM 3206 O O . GLU A 1 397 ? -16.585 -17.737 17.499 1.00 98.25 397 GLU A O 1
ATOM 3211 N N . LYS A 1 398 ? -17.586 -16.161 18.737 1.00 98.38 398 LYS A N 1
ATOM 3212 C CA . LYS A 1 398 ? -18.907 -16.754 18.606 1.00 98.38 398 LYS A CA 1
ATOM 3213 C C . LYS A 1 398 ? -19.454 -16.609 17.192 1.00 98.38 398 LYS A C 1
ATOM 3215 O O . LYS A 1 398 ? -20.204 -17.493 16.771 1.00 98.38 398 LYS A O 1
ATOM 3220 N N . HIS A 1 399 ? -19.130 -15.518 16.496 1.00 98.44 399 HIS A N 1
ATOM 3221 C CA . HIS A 1 399 ? -19.798 -15.098 15.265 1.00 98.44 399 HIS A CA 1
ATOM 3222 C C . HIS A 1 399 ? -18.980 -15.294 13.984 1.00 98.44 399 HIS A C 1
ATOM 3224 O O . HIS A 1 399 ? -19.595 -15.575 12.959 1.00 98.44 399 HIS A O 1
ATOM 3230 N N . HIS A 1 400 ? -17.650 -15.260 14.061 1.00 98.56 400 HIS A N 1
ATOM 3231 C CA . HIS A 1 400 ? -16.746 -15.299 12.906 1.00 98.56 400 HIS A CA 1
ATOM 3232 C C . HIS A 1 400 ? -15.826 -16.527 12.882 1.00 98.56 400 HIS A C 1
ATOM 3234 O O . HIS A 1 400 ? -15.237 -16.829 11.849 1.00 98.56 400 HIS A O 1
ATOM 3240 N N . A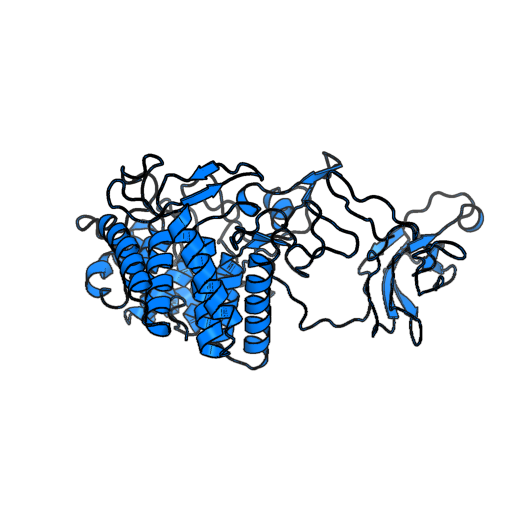LA A 1 401 ? -15.658 -17.246 14.001 1.00 98.56 401 ALA A N 1
ATOM 3241 C CA . ALA A 1 401 ? -14.716 -18.363 14.043 1.00 98.56 401 ALA A CA 1
ATOM 3242 C C . ALA A 1 401 ? -15.115 -19.497 13.081 1.00 98.56 401 ALA A C 1
ATOM 3244 O O . ALA A 1 401 ? -16.231 -20.025 13.139 1.00 98.56 401 ALA A O 1
ATOM 3245 N N . VAL A 1 402 ? -14.167 -19.916 12.240 1.00 98.56 402 VAL A N 1
ATOM 3246 C CA . VAL A 1 402 ? -14.339 -20.952 11.213 1.00 98.56 402 VAL A CA 1
ATOM 3247 C C . VAL A 1 402 ? -13.015 -21.661 10.947 1.00 98.56 402 VAL A C 1
ATOM 3249 O O . VAL A 1 402 ? -11.956 -21.044 10.922 1.00 98.56 402 VAL A O 1
ATOM 3252 N N . GLY A 1 403 ? -13.038 -22.988 10.789 1.00 97.19 403 GLY A N 1
ATOM 3253 C CA . GLY A 1 403 ? -11.843 -23.761 10.410 1.00 97.19 403 GLY A CA 1
ATOM 3254 C C . GLY A 1 403 ? -10.643 -23.645 11.369 1.00 97.19 403 GLY A C 1
ATOM 3255 O O . GLY A 1 403 ? -9.522 -23.950 10.978 1.00 97.19 403 GLY A O 1
ATOM 3256 N N . GLY A 1 404 ? -10.864 -23.198 12.611 1.00 97.88 404 GLY A N 1
ATOM 3257 C CA . GLY A 1 404 ? -9.817 -22.893 13.594 1.00 97.88 404 GLY A CA 1
ATOM 3258 C C . GLY A 1 404 ? -9.276 -21.458 13.535 1.00 97.88 404 GLY A C 1
ATOM 3259 O O . GLY A 1 404 ? -8.561 -21.064 14.454 1.00 97.88 404 GLY A O 1
ATOM 3260 N N . GLY A 1 405 ? -9.614 -20.697 12.492 1.00 98.56 405 GLY A N 1
ATOM 3261 C CA . GLY A 1 405 ? -9.327 -19.271 12.335 1.00 98.56 405 GLY A CA 1
ATOM 3262 C C . GLY A 1 405 ? -10.619 -18.458 12.366 1.00 98.56 405 GLY A C 1
ATOM 3263 O O . GLY A 1 405 ? -11.574 -18.837 13.049 1.00 98.56 405 GLY A O 1
ATOM 3264 N N . PHE A 1 406 ? -10.650 -17.356 11.621 1.00 98.88 406 PHE A N 1
ATOM 3265 C CA . PHE A 1 406 ? -11.797 -16.454 11.548 1.00 98.88 406 PHE A CA 1
ATOM 3266 C C . PHE A 1 406 ? -12.115 -16.063 10.106 1.00 98.88 406 PHE A C 1
ATOM 3268 O O . PHE A 1 406 ? -11.212 -15.971 9.273 1.00 98.88 406 PHE A O 1
ATOM 3275 N N . ASP A 1 407 ? -13.395 -15.834 9.842 1.00 98.62 407 ASP A N 1
ATOM 3276 C CA . ASP A 1 407 ? -13.904 -15.247 8.606 1.00 98.62 407 ASP A CA 1
ATOM 3277 C C . ASP A 1 407 ? -13.955 -13.714 8.705 1.00 98.62 407 ASP A C 1
ATOM 3279 O O . ASP A 1 407 ? -13.973 -13.158 9.806 1.00 98.62 407 ASP A O 1
ATOM 3283 N N . PHE A 1 408 ? -13.990 -13.034 7.561 1.00 98.06 408 PHE A N 1
ATOM 3284 C CA . PHE A 1 408 ? -14.182 -11.594 7.469 1.00 98.06 408 PHE A CA 1
ATOM 3285 C C . PHE A 1 408 ? -15.537 -11.171 8.042 1.00 98.06 408 PHE A C 1
ATOM 3287 O O . PHE A 1 408 ? -15.586 -10.297 8.909 1.00 98.06 408 PHE A O 1
ATOM 3294 N N . ASP A 1 409 ? -16.629 -11.801 7.606 1.00 95.62 409 ASP A N 1
ATOM 3295 C CA . ASP A 1 409 ? -17.975 -11.526 8.108 1.00 95.62 409 ASP A CA 1
ATOM 3296 C C . ASP A 1 409 ? -18.510 -12.683 8.979 1.00 95.62 409 ASP A C 1
ATOM 3298 O O . ASP A 1 409 ? -17.750 -13.467 9.551 1.00 95.62 409 ASP A O 1
ATOM 3302 N N . THR A 1 410 ? -19.829 -12.747 9.170 1.00 96.69 410 THR A N 1
ATOM 3303 C CA . THR A 1 410 ? -20.468 -13.744 10.042 1.00 96.69 410 THR A CA 1
ATOM 3304 C C . THR A 1 410 ? -21.000 -14.985 9.317 1.00 96.69 410 THR A C 1
ATOM 3306 O O . THR A 1 410 ? -21.604 -15.841 9.974 1.00 96.69 410 THR A O 1
ATOM 3309 N N . ASP A 1 411 ? -20.813 -15.098 7.997 1.00 97.06 411 ASP A N 1
ATOM 3310 C CA . ASP A 1 411 ? -21.337 -16.203 7.186 1.00 97.06 411 ASP A CA 1
ATOM 3311 C C . ASP A 1 411 ? -20.491 -17.487 7.276 1.00 97.06 411 ASP A C 1
ATOM 3313 O O . ASP A 1 411 ? -21.037 -18.589 7.142 1.00 97.06 411 ASP A O 1
ATOM 3317 N N . ARG A 1 412 ? -19.211 -17.347 7.654 1.00 97.50 412 ARG A N 1
ATOM 3318 C CA . ARG A 1 412 ? -18.264 -18.439 7.942 1.00 97.50 412 ARG A CA 1
ATOM 3319 C C . ARG A 1 412 ? -18.032 -19.347 6.744 1.00 97.50 412 ARG A C 1
ATOM 3321 O O . ARG A 1 412 ? -17.944 -20.574 6.890 1.00 97.50 412 ARG A O 1
ATOM 3328 N N . ASP A 1 413 ? -17.959 -18.762 5.563 1.00 97.75 413 ASP A N 1
ATOM 3329 C CA . ASP A 1 413 ? -17.693 -19.465 4.330 1.00 97.75 413 ASP A CA 1
ATOM 3330 C C . ASP A 1 413 ? -16.203 -19.837 4.138 1.00 97.75 413 ASP A C 1
ATOM 3332 O O . ASP A 1 413 ? -15.906 -20.731 3.328 1.00 97.75 413 ASP A O 1
ATOM 3336 N N . GLY A 1 414 ? -15.273 -19.244 4.901 1.00 98.38 414 GLY A N 1
ATOM 3337 C CA . GLY A 1 414 ? -13.850 -19.583 4.867 1.00 98.38 414 GLY A CA 1
ATOM 3338 C C . GLY A 1 414 ? -12.964 -18.795 5.840 1.00 98.38 414 GLY A C 1
ATOM 3339 O O . GLY A 1 414 ? -13.369 -17.858 6.502 1.00 98.38 414 GLY A O 1
ATOM 3340 N N . ILE A 1 415 ? -11.695 -19.190 5.959 1.00 98.81 415 ILE A N 1
ATOM 3341 C CA . ILE A 1 415 ? -10.727 -18.446 6.782 1.00 98.81 415 ILE A CA 1
ATOM 3342 C C . ILE A 1 415 ? -10.196 -17.247 5.994 1.00 98.81 415 ILE A C 1
ATOM 3344 O O . ILE A 1 415 ? -9.616 -17.434 4.918 1.00 98.81 415 ILE A O 1
ATOM 3348 N N . TRP A 1 416 ? -10.313 -16.060 6.582 1.00 98.81 416 TRP A N 1
ATOM 3349 C CA . TRP A 1 416 ? -9.579 -14.854 6.219 1.00 98.81 416 TRP A CA 1
ATOM 3350 C C . TRP A 1 416 ? -8.322 -14.752 7.095 1.00 98.81 416 TRP A C 1
ATOM 3352 O O . TRP A 1 416 ? -8.383 -14.550 8.313 1.00 98.81 416 TRP A O 1
ATOM 3362 N N . TYR A 1 417 ? -7.148 -14.963 6.495 1.00 98.88 417 TYR A N 1
ATOM 3363 C CA . TYR A 1 417 ? -5.909 -15.131 7.263 1.00 98.88 417 TYR A CA 1
ATOM 3364 C C . TYR A 1 417 ? -5.401 -13.830 7.870 1.00 98.88 417 TYR A C 1
ATOM 3366 O O . TYR A 1 417 ? -4.822 -13.857 8.954 1.00 98.88 417 TYR A O 1
ATOM 3374 N N . GLU A 1 418 ? -5.648 -12.699 7.213 1.00 98.75 418 GLU A N 1
ATOM 3375 C CA . GLU A 1 418 ? -5.282 -11.397 7.758 1.00 98.75 418 GLU A CA 1
ATOM 3376 C C . GLU A 1 418 ? -6.065 -11.092 9.037 1.00 98.75 418 GLU A C 1
ATOM 3378 O O . GLU A 1 418 ? -5.460 -10.865 10.081 1.00 98.75 418 GLU A O 1
ATOM 3383 N N . GLY A 1 419 ? -7.393 -11.213 9.005 1.00 98.62 419 GLY A N 1
ATOM 3384 C CA . GLY A 1 419 ? -8.233 -11.073 10.193 1.00 98.62 419 GLY A CA 1
ATOM 3385 C C . GLY A 1 419 ? -7.912 -12.078 11.297 1.00 98.62 419 GLY A C 1
ATOM 3386 O O . GLY A 1 419 ? -7.896 -11.748 12.483 1.00 98.62 419 GLY A O 1
ATOM 3387 N N . THR A 1 420 ? -7.555 -13.307 10.918 1.00 98.94 420 THR A N 1
ATOM 3388 C CA . THR A 1 420 ? -7.067 -14.311 11.873 1.00 98.94 420 THR A CA 1
ATOM 3389 C C . THR A 1 420 ? -5.765 -13.859 12.552 1.00 98.94 420 THR A C 1
ATOM 3391 O O . THR A 1 420 ? -5.600 -14.042 13.760 1.00 98.94 420 THR A O 1
ATOM 3394 N N . ALA A 1 421 ? -4.847 -13.230 11.814 1.00 98.88 421 ALA A N 1
ATOM 3395 C CA . ALA A 1 421 ? -3.620 -12.668 12.372 1.00 98.88 421 ALA A CA 1
ATOM 3396 C C . ALA A 1 421 ? -3.895 -11.432 13.249 1.00 98.88 421 ALA A C 1
ATOM 3398 O O . ALA A 1 421 ? -3.302 -11.305 14.320 1.00 98.88 421 ALA A O 1
ATOM 3399 N N . GLN A 1 422 ? -4.844 -10.574 12.867 1.00 98.75 422 GLN A N 1
ATOM 3400 C CA . GLN A 1 422 ? -5.303 -9.442 13.683 1.00 98.75 422 GLN A CA 1
ATOM 3401 C C . GLN A 1 422 ? -5.846 -9.915 15.042 1.00 98.75 422 GLN A C 1
ATOM 3403 O O . GLN A 1 422 ? -5.456 -9.385 16.085 1.00 98.75 422 GLN A O 1
ATOM 3408 N N . MET A 1 423 ? -6.665 -10.975 15.054 1.00 98.81 423 MET A N 1
ATOM 3409 C CA . MET A 1 423 ? -7.137 -11.618 16.288 1.00 98.81 423 MET A CA 1
ATOM 3410 C C . MET A 1 423 ? -5.983 -12.169 17.134 1.00 98.81 423 MET A C 1
ATOM 3412 O O . MET A 1 423 ? -6.007 -12.051 18.358 1.00 98.81 423 MET A O 1
ATOM 3416 N N . ALA A 1 424 ? -4.940 -12.728 16.512 1.00 98.88 424 ALA A N 1
ATOM 3417 C CA . ALA A 1 424 ? -3.757 -13.188 17.238 1.00 98.88 424 ALA A CA 1
ATOM 3418 C C . ALA A 1 424 ? -3.017 -12.031 17.934 1.00 98.88 424 ALA A C 1
ATOM 3420 O O . ALA A 1 424 ? -2.664 -12.157 19.110 1.00 98.88 424 ALA A O 1
ATOM 3421 N N . VAL A 1 425 ? -2.838 -10.889 17.257 1.00 98.62 425 VAL A N 1
ATOM 3422 C CA . VAL A 1 425 ? -2.262 -9.679 17.874 1.00 98.62 425 VAL A CA 1
ATOM 3423 C C . VAL A 1 425 ? -3.150 -9.186 19.020 1.00 98.62 425 VAL A C 1
ATOM 3425 O O . VAL A 1 425 ? -2.637 -8.880 20.098 1.00 98.62 425 VAL A O 1
ATOM 3428 N N . ALA A 1 426 ? -4.473 -9.159 18.831 1.00 98.38 426 ALA A N 1
ATOM 3429 C CA . ALA A 1 426 ? -5.418 -8.739 19.864 1.00 98.38 426 ALA A CA 1
ATOM 3430 C C . ALA A 1 426 ? -5.346 -9.641 21.105 1.00 98.38 426 ALA A C 1
ATOM 3432 O O . ALA A 1 426 ? -5.239 -9.132 22.220 1.00 98.38 426 ALA A O 1
ATOM 3433 N N . TYR A 1 427 ? -5.288 -10.965 20.927 1.00 98.56 427 TYR A N 1
ATOM 3434 C CA . TYR A 1 427 ? -5.088 -11.911 22.027 1.00 98.56 427 TYR A CA 1
ATOM 3435 C C . TYR A 1 427 ? -3.761 -11.701 22.758 1.00 98.56 427 TYR A C 1
ATOM 3437 O O . TYR A 1 427 ? -3.726 -11.748 23.988 1.00 98.56 427 TYR A O 1
ATOM 3445 N N . ILE A 1 428 ? -2.668 -11.428 22.041 1.00 97.69 428 ILE A N 1
ATOM 3446 C CA . ILE A 1 428 ? -1.382 -11.099 22.673 1.00 97.69 428 ILE A CA 1
ATOM 3447 C C . ILE A 1 428 ? -1.504 -9.823 23.510 1.00 97.69 428 ILE A C 1
ATOM 3449 O O . ILE A 1 428 ? -1.045 -9.812 24.656 1.00 97.69 428 ILE A O 1
ATOM 3453 N N . ALA A 1 429 ? -2.151 -8.784 22.975 1.00 96.12 429 ALA A N 1
ATOM 3454 C CA . ALA A 1 429 ? -2.319 -7.496 23.645 1.00 96.12 429 ALA A CA 1
ATOM 3455 C C . ALA A 1 429 ? -3.093 -7.605 24.971 1.00 96.12 429 ALA A C 1
ATOM 3457 O O . ALA A 1 429 ? -2.814 -6.857 25.907 1.00 96.12 429 ALA A O 1
ATOM 3458 N N . VAL A 1 430 ? -4.016 -8.565 25.081 1.00 96.06 430 VAL A N 1
ATOM 3459 C CA . VAL A 1 430 ? -4.826 -8.807 26.291 1.00 96.06 430 VAL A CA 1
ATOM 3460 C C . VAL A 1 430 ? -4.286 -9.941 27.172 1.00 96.06 430 VAL A C 1
ATOM 3462 O O . VAL A 1 430 ? -4.903 -10.305 28.169 1.00 96.06 430 VAL A O 1
ATOM 3465 N N . GLY A 1 431 ? -3.112 -10.491 26.843 1.00 96.06 431 GLY A N 1
ATOM 3466 C CA . GLY A 1 431 ? -2.431 -11.516 27.640 1.00 96.06 431 GLY A CA 1
ATOM 3467 C C . GLY A 1 431 ? -2.861 -12.963 27.364 1.00 96.06 431 GLY A C 1
ATOM 3468 O O . GLY A 1 431 ? -2.356 -13.880 28.010 1.00 96.06 431 GLY A O 1
ATOM 3469 N N . GLU A 1 432 ? -3.714 -13.209 26.373 1.00 96.88 432 GLU A N 1
ATOM 3470 C CA . GLU A 1 432 ? -4.222 -14.534 25.993 1.00 96.88 432 GLU A CA 1
ATOM 3471 C C . GLU A 1 432 ? -3.301 -15.268 24.995 1.00 96.88 432 GLU A C 1
ATOM 3473 O O . GLU A 1 432 ? -3.723 -15.786 23.958 1.00 96.88 432 GLU A O 1
ATOM 3478 N N . LYS A 1 433 ? -2.004 -15.342 25.321 1.00 97.19 433 LYS A N 1
ATOM 3479 C CA . LYS A 1 433 ? -0.941 -15.813 24.408 1.00 97.19 433 LYS A CA 1
ATOM 3480 C C . LYS A 1 433 ? -1.167 -17.212 23.835 1.00 97.19 433 LYS A C 1
ATOM 3482 O O . LYS A 1 433 ? -0.954 -17.421 22.648 1.00 97.19 433 LYS A O 1
ATOM 3487 N N . GLU A 1 434 ? -1.656 -18.153 24.641 1.00 97.94 434 GLU A N 1
ATOM 3488 C CA . GLU A 1 434 ? -1.934 -19.524 24.183 1.00 97.94 434 GLU A CA 1
ATOM 3489 C C . GLU A 1 434 ? -2.951 -19.569 23.039 1.00 97.94 434 GLU A C 1
ATOM 3491 O O . GLU A 1 434 ? -2.894 -20.435 22.168 1.00 97.94 434 GLU A O 1
ATOM 3496 N N . ARG A 1 435 ? -3.910 -18.638 23.031 1.00 97.94 435 ARG A N 1
ATOM 3497 C CA . ARG A 1 435 ? -4.895 -18.535 21.954 1.00 97.94 435 ARG A CA 1
ATOM 3498 C C . ARG A 1 435 ? -4.253 -17.976 20.698 1.00 97.94 435 ARG A C 1
ATOM 3500 O O . ARG A 1 435 ? -4.441 -18.545 19.628 1.00 97.94 435 ARG A O 1
ATOM 3507 N N . ALA A 1 436 ? -3.458 -16.920 20.851 1.00 98.56 436 ALA A N 1
ATOM 3508 C CA . ALA A 1 436 ? -2.717 -16.322 19.752 1.00 98.56 436 ALA A CA 1
ATOM 3509 C C . ALA A 1 436 ? -1.776 -17.327 19.076 1.00 98.56 436 ALA A C 1
ATOM 3511 O O . ALA A 1 436 ? -1.778 -17.429 17.853 1.00 98.56 436 ALA A O 1
ATOM 3512 N N . TYR A 1 437 ? -1.031 -18.123 19.850 1.00 98.56 437 TYR A N 1
ATOM 3513 C CA . TYR A 1 437 ? -0.107 -19.117 19.298 1.00 98.56 437 TYR A CA 1
ATOM 3514 C C . TYR A 1 437 ? -0.818 -20.189 18.473 1.00 98.56 437 TYR A C 1
ATOM 3516 O O . TYR A 1 437 ? -0.326 -20.543 17.406 1.00 98.56 437 TYR A O 1
ATOM 3524 N N . ARG A 1 438 ? -2.024 -20.621 18.866 1.00 98.56 438 ARG A N 1
ATOM 3525 C CA . ARG A 1 438 ? -2.826 -21.535 18.033 1.00 98.56 438 ARG A CA 1
ATOM 3526 C C . ARG A 1 438 ? -3.225 -20.923 16.689 1.00 98.56 438 ARG A C 1
ATOM 3528 O O . ARG A 1 438 ? -3.232 -21.634 15.687 1.00 98.56 438 ARG A O 1
ATOM 3535 N N . LEU A 1 439 ? -3.557 -19.631 16.657 1.00 98.88 439 LEU A N 1
ATOM 3536 C CA . LEU A 1 439 ? -3.871 -18.936 15.405 1.00 98.88 439 LEU A CA 1
ATOM 3537 C C . LEU A 1 439 ? -2.627 -18.769 14.530 1.00 98.88 439 LEU A C 1
ATOM 3539 O O . LEU A 1 439 ? -2.693 -18.995 13.328 1.00 98.88 439 LEU A O 1
ATOM 3543 N N . ILE A 1 440 ? -1.486 -18.433 15.132 1.00 98.88 440 ILE A N 1
ATOM 3544 C CA . ILE A 1 440 ? -0.203 -18.322 14.427 1.00 98.88 440 ILE A CA 1
ATOM 3545 C C . ILE A 1 440 ? 0.177 -19.669 13.797 1.00 98.88 440 ILE A C 1
ATOM 3547 O O . ILE A 1 440 ? 0.461 -19.712 12.605 1.00 98.88 440 ILE A O 1
ATOM 3551 N N . GLU A 1 441 ? 0.092 -20.775 14.541 1.00 98.75 441 GLU A N 1
ATOM 3552 C CA . GLU A 1 441 ? 0.350 -22.124 14.012 1.00 98.75 441 GLU A CA 1
ATOM 3553 C C . GLU A 1 441 ? -0.618 -22.518 12.884 1.00 98.75 441 GLU A C 1
ATOM 3555 O O . GLU A 1 441 ? -0.261 -23.277 11.981 1.00 98.75 441 GLU A O 1
ATOM 3560 N N . LEU A 1 442 ? -1.868 -22.049 12.934 1.00 98.75 442 LEU A N 1
ATOM 3561 C CA . LEU A 1 442 ? -2.830 -22.257 11.854 1.00 98.75 442 LEU A CA 1
ATOM 3562 C C . LEU A 1 442 ? -2.426 -21.485 10.593 1.00 98.75 442 LEU A C 1
ATOM 3564 O O . LEU A 1 442 ? -2.463 -22.052 9.503 1.00 98.75 442 LEU A O 1
ATOM 3568 N N . ILE A 1 443 ? -2.038 -20.218 10.743 1.00 98.81 443 ILE A N 1
ATOM 3569 C CA . ILE A 1 443 ? -1.586 -19.371 9.635 1.00 98.81 443 ILE A CA 1
ATOM 3570 C C . ILE A 1 443 ? -0.309 -19.947 9.008 1.00 98.81 443 ILE A C 1
ATOM 3572 O O . ILE A 1 443 ? -0.211 -20.031 7.787 1.00 98.81 443 ILE A O 1
ATOM 3576 N N . GLU A 1 444 ? 0.634 -20.434 9.820 1.00 98.56 444 GLU A N 1
ATOM 3577 C CA . GLU A 1 444 ? 1.865 -21.085 9.348 1.00 98.56 444 GLU A CA 1
ATOM 3578 C C . GLU A 1 444 ? 1.585 -22.298 8.452 1.00 98.56 444 GLU A C 1
ATOM 3580 O O . GLU A 1 444 ? 2.279 -22.508 7.459 1.00 98.56 444 GLU A O 1
ATOM 3585 N N . LYS A 1 445 ? 0.531 -23.070 8.741 1.00 98.38 445 LYS A N 1
ATOM 3586 C CA . LYS A 1 445 ? 0.118 -24.207 7.895 1.00 98.38 445 LYS A CA 1
ATOM 3587 C C . LYS A 1 445 ? -0.442 -23.780 6.538 1.00 98.38 445 LYS A C 1
ATOM 3589 O O . LYS A 1 445 ? -0.493 -24.609 5.634 1.00 98.38 445 LYS A O 1
ATOM 3594 N N . ALA A 1 446 ? -0.883 -22.532 6.405 1.00 98.06 446 ALA A N 1
ATOM 3595 C CA . ALA A 1 446 ? -1.397 -21.969 5.160 1.00 98.06 446 ALA A CA 1
ATOM 3596 C C . ALA A 1 446 ? -0.324 -21.248 4.332 1.00 98.06 446 ALA A C 1
ATOM 3598 O O . ALA A 1 446 ? -0.615 -20.817 3.217 1.00 98.06 446 ALA A O 1
ATOM 3599 N N . GLN A 1 447 ? 0.896 -21.105 4.861 1.00 98.25 447 GLN A N 1
ATOM 3600 C CA . GLN A 1 447 ? 1.988 -20.418 4.185 1.00 98.25 447 GLN A CA 1
ATOM 3601 C C . GLN A 1 447 ? 2.296 -21.068 2.828 1.00 98.25 447 GLN A C 1
ATOM 3603 O O . GLN A 1 447 ? 2.451 -22.286 2.708 1.00 98.25 447 GLN A O 1
ATOM 3608 N N . LEU A 1 448 ? 2.396 -20.233 1.797 1.00 97.94 448 LEU A N 1
ATOM 3609 C CA . LEU A 1 448 ? 2.718 -20.650 0.440 1.00 97.94 448 LEU A CA 1
ATOM 3610 C C . LEU A 1 448 ? 4.215 -21.001 0.311 1.00 97.94 448 LEU A C 1
ATOM 3612 O O . LEU A 1 448 ? 5.027 -20.551 1.121 1.00 97.94 448 LEU A O 1
ATOM 3616 N N . PRO A 1 449 ? 4.634 -21.766 -0.720 1.00 96.25 449 PRO A N 1
ATOM 3617 C CA . PRO A 1 449 ? 6.027 -22.211 -0.868 1.00 96.25 449 PRO A CA 1
ATOM 3618 C C . PRO A 1 449 ? 7.083 -21.096 -0.922 1.00 96.25 449 PRO A C 1
ATOM 3620 O O . PRO A 1 449 ? 8.246 -21.332 -0.608 1.00 96.25 449 PRO A O 1
ATOM 3623 N N . ASN A 1 450 ? 6.696 -19.891 -1.335 1.00 93.44 450 ASN A N 1
ATOM 3624 C CA . ASN A 1 450 ? 7.546 -18.697 -1.366 1.00 93.44 450 ASN A CA 1
ATOM 3625 C C . ASN A 1 450 ? 7.583 -17.927 -0.033 1.00 93.44 450 ASN A C 1
ATOM 3627 O O . ASN A 1 450 ? 8.280 -16.920 0.064 1.00 93.44 450 ASN A O 1
ATOM 3631 N N . GLY A 1 451 ? 6.855 -18.386 0.986 1.00 96.25 451 GLY A N 1
ATOM 3632 C CA . GLY A 1 451 ? 6.800 -17.784 2.313 1.00 96.25 451 GLY A CA 1
ATOM 3633 C C . GLY A 1 451 ? 5.656 -16.787 2.527 1.00 96.25 451 GLY A C 1
ATOM 3634 O O . GLY A 1 451 ? 5.468 -16.348 3.662 1.00 96.25 451 GLY A O 1
ATOM 3635 N N . ALA A 1 452 ? 4.876 -16.445 1.499 1.00 97.88 452 ALA A N 1
ATOM 3636 C CA . ALA A 1 452 ? 3.734 -15.547 1.652 1.00 97.88 452 ALA A CA 1
ATOM 3637 C C . ALA A 1 452 ? 2.574 -16.230 2.396 1.00 97.88 452 ALA A C 1
ATOM 3639 O O . ALA A 1 452 ? 2.327 -17.426 2.229 1.00 97.88 452 ALA A O 1
ATOM 3640 N N . ILE A 1 453 ? 1.829 -15.462 3.190 1.00 98.75 453 ILE A N 1
ATOM 3641 C CA . ILE A 1 453 ? 0.533 -15.890 3.724 1.00 98.75 453 ILE A CA 1
ATOM 3642 C C . ILE A 1 453 ? -0.543 -15.533 2.694 1.00 98.75 453 ILE A C 1
ATOM 3644 O O . ILE A 1 453 ? -0.574 -14.387 2.234 1.00 98.75 453 ILE A O 1
ATOM 3648 N N . PRO A 1 454 ? -1.415 -16.473 2.288 1.00 98.62 454 PRO A N 1
ATOM 3649 C CA . PRO A 1 454 ? -2.490 -16.154 1.362 1.00 98.62 454 PRO A CA 1
ATOM 3650 C C . PRO A 1 454 ? -3.544 -15.262 2.034 1.00 98.62 454 PRO A C 1
ATOM 3652 O O . PRO A 1 454 ? -3.718 -15.338 3.245 1.00 98.62 454 PRO A O 1
ATOM 3655 N N . ALA A 1 455 ? -4.285 -14.440 1.282 1.00 98.62 455 ALA A N 1
ATOM 3656 C CA . ALA A 1 455 ? -5.346 -13.611 1.880 1.00 98.62 455 ALA A CA 1
ATOM 3657 C C . ALA A 1 455 ? -6.477 -14.456 2.494 1.00 98.62 455 ALA A C 1
ATOM 3659 O O . ALA A 1 455 ? -6.925 -14.194 3.611 1.00 98.62 455 ALA A O 1
ATOM 3660 N N . ALA A 1 456 ? -6.914 -15.496 1.781 1.00 98.50 456 ALA A N 1
ATOM 3661 C CA . ALA A 1 456 ? -8.020 -16.360 2.183 1.00 98.50 456 ALA A CA 1
ATOM 3662 C C . ALA A 1 456 ? -7.708 -17.844 1.967 1.00 98.50 456 ALA A C 1
ATOM 3664 O O . ALA A 1 456 ? -6.847 -18.213 1.174 1.00 98.50 456 ALA A O 1
ATOM 3665 N N . SER A 1 457 ? -8.442 -18.718 2.652 1.00 98.50 457 SER A N 1
ATOM 3666 C CA . SER A 1 457 ? -8.353 -20.185 2.502 1.00 98.50 457 SER A CA 1
ATOM 3667 C C . SER A 1 457 ? -8.908 -20.731 1.181 1.00 98.50 457 SER A C 1
ATOM 3669 O O . SER A 1 457 ? -8.659 -21.890 0.851 1.00 98.50 457 SER A O 1
ATOM 3671 N N . LYS A 1 458 ? -9.636 -19.912 0.417 1.00 97.62 458 LYS A N 1
ATOM 3672 C CA . LYS A 1 458 ? -10.243 -20.267 -0.870 1.00 97.62 458 LYS A CA 1
ATOM 3673 C C . LYS A 1 458 ? -10.361 -19.039 -1.775 1.00 97.62 458 LYS A C 1
ATOM 3675 O O . LYS A 1 458 ? -10.259 -17.907 -1.307 1.00 97.62 458 LYS A O 1
ATOM 3680 N N . ASP A 1 459 ? -10.608 -19.276 -3.059 1.00 96.69 459 ASP A N 1
ATOM 3681 C CA . ASP A 1 459 ? -11.007 -18.223 -3.994 1.00 96.69 459 ASP A CA 1
ATOM 3682 C C . ASP A 1 459 ? -12.482 -17.852 -3.781 1.00 96.69 459 ASP A C 1
ATOM 3684 O O . ASP A 1 459 ? -13.326 -18.737 -3.628 1.00 96.69 459 ASP A O 1
ATOM 3688 N N . GLY A 1 460 ? -12.790 -16.553 -3.802 1.00 96.12 460 GLY A N 1
ATOM 3689 C CA . GLY A 1 460 ? -14.161 -16.055 -3.685 1.00 96.12 460 GLY A CA 1
ATOM 3690 C C . GLY A 1 460 ? -14.723 -16.071 -2.262 1.00 96.12 460 GLY A C 1
ATOM 3691 O O . GLY A 1 460 ? -15.924 -16.271 -2.115 1.00 96.12 460 GLY A O 1
ATOM 3692 N N . LEU A 1 461 ? -13.880 -15.904 -1.234 1.00 98.00 461 LEU A N 1
ATOM 3693 C CA . LEU A 1 461 ? -14.339 -15.709 0.149 1.00 98.00 461 LEU A CA 1
ATOM 3694 C C . LEU A 1 461 ? -15.135 -14.400 0.241 1.00 98.00 461 LEU A C 1
ATOM 3696 O O . LEU A 1 461 ? -14.661 -13.358 -0.229 1.00 98.00 461 LEU A O 1
ATOM 3700 N N . THR A 1 462 ? -16.350 -14.475 0.777 1.00 97.38 462 THR A N 1
ATOM 3701 C CA . THR A 1 462 ? -17.290 -13.354 0.899 1.00 97.38 462 THR A CA 1
ATOM 3702 C C . THR A 1 462 ? -16.896 -12.409 2.026 1.00 97.38 462 THR A C 1
ATOM 3704 O O . THR A 1 462 ? -16.196 -12.761 2.966 1.00 97.38 462 THR A O 1
ATOM 3707 N N . THR A 1 463 ? -17.323 -11.154 1.907 1.00 95.25 463 THR A N 1
ATOM 3708 C CA . THR A 1 463 ? -17.025 -10.112 2.903 1.00 95.25 463 THR A CA 1
ATOM 3709 C C . THR A 1 463 ? -18.288 -9.475 3.477 1.00 95.25 463 THR A C 1
ATOM 3711 O O . THR A 1 463 ? -18.220 -8.488 4.204 1.00 95.25 463 THR A O 1
ATOM 3714 N N . GLY A 1 464 ? -19.465 -9.939 3.055 1.00 92.88 464 GLY A N 1
ATOM 3715 C CA . GLY A 1 464 ? -20.742 -9.249 3.258 1.00 92.88 464 GLY A CA 1
ATOM 3716 C C . GLY A 1 464 ? -20.889 -7.975 2.415 1.00 92.88 464 GLY A C 1
ATOM 3717 O O . GLY A 1 464 ? -21.999 -7.479 2.215 1.00 92.88 464 GLY A O 1
ATOM 3718 N N . PHE A 1 465 ? -19.789 -7.466 1.859 1.00 91.62 465 PHE A N 1
ATOM 3719 C CA . PHE A 1 465 ? -19.758 -6.405 0.868 1.00 91.62 465 PHE A CA 1
ATOM 3720 C C . PHE A 1 465 ? -19.677 -6.991 -0.550 1.00 91.62 465 PHE A C 1
ATOM 3722 O O . PHE A 1 465 ? -19.457 -8.182 -0.755 1.00 91.62 465 PHE A O 1
ATOM 3729 N N . ASN A 1 466 ? -19.868 -6.147 -1.567 1.00 90.38 466 ASN A N 1
ATOM 3730 C CA . ASN A 1 466 ? -19.911 -6.572 -2.971 1.00 90.38 466 ASN A CA 1
ATOM 3731 C C . ASN A 1 466 ? -18.507 -6.809 -3.579 1.00 90.38 466 ASN A C 1
ATOM 3733 O O . ASN A 1 466 ? -18.219 -6.333 -4.678 1.00 90.38 466 ASN A O 1
ATOM 3737 N N . TRP A 1 467 ? -17.620 -7.481 -2.840 1.00 92.94 467 TRP A N 1
ATOM 3738 C CA . TRP A 1 467 ? -16.268 -7.866 -3.255 1.00 92.94 467 TRP A CA 1
ATOM 3739 C C . TRP A 1 467 ? -15.762 -9.075 -2.446 1.00 92.94 467 TRP A C 1
ATOM 3741 O O . TRP A 1 467 ? -16.344 -9.436 -1.421 1.00 92.94 467 TRP A O 1
ATOM 3751 N N . PHE A 1 468 ? -14.691 -9.717 -2.928 1.00 96.38 468 PHE A N 1
ATOM 3752 C CA . PHE A 1 468 ? -14.227 -11.022 -2.442 1.00 96.38 468 PHE A CA 1
ATOM 3753 C C . PHE A 1 468 ? -12.719 -11.063 -2.188 1.00 96.38 468 PHE A C 1
ATOM 3755 O O . PHE A 1 468 ? -11.956 -10.360 -2.855 1.00 96.38 468 PHE A O 1
ATOM 3762 N N . TYR A 1 469 ? -12.293 -11.983 -1.320 1.00 97.25 469 TYR A N 1
ATOM 3763 C CA . TYR A 1 469 ? -10.893 -12.385 -1.182 1.00 97.25 469 TYR A CA 1
ATOM 3764 C C . TYR A 1 469 ? -10.564 -13.651 -1.983 1.00 97.25 469 TYR A C 1
ATOM 3766 O O . TYR A 1 469 ? -11.414 -14.513 -2.223 1.00 97.25 469 TYR A O 1
ATOM 3774 N N . PHE A 1 470 ? -9.295 -13.772 -2.379 1.00 97.38 470 PHE A N 1
ATOM 3775 C CA . PHE A 1 470 ? -8.780 -14.887 -3.172 1.00 97.38 470 PHE A CA 1
ATOM 3776 C C . PHE A 1 470 ? -7.599 -15.578 -2.485 1.00 97.38 470 PHE A C 1
ATOM 3778 O O . PHE A 1 470 ? -6.842 -14.958 -1.736 1.00 97.38 470 PHE A O 1
ATOM 3785 N N . HIS A 1 471 ? -7.404 -16.866 -2.769 1.00 97.62 471 HIS A N 1
ATOM 3786 C CA . HIS A 1 471 ? -6.272 -17.645 -2.279 1.00 97.62 471 HIS A CA 1
ATOM 3787 C C . HIS A 1 471 ? -5.020 -17.301 -3.096 1.00 97.62 471 HIS A C 1
ATOM 3789 O O . HIS A 1 471 ? -4.612 -18.016 -4.015 1.00 97.62 471 HIS A O 1
ATOM 3795 N N . ARG A 1 472 ? -4.444 -16.137 -2.803 1.00 97.81 472 ARG A N 1
ATOM 3796 C CA . ARG A 1 472 ? -3.212 -15.601 -3.394 1.00 97.81 472 ARG A CA 1
ATOM 3797 C C . ARG A 1 472 ? -2.331 -15.073 -2.276 1.00 97.81 472 ARG A C 1
ATOM 3799 O O . ARG A 1 472 ? -2.871 -14.545 -1.305 1.00 97.81 472 ARG A O 1
ATOM 3806 N N . GLY A 1 473 ? -1.010 -15.203 -2.419 1.00 98.50 473 GLY A N 1
ATOM 3807 C CA . GLY A 1 473 ? -0.053 -14.616 -1.478 1.00 98.50 473 GLY A CA 1
ATOM 3808 C C . GLY A 1 473 ? -0.341 -13.127 -1.317 1.00 98.50 473 GLY A C 1
ATOM 3809 O O . GLY A 1 473 ? -0.500 -12.437 -2.323 1.00 98.50 473 GLY A O 1
ATOM 3810 N N . HIS A 1 474 ? -0.486 -12.667 -0.074 1.00 98.75 474 HIS A N 1
ATOM 3811 C CA . HIS A 1 474 ? -0.993 -11.335 0.242 1.00 98.75 474 HIS A CA 1
ATOM 3812 C C . HIS A 1 474 ? -0.063 -10.595 1.204 1.00 98.75 474 HIS A C 1
ATOM 3814 O O . HIS A 1 474 ? 0.322 -11.125 2.253 1.00 98.75 474 HIS A O 1
ATOM 3820 N N . LEU A 1 475 ? 0.286 -9.356 0.858 1.00 98.81 475 LEU A N 1
ATOM 3821 C CA . LEU A 1 475 ? 1.204 -8.529 1.636 1.00 98.81 475 LEU A CA 1
ATOM 3822 C C . LEU A 1 475 ? 0.618 -8.166 3.007 1.00 98.81 475 LEU A C 1
ATOM 3824 O O . LEU A 1 475 ? 1.303 -8.364 4.010 1.00 98.81 475 LEU A O 1
ATOM 3828 N N . GLY A 1 476 ? -0.644 -7.721 3.063 1.00 98.56 476 GLY A N 1
ATOM 3829 C CA . GLY A 1 476 ? -1.323 -7.373 4.318 1.00 98.56 476 GLY A CA 1
ATOM 3830 C C . GLY A 1 476 ? -1.408 -8.556 5.288 1.00 98.56 476 GLY A C 1
ATOM 3831 O O . GLY A 1 476 ? -0.977 -8.458 6.440 1.00 98.56 476 GLY A O 1
ATOM 3832 N N . ALA A 1 477 ? -1.825 -9.726 4.792 1.00 98.81 477 ALA A N 1
ATOM 3833 C CA . ALA A 1 477 ? -1.918 -10.955 5.588 1.00 98.81 477 ALA A CA 1
ATOM 3834 C C . ALA A 1 477 ? -0.549 -11.391 6.127 1.00 98.81 477 ALA A C 1
ATOM 3836 O O . ALA A 1 477 ? -0.417 -11.777 7.290 1.00 98.81 477 ALA A O 1
ATOM 3837 N N . THR A 1 478 ? 0.488 -11.287 5.293 1.00 98.88 478 THR A N 1
ATOM 3838 C CA . THR A 1 478 ? 1.862 -11.627 5.676 1.00 98.88 478 THR A CA 1
ATOM 3839 C C . THR A 1 478 ? 2.408 -10.653 6.722 1.00 98.88 478 THR A C 1
ATOM 3841 O O . THR A 1 478 ? 3.020 -11.089 7.698 1.00 98.88 478 THR A O 1
ATOM 3844 N N . ALA A 1 479 ? 2.160 -9.350 6.568 1.00 98.81 479 ALA A N 1
ATOM 3845 C CA . ALA A 1 479 ? 2.601 -8.332 7.516 1.00 98.81 479 ALA A CA 1
ATOM 3846 C C . ALA A 1 479 ? 1.935 -8.506 8.891 1.00 98.81 479 ALA A C 1
ATOM 3848 O O . ALA A 1 479 ? 2.634 -8.547 9.906 1.00 98.81 479 ALA A O 1
ATOM 3849 N N . TRP A 1 480 ? 0.613 -8.702 8.937 1.00 98.88 480 TRP A N 1
ATOM 3850 C CA . TRP A 1 480 ? -0.105 -8.987 10.184 1.00 98.88 480 TRP A CA 1
ATOM 3851 C C . TRP A 1 480 ? 0.373 -10.271 10.861 1.00 98.88 480 TRP A C 1
ATOM 3853 O O . TRP A 1 480 ? 0.542 -10.297 12.080 1.00 98.88 480 TRP A O 1
ATOM 3863 N N . TYR A 1 481 ? 0.642 -11.326 10.091 1.00 98.81 481 TYR A N 1
ATOM 3864 C CA . TYR A 1 481 ? 1.224 -12.560 10.616 1.00 98.81 481 TYR A CA 1
ATOM 3865 C C . TYR A 1 481 ? 2.602 -12.328 11.260 1.00 98.81 481 TYR A C 1
ATOM 3867 O O . TYR A 1 481 ? 2.853 -12.810 12.367 1.00 98.81 481 TYR A O 1
ATOM 3875 N N . ILE A 1 482 ? 3.481 -11.553 10.614 1.00 98.62 482 ILE A N 1
ATOM 3876 C CA . ILE A 1 482 ? 4.791 -11.190 11.178 1.00 98.62 482 ILE A CA 1
ATOM 3877 C C . ILE A 1 482 ? 4.611 -10.405 12.483 1.00 98.62 482 ILE A C 1
ATOM 3879 O O . ILE A 1 482 ? 5.222 -10.752 13.493 1.00 98.62 482 ILE A O 1
ATOM 3883 N N . LEU A 1 483 ? 3.735 -9.398 12.498 1.00 98.75 483 LEU A N 1
ATOM 3884 C CA . LEU A 1 483 ? 3.433 -8.601 13.692 1.00 98.75 483 LEU A CA 1
ATOM 3885 C C . LEU A 1 483 ? 2.888 -9.467 14.839 1.00 98.75 483 LEU A C 1
ATOM 3887 O O . LEU A 1 483 ? 3.323 -9.314 15.982 1.00 98.75 483 LEU A O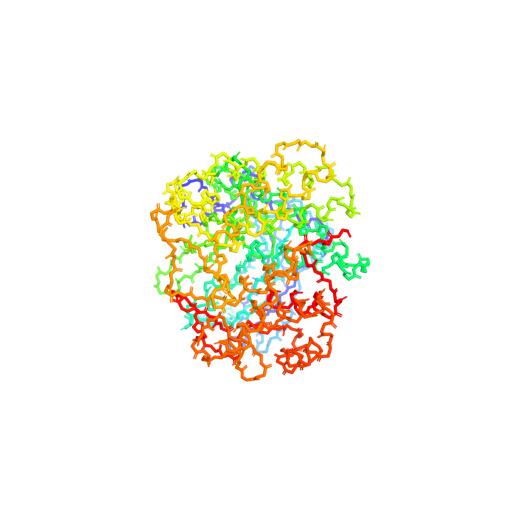 1
ATOM 3891 N N . ALA A 1 484 ? 2.018 -10.436 14.538 1.00 98.62 484 ALA A N 1
ATOM 3892 C CA . ALA A 1 484 ? 1.528 -11.414 15.507 1.00 98.62 484 ALA A CA 1
ATOM 3893 C C . ALA A 1 484 ? 2.661 -12.272 16.082 1.00 98.62 484 ALA A C 1
ATOM 3895 O O . ALA A 1 484 ? 2.739 -12.447 17.298 1.00 98.62 484 ALA A O 1
ATOM 3896 N N . LYS A 1 485 ? 3.587 -12.754 15.245 1.00 98.19 485 LYS A N 1
ATOM 3897 C CA . LYS A 1 485 ? 4.758 -13.516 15.714 1.00 98.19 485 LYS A CA 1
ATOM 3898 C C . LYS A 1 485 ? 5.705 -12.698 16.576 1.00 98.19 485 LYS A C 1
ATOM 3900 O O . LYS A 1 485 ? 6.265 -13.233 17.531 1.00 98.19 485 LYS A O 1
ATOM 3905 N N . LEU A 1 486 ? 5.871 -11.420 16.255 1.00 98.19 486 LEU A N 1
ATOM 3906 C CA . LEU A 1 486 ? 6.667 -10.489 17.051 1.00 98.19 486 LEU A CA 1
ATOM 3907 C C . LEU A 1 486 ? 5.939 -10.049 18.332 1.00 98.19 486 LEU A C 1
ATOM 3909 O O . LEU A 1 486 ? 6.570 -9.520 19.244 1.00 98.19 486 LEU A O 1
ATOM 3913 N N . GLY A 1 487 ? 4.625 -10.281 18.428 1.00 97.56 487 GLY A N 1
ATOM 3914 C CA . GLY A 1 487 ? 3.793 -9.814 19.533 1.00 97.56 487 GLY A CA 1
ATOM 3915 C C . GLY A 1 487 ? 3.665 -8.294 19.581 1.00 97.56 487 GLY A C 1
ATOM 3916 O O . GLY A 1 487 ? 3.557 -7.720 20.665 1.00 97.56 487 GLY A O 1
ATOM 3917 N N . VAL A 1 488 ? 3.707 -7.647 18.416 1.00 97.88 488 VAL A N 1
ATOM 3918 C CA . VAL A 1 488 ? 3.709 -6.192 18.277 1.00 97.88 488 VAL A CA 1
ATOM 3919 C C . VAL A 1 488 ? 2.342 -5.705 17.814 1.00 97.88 488 VAL A C 1
ATOM 3921 O O . VAL A 1 488 ? 1.773 -6.217 16.854 1.00 97.88 488 VAL A O 1
ATOM 3924 N N . ASN A 1 489 ? 1.828 -4.680 18.491 1.00 98.06 489 ASN A N 1
ATOM 3925 C CA . ASN A 1 489 ? 0.618 -3.979 18.084 1.00 98.06 489 ASN A CA 1
ATOM 3926 C C . ASN A 1 489 ? 0.971 -2.890 17.046 1.00 98.06 489 ASN A C 1
ATOM 3928 O O . ASN A 1 489 ? 1.622 -1.908 17.423 1.00 98.06 489 ASN A O 1
ATOM 3932 N N . PRO A 1 490 ? 0.543 -3.019 15.773 1.00 98.12 490 PRO A N 1
ATOM 3933 C CA . PRO A 1 490 ? 0.979 -2.126 14.697 1.00 98.12 490 PRO A CA 1
ATOM 3934 C C . PRO A 1 490 ? 0.545 -0.668 14.866 1.00 98.12 490 PRO A C 1
ATOM 3936 O O . PRO A 1 490 ? 1.233 0.227 14.386 1.00 98.12 490 PRO A O 1
ATOM 3939 N N . TYR A 1 491 ? -0.538 -0.401 15.600 1.00 98.38 491 TYR A N 1
ATOM 3940 C CA . TYR A 1 491 ? -0.993 0.966 15.872 1.00 98.38 491 TYR A CA 1
ATOM 3941 C C . TYR A 1 491 ? 0.037 1.805 16.642 1.00 98.38 491 TYR A C 1
ATOM 3943 O O . TYR A 1 491 ? 0.077 3.032 16.516 1.00 98.38 491 TYR A O 1
ATOM 3951 N N . TRP A 1 492 ? 0.888 1.151 17.435 1.00 97.62 492 TRP A N 1
ATOM 3952 C CA . TRP A 1 492 ? 1.734 1.803 18.433 1.00 97.62 492 TRP A CA 1
ATOM 3953 C C . TRP A 1 492 ? 3.223 1.454 18.300 1.00 97.62 492 TRP A C 1
ATOM 3955 O O . TRP A 1 492 ? 3.953 1.570 19.283 1.00 97.62 492 TRP A O 1
ATOM 3965 N N . VAL A 1 493 ? 3.671 1.027 17.114 1.00 96.25 493 VAL A N 1
ATOM 3966 C CA . VAL A 1 493 ? 5.098 0.796 16.810 1.00 96.25 493 VAL A CA 1
ATOM 3967 C C . VAL A 1 493 ? 5.861 2.111 16.939 1.00 96.25 493 VAL A C 1
ATOM 3969 O O . VAL A 1 493 ? 5.447 3.093 16.326 1.00 96.25 493 VAL A O 1
ATOM 3972 N N . LYS A 1 494 ? 6.961 2.122 17.692 1.00 88.81 494 LYS A N 1
ATOM 3973 C CA . LYS A 1 494 ? 7.842 3.282 17.881 1.00 88.81 494 LYS A CA 1
ATOM 3974 C C . LYS A 1 494 ? 9.259 2.966 17.434 1.00 88.81 494 LYS A C 1
ATOM 3976 O O . LYS A 1 494 ? 9.686 1.812 17.674 1.00 88.81 494 LYS A O 1
#

Sequence (494 aa):
MNGIFLSNTEEPQQNWGDCTNAGFNLIGATKLTFFARGEKGGEEVEFFVGGIGWPDKPHRESLPKVSTGCVTLSKEWKQYTIDLTGKDLRYVLSGFGWVTNAPRNLGQEITFYIDDIRFDLERPDDLRFIASYETLPTQKNDFDVVMRNVAFTYDNALALLAFLSNGSTDDLRRAEILADALVYASQNDRFYNDGRLRNAYASGDLKSFPGWRSDGKEGSARLPGFWDCEKKRWFEDEFCVSTHTGNVAWAMIALISAYERFDKEEYLSTAERLGEWVEENLRDNRGAKGYLGGFHGWEPNPKKLLYKSTEHNLDLYVAFTRLYELTGDPKWKERALHAKGFVLAMWDEREGKFWTGTMEDGVTINRDVVPLDVQAWAILALRDDVQKYMDALSYAEKHHAVGGGFDFDTDRDGIWYEGTAQMAVAYIAVGEKERAYRLIELIEKAQLPNGAIPAASKDGLTTGFNWFYFHRGHLGATAWYILAKLGVNPYWVK